Protein AF-X1AFX1-F1 (afdb_monomer)

InterPro domains:
  IPR011047 Quinoprotein alcohol dehydrogenase-like superfamily [SSF50998] (31-379)

Nearest PDB structures (foldseek):
  5ylz-assembly1_T  TM=7.826E-01  e=9.498E-02  Saccharomyces cerevisiae S288C
  8tid-assembly1_W  TM=7.635E-01  e=4.062E-01  Tetrahymena thermophila
  8uxw-assembly1_C  TM=5.682E-01  e=3.007E-01  Schizosaccharomyces pombe
  5oql-assembly1_A  TM=1.705E-01  e=4.685E-04  Thermochaetoides thermophila DSM 1495
  8wcb-assembly1_B  TM=2.669E-01  e=8.151E-03  Homo sapiens

Organism: NCBI:txid412755

Solvent-accessible surface area (backbone atoms only — not comparable to full-atom values): 20559 Å² total; per-residue (Å²): 94,77,45,81,42,76,80,49,68,37,30,49,36,47,40,75,49,94,74,98,81,88,91,78,92,77,85,80,96,73,88,78,90,84,86,73,73,78,45,47,56,52,71,55,92,34,31,64,56,28,70,30,59,13,75,76,58,52,31,37,39,39,18,13,32,56,63,52,25,40,42,32,37,26,68,57,75,78,33,101,70,67,71,63,66,37,63,36,42,91,19,48,103,74,25,25,44,74,54,71,55,74,51,75,42,51,66,68,35,65,50,72,56,71,49,69,33,45,53,70,30,44,38,39,37,30,38,37,38,42,87,36,42,31,26,39,37,34,32,77,56,63,78,89,70,47,58,62,39,72,54,71,53,72,51,73,56,76,50,77,45,46,46,75,40,68,54,71,52,76,50,59,38,31,50,76,10,39,44,33,43,37,38,43,39,80,42,63,26,34,37,37,31,27,40,70,66,37,48,50,41,37,77,73,73,48,88,63,80,59,86,39,78,41,75,75,28,47,60,50,76,52,77,44,73,36,83,53,71,48,53,38,37,44,36,45,33,21,90,35,99,53,66,28,46,42,36,42,39,40,41,35,40,37,36,79,38,73,38,55,90,75,36,86,38,61,50,74,74,40,42,67,44,71,81,44,76,48,64,36,87,56,64,45,48,40,30,41,40,44,32,36,52,54,87,76,28,94,59,70,52,30,38,37,38,40,43,38,36,36,38,45,60,49,26,28,40,21,36,24,39,6,29,82,37,54,29,37,38,37,24,19,59,85,12,36,39,39,32,30,62,61,75,79,49,86,79,49,70,63,80,46,73,48,82,54,98,52,32,33,61,41,48,47,47,33,60,84,52,86,46,74,52,70,33,33,79,86,81,88

Secondary structure (DSSP, 8-state):
-EEEEEEETTEEEEEE----------S------SS-----EEE-SSEEEEEEE-TTSSEEEEEEESSS--EEEEE----SS---SEEE-SSSTTSEEEEEEEEEEETT-EEEEEEEE-TT-EEEEEEEEESS-EEEEE-SS-GGGPPEEEEEEEEEEEEEEPTTEEEEEEEEE-TT-EEEEEEEEEEEEEEEEE-HHHHHHHHTT-----SEEEEEEEEEEEEEE--SSEEEEEEEEE-SSS-EEEEEEEEEEEEEEE-GGGSSEEEEEESEEEEEEEE-SSSEEEEEEEE--TTT--SSEEEEEEEEEEE----EEEEEE-TTSSEEEEEETTSEEEEEES---SS---SEEEE-SS-EEEEEE-TTSS-EEEEETT--

Structure (mmCIF, N/CA/C/O backbone):
data_AF-X1AFX1-F1
#
_entry.id   AF-X1AFX1-F1
#
loop_
_atom_site.group_PDB
_atom_site.id
_atom_site.type_symbol
_atom_site.label_atom_id
_atom_site.label_alt_id
_atom_site.label_comp_id
_atom_site.label_asym_id
_atom_site.label_entity_id
_atom_site.label_seq_id
_atom_site.pdbx_PDB_ins_code
_atom_site.Cartn_x
_atom_site.Cartn_y
_atom_site.Cartn_z
_atom_site.occupancy
_atom_site.B_iso_or_equiv
_atom_site.auth_seq_id
_atom_site.auth_comp_id
_atom_site.auth_asym_id
_atom_site.auth_atom_id
_atom_site.pdbx_PDB_model_num
ATOM 1 N N . MET A 1 1 ? 24.419 15.463 -51.635 1.00 44.03 1 MET A N 1
ATOM 2 C CA . MET A 1 1 ? 24.043 14.172 -50.996 1.00 44.03 1 MET A CA 1
ATOM 3 C C . MET A 1 1 ? 24.697 14.122 -49.629 1.00 44.03 1 MET A C 1
ATOM 5 O O . MET A 1 1 ? 25.847 14.541 -49.517 1.00 44.03 1 MET A O 1
ATOM 9 N N . PHE A 1 2 ? 23.975 13.669 -48.611 1.00 43.41 2 PHE A N 1
ATOM 10 C CA . PHE A 1 2 ? 24.449 13.625 -47.229 1.00 43.41 2 PHE A CA 1
ATOM 11 C C . PHE A 1 2 ? 24.881 12.214 -46.818 1.00 43.41 2 PHE A C 1
ATOM 13 O O . PHE A 1 2 ? 24.485 11.231 -47.443 1.00 43.41 2 PHE A O 1
ATOM 20 N N . SER A 1 3 ? 25.713 12.104 -45.783 1.00 42.25 3 SER A N 1
ATOM 21 C CA . SER A 1 3 ? 26.039 10.827 -45.142 1.00 42.25 3 SER A CA 1
ATOM 22 C C . SER A 1 3 ? 26.432 11.035 -43.682 1.00 42.25 3 SER A C 1
ATOM 24 O O . SER A 1 3 ? 27.263 11.895 -43.377 1.00 42.25 3 SER A O 1
ATOM 26 N N . VAL A 1 4 ? 25.887 10.195 -42.804 1.00 52.03 4 VAL A N 1
ATOM 27 C CA . VAL A 1 4 ? 26.386 9.997 -41.439 1.00 52.03 4 VAL A CA 1
ATOM 28 C C . VAL A 1 4 ? 27.606 9.074 -41.502 1.00 52.03 4 VAL A C 1
ATOM 30 O O . VAL A 1 4 ? 27.603 8.086 -42.236 1.00 52.03 4 VAL A O 1
ATOM 33 N N . ILE A 1 5 ? 28.661 9.391 -40.752 1.00 51.00 5 ILE A N 1
ATOM 34 C CA . ILE A 1 5 ? 29.835 8.528 -40.580 1.00 51.00 5 ILE A CA 1
ATOM 35 C C . ILE A 1 5 ? 30.134 8.392 -39.087 1.00 51.00 5 ILE A C 1
ATOM 37 O O . ILE A 1 5 ? 30.404 9.383 -38.409 1.00 51.00 5 ILE A O 1
ATOM 41 N N . PHE A 1 6 ? 30.137 7.159 -38.584 1.00 45.59 6 PHE A N 1
ATOM 42 C CA . PHE A 1 6 ? 30.627 6.840 -37.244 1.00 45.59 6 PHE A CA 1
ATOM 43 C C . PHE A 1 6 ? 32.147 7.064 -37.184 1.00 45.59 6 PHE A C 1
ATOM 45 O O . PHE A 1 6 ? 32.897 6.458 -37.952 1.00 45.59 6 PHE A O 1
ATOM 52 N N . LEU A 1 7 ? 32.607 7.941 -36.287 1.00 39.91 7 LEU A N 1
ATOM 53 C CA . LEU A 1 7 ? 34.036 8.138 -36.002 1.00 39.91 7 LEU A CA 1
ATOM 54 C C . LEU A 1 7 ? 34.522 7.243 -34.859 1.00 39.91 7 LEU A C 1
ATOM 56 O O . LEU A 1 7 ? 35.682 6.836 -34.836 1.00 39.91 7 LEU A O 1
ATOM 60 N N . SER A 1 8 ? 33.641 6.965 -33.900 1.00 37.94 8 SER A N 1
ATOM 61 C CA . SER A 1 8 ? 33.877 6.085 -32.758 1.00 37.94 8 SER A CA 1
ATOM 62 C C . SER A 1 8 ? 32.548 5.452 -32.326 1.00 37.94 8 SER A C 1
ATOM 64 O O . SER A 1 8 ? 31.493 5.825 -32.839 1.00 37.94 8 SER A O 1
ATOM 66 N N . GLY A 1 9 ? 32.574 4.533 -31.356 1.00 40.38 9 GLY A N 1
ATOM 67 C CA . GLY A 1 9 ? 31.344 3.967 -30.785 1.00 40.38 9 GLY A CA 1
ATOM 68 C C . GLY A 1 9 ? 30.428 4.991 -30.093 1.00 40.38 9 GLY A C 1
ATOM 69 O O . GLY A 1 9 ? 29.253 4.703 -29.919 1.00 40.38 9 GLY A O 1
ATOM 70 N N . VAL A 1 10 ? 30.943 6.174 -29.736 1.00 34.09 10 VAL A N 1
ATOM 71 C CA . VAL A 1 10 ? 30.226 7.260 -29.029 1.00 34.09 10 VAL A CA 1
ATOM 72 C C . VAL A 1 10 ? 30.234 8.580 -29.820 1.00 34.09 10 VAL A C 1
ATOM 74 O O . VAL A 1 10 ? 30.073 9.663 -29.262 1.00 34.09 10 VAL A O 1
ATOM 77 N N . SER A 1 11 ? 30.524 8.543 -31.128 1.00 41.16 11 SER A N 1
ATOM 78 C CA . SER A 1 11 ? 30.648 9.768 -31.935 1.00 41.16 11 SER A CA 1
ATOM 79 C C . SER A 1 11 ? 30.290 9.542 -33.400 1.00 41.16 11 SER A C 1
ATOM 81 O O . SER A 1 11 ? 30.957 8.773 -34.101 1.00 41.16 11 SER A O 1
ATOM 83 N N . PHE A 1 12 ? 29.307 10.293 -33.890 1.00 54.41 12 PHE A N 1
ATOM 84 C CA . PHE A 1 12 ? 28.948 10.367 -35.305 1.00 54.41 12 PHE A CA 1
ATOM 85 C C . PHE A 1 12 ? 29.252 11.759 -35.874 1.00 54.41 12 PHE A C 1
ATOM 87 O O . PHE A 1 12 ? 29.260 12.766 -35.163 1.00 54.41 12 PHE A O 1
ATOM 94 N N . VAL A 1 13 ? 29.541 11.808 -37.173 1.00 52.97 13 VAL A N 1
ATOM 95 C CA . VAL A 1 13 ? 29.820 13.038 -37.917 1.00 52.97 13 VAL A CA 1
ATOM 96 C C . VAL A 1 13 ? 28.977 13.097 -39.176 1.00 52.97 13 VAL A C 1
ATOM 98 O O . VAL A 1 13 ? 28.849 12.115 -39.908 1.00 52.97 13 VAL A O 1
ATOM 101 N N . PHE A 1 14 ? 28.449 14.287 -39.445 1.00 55.22 14 PHE A N 1
ATOM 102 C CA . PHE A 1 14 ? 27.655 14.568 -40.626 1.00 55.22 14 PHE A CA 1
ATOM 103 C C . PHE A 1 14 ? 28.510 15.175 -41.745 1.00 55.22 14 PHE A C 1
ATOM 105 O O . PHE A 1 14 ? 29.259 16.132 -41.521 1.00 55.22 14 PHE A O 1
ATOM 112 N N . ILE A 1 15 ? 28.419 14.621 -42.961 1.00 47.25 15 ILE A N 1
ATOM 113 C CA . ILE A 1 15 ? 29.179 15.094 -44.128 1.00 47.25 15 ILE A CA 1
ATOM 114 C C . ILE A 1 15 ? 28.263 15.298 -45.335 1.00 47.25 15 ILE A C 1
ATOM 116 O O . ILE A 1 15 ? 27.557 14.388 -45.769 1.00 47.25 15 ILE A O 1
ATOM 120 N N . HIS A 1 16 ? 28.358 16.480 -45.942 1.00 39.94 16 HIS A N 1
ATOM 121 C CA . HIS A 1 16 ? 27.744 16.796 -47.228 1.00 39.94 16 HIS A CA 1
ATOM 122 C C . HIS A 1 16 ? 28.746 16.644 -48.390 1.00 39.94 16 HIS A C 1
ATOM 124 O O . HIS A 1 16 ? 29.895 17.080 -48.295 1.00 39.94 16 HIS A O 1
ATOM 130 N N . TYR A 1 17 ? 28.300 16.059 -49.506 1.00 45.25 17 TYR A N 1
ATOM 131 C CA . TYR A 1 17 ? 29.053 15.933 -50.760 1.00 45.25 17 TYR A CA 1
ATOM 132 C C . TYR A 1 17 ? 28.418 16.760 -51.885 1.00 45.25 17 TYR A C 1
ATOM 134 O O . TYR A 1 17 ? 27.220 16.630 -52.158 1.00 45.25 17 TYR A O 1
ATOM 142 N N . THR A 1 18 ? 29.248 17.551 -52.575 1.00 35.72 18 THR A N 1
ATOM 143 C CA . THR A 1 18 ? 28.846 18.567 -53.568 1.00 35.72 18 THR A CA 1
ATOM 144 C C . THR A 1 18 ? 29.112 18.202 -55.038 1.00 35.72 18 THR A C 1
ATOM 146 O O . THR A 1 18 ? 28.821 19.016 -55.912 1.00 35.72 18 THR A O 1
ATOM 149 N N . THR A 1 19 ? 29.621 17.003 -55.356 1.00 36.09 19 THR A N 1
ATOM 150 C CA . THR A 1 19 ? 29.835 16.544 -56.748 1.00 36.09 19 THR A CA 1
ATOM 151 C C . THR A 1 19 ? 29.278 15.126 -56.999 1.00 36.09 19 THR A C 1
ATOM 153 O O . THR A 1 19 ? 29.486 14.239 -56.171 1.00 36.09 19 THR A O 1
ATOM 156 N N . PRO A 1 20 ? 28.572 14.870 -58.125 1.00 37.06 20 PRO A N 1
ATOM 157 C CA . PRO A 1 20 ? 27.813 13.630 -58.333 1.00 37.06 20 PRO A CA 1
ATOM 158 C C . PRO A 1 20 ? 28.517 12.622 -59.266 1.00 37.06 20 PRO A C 1
ATOM 160 O O . PRO A 1 20 ? 27.981 12.270 -60.313 1.00 37.06 20 PRO A O 1
ATOM 163 N N . ASN A 1 21 ? 29.732 12.167 -58.937 1.00 39.06 21 ASN A N 1
ATOM 164 C CA . ASN A 1 21 ? 30.418 11.120 -59.714 1.00 39.06 21 ASN A CA 1
ATOM 165 C C . ASN A 1 21 ? 31.504 10.399 -58.898 1.00 39.06 21 ASN A C 1
ATOM 167 O O . ASN A 1 21 ? 32.528 11.006 -58.605 1.00 39.06 21 ASN A O 1
ATOM 171 N N . MET A 1 22 ? 31.325 9.099 -58.621 1.00 37.25 22 MET A N 1
ATOM 172 C CA . MET A 1 22 ? 32.421 8.143 -58.370 1.00 37.25 22 MET A CA 1
ATOM 173 C C . MET A 1 22 ? 31.991 6.700 -58.693 1.00 37.25 22 MET A C 1
ATOM 175 O O . MET A 1 22 ? 31.552 5.954 -57.823 1.00 37.25 22 MET A O 1
ATOM 179 N N . TYR A 1 23 ? 32.198 6.294 -59.946 1.00 36.38 23 TYR A N 1
ATOM 180 C CA . TYR A 1 23 ? 32.393 4.890 -60.324 1.00 36.38 23 TYR A CA 1
ATOM 181 C C . TYR A 1 23 ? 33.749 4.747 -61.032 1.00 36.38 23 TYR A C 1
ATOM 183 O O . TYR A 1 23 ? 33.816 4.503 -62.234 1.00 36.38 23 TYR A O 1
ATOM 191 N N . GLU A 1 24 ? 34.844 4.875 -60.279 1.00 30.97 24 GLU A N 1
ATOM 192 C CA . GLU A 1 24 ? 36.135 4.304 -60.681 1.00 30.97 24 GLU A CA 1
ATOM 193 C C . GLU A 1 24 ? 36.526 3.171 -59.730 1.00 30.97 24 GLU A C 1
ATOM 195 O O . GLU A 1 24 ? 36.255 3.202 -58.531 1.00 30.97 24 GLU A O 1
ATOM 200 N N . LYS A 1 25 ? 37.095 2.107 -60.301 1.00 41.97 25 LYS A N 1
ATOM 201 C CA . LYS A 1 25 ? 37.134 0.771 -59.697 1.00 41.97 25 LYS A CA 1
ATOM 202 C C . LYS A 1 25 ? 38.573 0.319 -59.449 1.00 41.97 25 LYS A C 1
ATOM 204 O O . LYS A 1 25 ? 39.145 -0.315 -60.340 1.00 41.97 25 LYS A O 1
ATOM 209 N N . ARG A 1 26 ? 39.125 0.597 -58.255 1.00 34.38 26 ARG A N 1
ATOM 210 C CA . ARG A 1 26 ? 40.289 -0.097 -57.647 1.00 34.38 26 ARG A CA 1
ATOM 211 C C . ARG A 1 26 ? 40.584 0.356 -56.207 1.00 34.38 26 ARG A C 1
ATOM 213 O O . ARG A 1 26 ? 40.578 1.548 -55.935 1.00 34.38 26 ARG A O 1
ATOM 220 N N . GLU A 1 27 ? 40.974 -0.620 -55.383 1.00 31.23 27 GLU A N 1
ATOM 221 C CA . GLU A 1 27 ? 41.660 -0.510 -54.079 1.00 31.23 27 GLU A CA 1
ATOM 222 C C . GLU A 1 27 ? 40.923 0.155 -52.882 1.00 31.23 27 GLU A C 1
ATOM 224 O O . GLU A 1 27 ? 39.957 0.893 -53.066 1.00 31.23 27 GLU A O 1
ATOM 229 N N . PRO A 1 28 ? 41.285 -0.198 -51.621 1.00 33.81 28 PRO A N 1
ATOM 230 C CA . PRO A 1 28 ? 40.390 -0.024 -50.472 1.00 33.81 28 PRO A CA 1
ATOM 231 C C . PRO A 1 28 ? 40.413 1.373 -49.833 1.00 33.81 28 PRO A C 1
ATOM 233 O O . PRO A 1 28 ? 41.382 2.127 -49.933 1.00 33.81 28 PRO A O 1
ATOM 236 N N . PHE A 1 29 ? 39.335 1.675 -49.102 1.00 36.50 29 PHE A N 1
ATOM 237 C CA . PHE A 1 29 ? 39.060 2.954 -48.440 1.00 36.50 29 PHE A CA 1
ATOM 238 C C . PHE A 1 29 ? 40.213 3.470 -47.555 1.00 36.50 29 PHE A C 1
ATOM 240 O O . PHE A 1 29 ? 40.335 3.121 -46.381 1.00 36.50 29 PHE A O 1
ATOM 247 N N . LYS A 1 30 ? 40.993 4.418 -48.088 1.00 29.09 30 LYS A N 1
ATOM 248 C CA . LYS A 1 30 ? 41.754 5.402 -47.303 1.00 29.09 30 LYS A CA 1
ATOM 249 C C . LYS A 1 30 ? 41.149 6.785 -47.515 1.00 29.09 30 LYS A C 1
ATOM 251 O O . LYS A 1 30 ? 41.336 7.397 -48.564 1.00 29.09 30 LYS A O 1
ATOM 256 N N . LEU A 1 31 ? 40.423 7.279 -46.514 1.00 34.88 31 LEU A N 1
ATOM 257 C CA . LEU A 1 31 ? 39.793 8.595 -46.570 1.00 34.88 31 LEU A CA 1
ATOM 258 C C . LEU A 1 31 ? 40.853 9.701 -46.412 1.00 34.88 31 LEU A C 1
ATOM 260 O O . LEU A 1 31 ? 41.439 9.858 -45.344 1.00 34.88 31 LEU A O 1
ATOM 264 N N . ASN A 1 32 ? 41.101 10.470 -47.473 1.00 32.53 32 ASN A N 1
ATOM 265 C CA . ASN A 1 32 ? 41.996 11.630 -47.445 1.00 32.53 32 ASN A CA 1
ATOM 266 C C . ASN A 1 32 ? 41.203 12.882 -47.025 1.00 32.53 32 ASN A C 1
ATOM 268 O O . ASN A 1 32 ? 40.247 13.267 -47.697 1.00 32.53 32 ASN A O 1
ATOM 272 N N . ILE A 1 33 ? 41.576 13.502 -45.903 1.00 42.75 33 ILE A N 1
ATOM 273 C CA . ILE A 1 33 ? 40.785 14.544 -45.224 1.00 42.75 33 ILE A CA 1
ATOM 274 C C . ILE A 1 33 ? 41.337 15.943 -45.553 1.00 42.75 33 ILE A C 1
ATOM 276 O O . ILE A 1 33 ? 41.723 16.701 -44.671 1.00 42.75 33 ILE A O 1
ATOM 280 N N . SER A 1 34 ? 41.425 16.270 -46.845 1.00 35.72 34 SER A N 1
ATOM 281 C CA . SER A 1 34 ? 42.016 17.531 -47.337 1.00 35.72 34 SER A CA 1
ATOM 282 C C . SER A 1 34 ? 41.040 18.455 -48.086 1.00 35.72 34 SER A C 1
ATOM 284 O O . SER A 1 34 ? 41.438 19.532 -48.521 1.00 35.72 34 SER A O 1
ATOM 286 N N . SER A 1 35 ? 39.763 18.074 -48.223 1.00 39.03 35 SER A N 1
ATOM 287 C CA . SER A 1 35 ? 38.764 18.821 -49.015 1.00 39.03 35 SER A CA 1
ATOM 288 C C . SER A 1 35 ? 37.312 18.704 -48.511 1.00 39.03 35 SER A C 1
ATOM 290 O O . SER A 1 35 ? 36.370 18.781 -49.300 1.00 39.03 35 SER A O 1
ATOM 292 N N . LYS A 1 36 ? 37.103 18.503 -47.202 1.00 45.94 36 LYS A N 1
ATOM 293 C CA . LYS A 1 36 ? 35.764 18.370 -46.598 1.00 45.94 36 LYS A CA 1
ATOM 294 C C . LYS A 1 36 ? 35.524 19.418 -45.513 1.00 45.94 36 LYS A C 1
ATOM 296 O O . LYS A 1 36 ? 36.279 19.478 -44.548 1.00 45.94 36 LYS A O 1
ATOM 301 N N . ASN A 1 37 ? 34.427 20.164 -45.637 1.00 49.66 37 ASN A N 1
ATOM 302 C CA . ASN A 1 37 ? 33.886 20.956 -44.536 1.00 49.66 37 ASN A CA 1
ATOM 303 C C . ASN A 1 37 ? 33.171 20.009 -43.561 1.00 49.66 37 ASN A C 1
ATOM 305 O O . ASN A 1 37 ? 32.246 19.299 -43.958 1.00 49.66 37 ASN A O 1
ATOM 309 N N . LEU A 1 38 ? 33.600 20.000 -42.299 1.00 46.84 38 LEU A N 1
ATOM 310 C CA . LEU A 1 38 ? 32.840 19.407 -41.199 1.00 46.84 38 LEU A CA 1
ATOM 311 C C . LEU A 1 38 ? 31.622 20.302 -40.928 1.00 46.84 38 LEU A C 1
ATOM 313 O O . LEU A 1 38 ? 31.799 21.506 -40.764 1.00 46.84 38 LEU A O 1
ATOM 317 N N . TYR A 1 39 ? 30.412 19.736 -40.910 1.00 54.66 39 TYR A N 1
ATOM 318 C CA . TYR A 1 39 ? 29.189 20.511 -40.655 1.00 54.66 39 TYR A CA 1
ATOM 319 C C . TYR A 1 39 ? 28.957 20.707 -39.156 1.00 54.66 39 TYR A C 1
ATOM 321 O O . TYR A 1 39 ? 28.803 21.838 -38.705 1.00 54.66 39 TYR A O 1
ATOM 329 N N . TRP A 1 40 ? 28.971 19.605 -38.405 1.00 60.78 40 TRP A N 1
ATOM 330 C CA . TRP A 1 40 ? 28.965 19.555 -36.944 1.00 60.78 40 TRP A CA 1
ATOM 331 C C . TRP A 1 40 ? 29.315 18.131 -36.473 1.00 60.78 40 TRP A C 1
ATOM 333 O O . TRP A 1 40 ? 29.414 17.197 -37.278 1.00 60.78 40 TRP A O 1
ATOM 343 N N . CYS A 1 41 ? 29.518 17.965 -35.168 1.00 61.22 41 CYS A N 1
ATOM 344 C CA . CYS A 1 41 ? 29.603 16.672 -34.494 1.00 61.22 41 CYS A CA 1
ATOM 345 C C . CYS A 1 41 ? 28.821 16.716 -33.174 1.00 61.22 41 CYS A C 1
ATOM 347 O O . CYS A 1 41 ? 28.587 17.792 -32.621 1.00 61.22 41 CYS A O 1
ATOM 349 N N . TYR A 1 42 ? 28.430 15.543 -32.681 1.00 62.38 42 TYR A N 1
ATOM 350 C CA . TYR A 1 42 ? 27.862 15.364 -31.349 1.00 62.38 42 TYR A CA 1
ATOM 351 C C . TYR A 1 42 ? 28.491 14.124 -30.701 1.00 62.38 42 TYR A C 1
ATOM 353 O O . TYR A 1 42 ? 28.837 13.160 -31.393 1.00 62.38 42 TYR A O 1
ATOM 361 N N . THR A 1 43 ? 28.654 14.173 -29.382 1.00 64.19 43 THR A N 1
ATOM 362 C CA . THR A 1 43 ? 29.196 13.081 -28.568 1.00 64.19 43 THR A CA 1
ATOM 363 C C . THR A 1 43 ? 28.176 12.784 -27.485 1.00 64.19 43 THR A C 1
ATOM 365 O O . THR A 1 43 ? 27.905 13.638 -26.642 1.00 64.19 43 THR A O 1
ATOM 368 N N . THR A 1 44 ? 27.600 11.592 -27.541 1.00 62.03 44 THR A N 1
ATOM 369 C CA . THR A 1 44 ? 26.709 11.047 -26.517 1.00 62.03 44 THR A CA 1
ATOM 370 C C . THR A 1 44 ? 27.521 10.537 -25.324 1.00 62.03 44 THR A C 1
ATOM 372 O O . THR A 1 44 ? 28.729 10.320 -25.445 1.00 62.03 44 THR A O 1
ATOM 375 N N . SER A 1 45 ? 26.873 10.337 -24.174 1.00 61.66 45 SER A N 1
ATOM 376 C CA . SER A 1 45 ? 27.442 9.525 -23.088 1.00 61.66 45 SER A CA 1
ATOM 377 C C . SER A 1 45 ? 27.652 8.091 -23.580 1.00 61.66 45 SER A C 1
ATOM 379 O O . SER A 1 45 ? 28.782 7.604 -23.645 1.00 61.66 45 SER A O 1
ATOM 381 N N . GLU A 1 46 ? 26.564 7.478 -24.051 1.00 67.19 46 GLU A N 1
ATOM 382 C CA . GLU A 1 46 ? 26.526 6.069 -24.432 1.00 67.19 46 GLU A CA 1
ATOM 383 C C . GLU A 1 46 ? 26.652 5.823 -25.936 1.00 67.19 46 GLU A C 1
ATOM 385 O O . GLU A 1 46 ? 26.747 6.741 -26.758 1.00 67.19 46 GLU A O 1
ATOM 390 N N . LYS A 1 47 ? 26.728 4.545 -26.317 1.00 68.31 47 LYS A N 1
ATOM 391 C CA . LYS A 1 47 ? 27.046 4.139 -27.691 1.00 68.31 47 LYS A CA 1
ATOM 392 C C . LYS A 1 47 ? 25.887 4.434 -28.629 1.00 68.31 47 LYS A C 1
ATOM 394 O O . LYS A 1 47 ? 24.774 3.992 -28.369 1.00 68.31 47 LYS A O 1
ATOM 399 N N . VAL A 1 48 ? 26.148 5.093 -29.755 1.00 74.75 48 VAL A N 1
ATOM 400 C CA . VAL A 1 48 ? 25.111 5.345 -30.770 1.00 74.75 48 VAL A CA 1
ATOM 401 C C . VAL A 1 48 ? 24.813 4.050 -31.527 1.00 74.75 48 VAL A C 1
ATOM 403 O O . VAL A 1 48 ? 25.729 3.404 -32.042 1.00 74.75 48 VAL A O 1
ATOM 406 N N . ARG A 1 49 ? 23.536 3.657 -31.566 1.00 76.38 49 ARG A N 1
ATOM 407 C CA . ARG A 1 49 ? 23.075 2.322 -31.973 1.00 76.38 49 ARG A CA 1
ATOM 408 C C . ARG A 1 49 ? 22.341 2.302 -33.309 1.00 76.38 49 ARG A C 1
ATOM 410 O O . ARG A 1 49 ? 22.572 1.369 -34.081 1.00 76.38 49 ARG A O 1
ATOM 417 N N . SER A 1 50 ? 21.522 3.319 -33.574 1.00 82.25 50 SER A N 1
ATOM 418 C CA . SER A 1 50 ? 20.929 3.625 -34.880 1.00 82.25 50 SER A CA 1
ATOM 419 C C . SER A 1 50 ? 20.930 5.140 -35.126 1.00 82.25 50 SER A C 1
ATOM 421 O O . SER A 1 50 ? 20.968 5.930 -34.180 1.00 82.25 50 SER A O 1
ATOM 423 N N . VAL A 1 51 ? 20.927 5.543 -36.400 1.00 83.94 51 VAL A N 1
ATOM 424 C CA . VAL A 1 51 ? 20.802 6.938 -36.851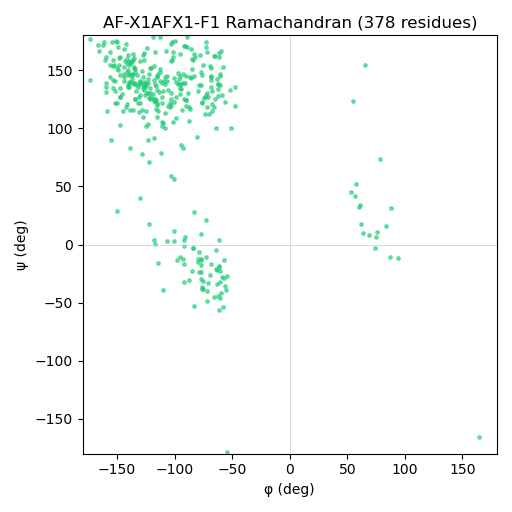 1.00 83.94 51 VAL A CA 1
ATOM 425 C C . VAL A 1 51 ? 20.017 6.962 -38.162 1.00 83.94 51 VAL A C 1
ATOM 427 O O . VAL A 1 51 ? 20.404 6.276 -39.108 1.00 83.94 51 VAL A O 1
ATOM 430 N N . ALA A 1 52 ? 18.987 7.802 -38.244 1.00 85.62 52 ALA A N 1
ATOM 431 C CA . ALA A 1 52 ? 18.196 8.033 -39.451 1.00 85.62 52 ALA A CA 1
ATOM 432 C C . ALA A 1 52 ? 18.127 9.533 -39.801 1.00 85.62 52 ALA A C 1
ATOM 434 O O . ALA A 1 52 ? 18.479 10.402 -38.999 1.00 85.62 52 ALA A O 1
ATOM 435 N N . ILE A 1 53 ? 17.717 9.845 -41.031 1.00 84.00 53 ILE A N 1
ATOM 436 C CA . ILE A 1 53 ? 17.614 11.211 -41.561 1.00 84.00 53 ILE A CA 1
ATOM 437 C C . ILE A 1 53 ? 16.352 11.334 -42.415 1.00 84.00 53 ILE A C 1
ATOM 439 O O . ILE A 1 53 ? 16.079 10.472 -43.244 1.00 84.00 53 ILE A O 1
ATOM 443 N N . SER A 1 54 ? 15.616 12.426 -42.227 1.00 85.00 54 SER A N 1
ATOM 444 C CA . SER A 1 54 ? 14.466 12.795 -43.065 1.00 85.00 54 SER A CA 1
ATOM 445 C C . SER A 1 54 ? 14.870 13.012 -44.534 1.00 85.00 54 SER A C 1
ATOM 447 O O . SER A 1 54 ? 15.955 13.528 -44.813 1.00 85.00 54 SER A O 1
ATOM 449 N N . ASP A 1 55 ? 13.993 12.690 -45.492 1.00 78.69 55 ASP A N 1
ATOM 450 C CA . ASP A 1 55 ? 14.249 12.897 -46.933 1.00 78.69 55 ASP A CA 1
ATOM 451 C C . ASP A 1 55 ? 14.482 14.376 -47.290 1.00 78.69 55 ASP A C 1
ATOM 453 O O . ASP A 1 55 ? 15.274 14.682 -48.187 1.00 78.69 55 ASP A O 1
ATOM 457 N N . VAL A 1 56 ? 13.831 15.307 -46.577 1.00 74.88 56 VAL A N 1
ATOM 458 C CA . VAL A 1 56 ? 14.100 16.754 -46.703 1.00 74.88 56 VAL A CA 1
ATOM 459 C C . VAL A 1 56 ? 15.525 17.128 -46.271 1.00 74.88 56 VAL A C 1
ATOM 461 O O . VAL A 1 56 ? 16.058 18.151 -46.698 1.00 74.88 56 VAL A O 1
ATOM 464 N N . GLY A 1 57 ? 16.174 16.288 -45.461 1.00 74.12 57 GLY A N 1
ATOM 465 C CA . GLY A 1 57 ? 17.525 16.495 -44.948 1.00 74.12 57 GLY A CA 1
ATOM 466 C C . GLY A 1 57 ? 17.624 17.546 -43.841 1.00 74.12 57 GLY A C 1
ATOM 467 O O . GLY A 1 57 ? 18.737 17.877 -43.442 1.00 74.12 57 GLY A O 1
ATOM 468 N N . GLU A 1 58 ? 16.499 18.067 -43.351 1.00 81.12 58 GLU A N 1
ATOM 469 C CA . GLU A 1 58 ? 16.424 19.102 -42.309 1.00 81.12 58 GLU A CA 1
ATOM 470 C C . GLU A 1 58 ? 16.493 18.519 -40.890 1.00 81.12 58 GLU A C 1
ATOM 472 O O . GLU A 1 58 ? 16.922 19.217 -39.976 1.00 81.12 58 GLU A O 1
ATOM 477 N N . TYR A 1 59 ? 16.155 17.236 -40.714 1.00 82.88 59 TYR A N 1
ATOM 478 C CA . TYR A 1 59 ? 16.142 16.546 -39.418 1.00 82.88 59 TYR A CA 1
ATOM 479 C C . TYR A 1 59 ? 16.891 15.212 -39.438 1.00 82.88 59 TYR A C 1
ATOM 481 O O . TYR A 1 59 ? 16.756 14.430 -40.385 1.00 82.88 59 TYR A O 1
ATOM 489 N N . ILE A 1 60 ? 17.636 14.948 -38.362 1.00 83.44 60 ILE A N 1
ATOM 490 C CA . ILE A 1 60 ? 18.403 13.726 -38.086 1.00 83.44 60 ILE A CA 1
ATOM 491 C C . ILE A 1 60 ? 17.994 13.207 -36.708 1.00 83.44 60 ILE A C 1
ATOM 493 O O . ILE A 1 60 ? 17.953 13.977 -35.749 1.00 83.44 60 ILE A O 1
ATOM 497 N N . VAL A 1 61 ? 17.749 11.905 -36.592 1.00 83.50 61 VAL A N 1
ATOM 498 C CA . VAL A 1 61 ? 17.453 11.238 -35.318 1.00 83.50 61 VAL A CA 1
ATOM 499 C C . VAL A 1 61 ? 18.523 10.192 -35.007 1.00 83.50 61 VAL A C 1
ATOM 501 O O . VAL A 1 61 ? 19.003 9.516 -35.914 1.00 83.50 61 VAL A O 1
ATOM 504 N N . ALA A 1 62 ? 18.922 10.058 -33.742 1.00 81.88 62 ALA A N 1
ATOM 505 C CA . ALA A 1 62 ? 19.917 9.078 -33.298 1.00 81.88 62 ALA A CA 1
ATOM 506 C C . ALA A 1 62 ? 19.518 8.442 -31.960 1.00 81.88 62 ALA A C 1
ATOM 508 O O . ALA A 1 62 ? 19.135 9.166 -31.043 1.00 81.88 62 ALA A O 1
ATOM 509 N N . SER A 1 63 ? 19.654 7.119 -31.828 1.00 81.31 63 SER A N 1
ATOM 510 C CA . SER A 1 63 ? 19.422 6.387 -30.573 1.00 81.31 63 SER A CA 1
ATOM 511 C C . SER A 1 63 ? 20.733 5.917 -29.934 1.00 81.31 63 SER A C 1
ATOM 513 O O . SER A 1 63 ? 21.672 5.536 -30.641 1.00 81.31 63 SER A O 1
ATOM 515 N N . THR A 1 64 ? 20.811 5.913 -28.600 1.00 74.50 64 THR A N 1
ATOM 516 C CA . THR A 1 64 ? 21.907 5.275 -27.844 1.00 74.50 64 THR A CA 1
ATOM 517 C C . THR A 1 64 ? 21.526 3.916 -27.257 1.00 74.50 64 THR A C 1
ATOM 519 O O . THR A 1 64 ? 20.353 3.583 -27.127 1.00 74.50 64 THR A O 1
ATOM 522 N N . TYR A 1 65 ? 22.536 3.123 -26.898 1.00 67.69 65 TYR A N 1
ATOM 523 C CA . TYR A 1 65 ? 22.415 1.790 -26.311 1.00 67.69 65 TYR A CA 1
ATOM 524 C C . TYR A 1 65 ? 23.355 1.630 -25.108 1.00 67.69 65 TYR A C 1
ATOM 526 O O . TYR A 1 65 ? 24.573 1.749 -25.276 1.00 67.69 65 TYR A O 1
ATOM 534 N N . SER A 1 66 ? 22.760 1.247 -23.971 1.00 57.44 66 SER A N 1
ATOM 535 C CA . SER A 1 66 ? 23.340 0.663 -22.750 1.00 57.44 66 SER A CA 1
ATOM 536 C C . SER A 1 66 ? 24.489 1.420 -22.038 1.00 57.44 66 SER A C 1
ATOM 538 O O . SER A 1 66 ? 25.564 1.567 -22.631 1.00 57.44 66 SER A O 1
ATOM 540 N N . PRO A 1 67 ? 24.345 1.761 -20.733 1.00 51.19 67 PRO A N 1
ATOM 541 C CA . PRO A 1 67 ? 23.165 1.539 -19.885 1.00 51.19 67 PRO A CA 1
ATOM 542 C C . PRO A 1 67 ? 21.999 2.460 -20.267 1.00 51.19 67 PRO A C 1
ATOM 544 O O . PRO A 1 67 ? 20.908 1.965 -20.528 1.00 51.19 67 PRO A O 1
ATOM 547 N N . ASP A 1 68 ? 22.260 3.758 -20.416 1.00 56.41 68 ASP A N 1
ATOM 548 C CA . ASP A 1 68 ? 21.236 4.765 -20.684 1.00 56.41 68 ASP A CA 1
ATOM 549 C C . ASP A 1 68 ? 20.961 4.899 -22.185 1.00 56.41 68 ASP A C 1
ATOM 551 O O . ASP A 1 68 ? 21.824 5.325 -22.967 1.00 56.41 68 ASP A O 1
ATOM 555 N N . SER A 1 69 ? 19.735 4.582 -22.608 1.00 68.19 69 SER A N 1
ATOM 556 C CA . SER A 1 69 ? 19.288 4.939 -23.953 1.00 68.19 69 SER A CA 1
ATOM 557 C C . SER A 1 69 ? 18.486 6.225 -24.019 1.00 68.19 69 SER A C 1
ATOM 559 O O . SER A 1 69 ? 17.677 6.567 -23.159 1.00 68.19 69 SER A O 1
ATOM 561 N N . THR A 1 70 ? 18.723 6.957 -25.096 1.00 69.81 70 THR A N 1
ATOM 562 C CA . THR A 1 70 ? 18.013 8.177 -25.439 1.00 69.81 70 THR A CA 1
ATOM 563 C C . THR A 1 70 ? 17.942 8.278 -26.956 1.00 69.81 70 THR A C 1
ATOM 565 O O . THR A 1 70 ? 18.931 8.058 -27.657 1.00 69.81 70 THR A O 1
ATOM 568 N N . THR A 1 71 ? 16.761 8.612 -27.461 1.00 79.25 71 THR A N 1
ATOM 569 C CA . THR A 1 71 ? 16.520 9.024 -28.840 1.00 79.25 71 THR A CA 1
ATOM 570 C C . THR A 1 71 ? 16.592 10.546 -28.913 1.00 79.25 71 THR A C 1
ATOM 572 O O . THR A 1 71 ? 15.784 11.250 -28.313 1.00 79.25 71 THR A O 1
ATOM 575 N N . TYR A 1 72 ? 17.570 11.067 -29.645 1.00 79.50 72 TYR A N 1
ATOM 576 C CA . TYR A 1 72 ? 17.791 12.497 -29.839 1.00 79.50 72 TYR A CA 1
ATOM 577 C C . TYR A 1 72 ? 17.311 12.921 -31.224 1.00 79.50 72 TYR A C 1
ATOM 579 O O . TYR A 1 72 ? 17.736 12.321 -32.214 1.00 79.50 72 TYR A O 1
ATOM 587 N N . LEU A 1 73 ? 16.516 13.990 -31.312 1.00 83.88 73 LEU A N 1
ATOM 588 C CA . LEU A 1 73 ? 16.285 14.698 -32.573 1.00 83.88 73 LEU A CA 1
ATOM 589 C C . LEU A 1 73 ? 17.249 15.881 -32.686 1.00 83.88 73 LEU A C 1
ATOM 591 O O . LEU A 1 73 ? 17.434 16.631 -31.729 1.00 83.88 73 LEU A O 1
ATOM 595 N N . PHE A 1 74 ? 17.807 16.085 -33.874 1.00 80.00 74 PHE A N 1
ATOM 596 C CA . PHE A 1 74 ? 18.569 17.269 -34.249 1.00 80.00 74 PHE A CA 1
ATOM 597 C C . PHE A 1 74 ? 17.986 17.857 -35.534 1.00 80.00 74 PHE A C 1
ATOM 599 O O . PHE A 1 74 ? 17.762 17.136 -36.506 1.00 80.00 74 PHE A O 1
ATOM 606 N N . ASP A 1 75 ? 17.831 19.176 -35.582 1.00 80.12 75 ASP A N 1
ATOM 607 C CA . ASP A 1 75 ? 17.852 19.911 -36.845 1.00 80.12 75 ASP A CA 1
ATOM 608 C C . ASP A 1 75 ? 19.219 19.728 -37.541 1.00 80.12 75 ASP A C 1
ATOM 610 O O . ASP A 1 75 ? 20.224 19.396 -36.907 1.00 80.12 75 ASP A O 1
ATOM 614 N N . ASN A 1 76 ? 19.311 19.988 -38.841 1.00 71.44 76 ASN A N 1
ATOM 615 C CA . ASN A 1 76 ? 20.556 19.852 -39.600 1.00 71.44 76 ASN A CA 1
ATOM 616 C C . ASN A 1 76 ? 21.289 21.186 -39.844 1.00 71.44 76 ASN A C 1
ATOM 618 O O . ASN A 1 76 ? 22.246 21.232 -40.620 1.00 71.44 76 ASN A O 1
ATOM 622 N N . GLU A 1 77 ? 20.892 22.275 -39.175 1.00 70.81 77 GLU A N 1
ATOM 623 C CA . GLU A 1 77 ? 21.526 23.577 -39.401 1.00 70.81 77 GLU A CA 1
ATOM 624 C C . GLU A 1 77 ? 23.025 23.554 -39.025 1.00 70.81 77 GLU A C 1
ATOM 626 O O . GLU A 1 77 ? 23.403 22.951 -38.005 1.00 70.81 77 GLU A O 1
ATOM 631 N N . PRO A 1 78 ? 23.915 24.180 -39.826 1.00 63.06 78 PRO A N 1
ATOM 632 C CA . PRO A 1 78 ? 25.349 24.191 -39.552 1.00 63.06 78 PRO A CA 1
ATOM 633 C C . PRO A 1 78 ? 25.676 24.949 -38.260 1.00 63.06 78 PRO A C 1
ATOM 635 O O . PRO A 1 78 ? 25.356 26.128 -38.122 1.00 63.06 78 PRO A O 1
ATOM 638 N N . SER A 1 79 ? 26.385 24.303 -37.331 1.00 57.66 79 SER A N 1
ATOM 639 C CA . SER A 1 79 ? 26.798 24.926 -36.070 1.00 57.66 79 SER A CA 1
ATOM 640 C C . SER A 1 79 ? 28.145 24.399 -35.583 1.00 57.66 79 SER A C 1
ATOM 642 O O . SER A 1 79 ? 28.458 23.219 -35.709 1.00 57.66 79 SER A O 1
ATOM 644 N N . ILE A 1 80 ? 28.930 25.269 -34.944 1.00 54.81 80 ILE A N 1
ATOM 645 C CA . ILE A 1 80 ? 30.188 24.894 -34.277 1.00 54.81 80 ILE A CA 1
ATOM 646 C C . ILE A 1 80 ? 29.976 24.114 -32.966 1.00 54.81 80 ILE A C 1
ATOM 648 O O . ILE A 1 80 ? 30.935 23.587 -32.410 1.00 54.81 80 ILE A O 1
ATOM 652 N N . SER A 1 81 ? 28.739 24.055 -32.467 1.00 57.00 81 SER A N 1
ATOM 653 C CA . SER A 1 81 ? 28.321 23.247 -31.319 1.00 57.00 81 SER A CA 1
ATOM 654 C C . SER A 1 81 ? 26.877 22.804 -31.530 1.00 57.00 81 SER A C 1
ATOM 656 O O . SER A 1 81 ? 26.018 23.647 -31.807 1.00 57.00 81 SER A O 1
ATOM 658 N N . LYS A 1 82 ? 26.599 21.501 -31.436 1.00 66.19 82 LYS A N 1
ATOM 659 C CA . LYS A 1 82 ? 25.261 20.955 -31.671 1.00 66.19 82 LYS A CA 1
ATOM 660 C C . LYS A 1 82 ? 24.599 20.552 -30.357 1.00 66.19 82 LYS A C 1
ATOM 662 O O . LYS A 1 82 ? 25.199 19.863 -29.538 1.00 66.19 82 LYS A O 1
ATOM 667 N N . THR A 1 83 ? 23.351 20.964 -30.189 1.00 70.69 83 THR A N 1
ATOM 668 C CA . THR A 1 83 ? 22.444 20.509 -29.131 1.00 70.69 83 THR A CA 1
ATOM 669 C C . THR A 1 83 ? 21.275 19.771 -29.779 1.00 70.69 83 THR A C 1
ATOM 671 O O . THR A 1 83 ? 20.864 20.179 -30.867 1.00 70.69 83 THR A O 1
ATOM 674 N N . PRO A 1 84 ? 20.724 18.720 -29.151 1.00 75.94 84 PRO A N 1
ATOM 675 C CA . PRO A 1 84 ? 19.482 18.122 -29.619 1.00 75.94 84 PRO A CA 1
ATOM 676 C C . PRO A 1 84 ? 18.332 19.132 -29.523 1.00 75.94 84 PRO A C 1
ATOM 678 O O . PRO A 1 84 ? 18.262 19.919 -28.577 1.00 75.94 84 PRO A O 1
ATOM 681 N N . SER A 1 85 ? 17.432 19.103 -30.502 1.00 79.44 85 SER A N 1
ATOM 682 C CA . SER A 1 85 ? 16.195 19.888 -30.529 1.00 79.44 85 SER A CA 1
ATOM 683 C C . SER A 1 85 ? 15.194 19.365 -29.488 1.00 79.44 85 SER A C 1
ATOM 685 O O . SER A 1 85 ? 14.470 20.149 -28.881 1.00 79.44 85 SER A O 1
ATOM 687 N N . TRP A 1 86 ? 15.205 18.049 -29.240 1.00 78.31 86 TRP A N 1
ATOM 688 C CA . TRP A 1 86 ? 14.688 17.396 -28.032 1.00 78.31 86 TRP A CA 1
ATOM 689 C C . TRP A 1 86 ? 15.363 16.032 -27.828 1.00 78.31 86 TRP A C 1
ATOM 691 O O . TRP A 1 86 ? 15.996 15.489 -28.737 1.00 78.31 86 TRP A O 1
ATOM 701 N N . ALA A 1 87 ? 15.212 15.479 -26.627 1.00 75.69 87 ALA A N 1
ATOM 702 C CA . ALA A 1 87 ? 15.628 14.131 -26.261 1.00 75.69 87 ALA A CA 1
ATOM 703 C C . ALA A 1 87 ? 14.415 13.345 -25.738 1.00 75.69 87 ALA A C 1
ATOM 705 O O . ALA A 1 87 ? 13.560 13.918 -25.065 1.00 75.69 87 ALA A O 1
ATOM 706 N N . PHE A 1 88 ? 14.346 12.058 -26.066 1.00 69.44 88 PHE A N 1
ATOM 707 C CA . PHE A 1 88 ? 13.328 11.117 -25.613 1.00 69.44 88 PHE A CA 1
ATOM 708 C C . PHE A 1 88 ? 13.988 9.899 -24.975 1.00 69.44 88 PHE A C 1
ATOM 710 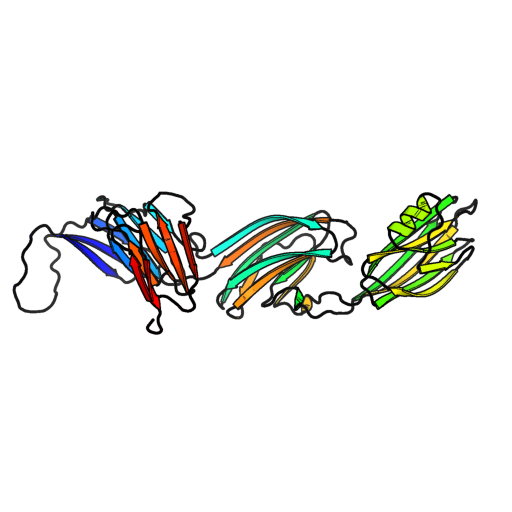O O . PHE A 1 88 ? 14.847 9.256 -25.576 1.00 69.44 88 PHE A O 1
ATOM 717 N N . SER A 1 89 ? 13.545 9.567 -23.778 1.00 66.69 89 SER A N 1
ATOM 718 C CA . SER A 1 89 ? 13.882 8.367 -23.024 1.00 66.69 89 SER A CA 1
ATOM 719 C C . SER A 1 89 ? 12.610 7.965 -22.271 1.00 66.69 89 SER A C 1
ATOM 721 O O . SER A 1 89 ? 11.772 8.826 -22.006 1.00 66.69 89 SER A O 1
ATOM 723 N N . ASN A 1 90 ? 12.437 6.676 -21.961 1.00 54.12 90 ASN A N 1
ATOM 724 C CA . ASN A 1 90 ? 11.231 6.195 -21.261 1.00 54.12 90 ASN A CA 1
ATOM 725 C C . ASN A 1 90 ? 11.378 6.137 -19.739 1.00 54.12 90 ASN A C 1
ATOM 727 O O . ASN A 1 90 ? 10.388 6.069 -19.022 1.00 54.12 90 ASN A O 1
ATOM 731 N N . GLY A 1 91 ? 12.606 6.266 -19.245 1.00 52.12 91 GLY A N 1
ATOM 732 C CA . GLY A 1 91 ? 12.818 7.021 -18.022 1.00 52.12 91 GLY A CA 1
ATOM 733 C C . GLY A 1 91 ? 13.065 8.497 -18.343 1.00 52.12 91 GLY A C 1
ATOM 734 O O . GLY A 1 91 ? 13.187 8.894 -19.501 1.00 52.12 91 GLY A O 1
ATOM 735 N N . ASN A 1 92 ? 13.247 9.317 -17.315 1.00 40.91 92 ASN A N 1
ATOM 736 C CA . ASN A 1 92 ? 13.861 10.638 -17.428 1.00 40.91 92 ASN A CA 1
ATOM 737 C C . ASN A 1 92 ? 15.255 10.564 -18.111 1.00 40.91 92 ASN A C 1
ATOM 739 O O . ASN A 1 92 ? 15.742 9.490 -18.466 1.00 40.91 92 ASN A O 1
ATOM 743 N N . THR A 1 93 ? 15.948 11.698 -18.262 1.00 39.69 93 THR A N 1
ATOM 744 C CA . THR A 1 93 ? 17.269 11.781 -18.932 1.00 39.69 93 THR A CA 1
ATOM 745 C C . THR A 1 93 ? 18.408 10.974 -18.274 1.00 39.69 93 THR A C 1
ATOM 747 O O . THR A 1 93 ? 19.547 11.071 -18.724 1.00 39.69 93 THR A O 1
ATOM 750 N N . SER A 1 94 ? 18.108 10.214 -17.219 1.00 40.41 94 SER A N 1
ATOM 751 C CA . SER A 1 94 ? 18.972 9.288 -16.484 1.00 40.41 94 SER A CA 1
ATOM 752 C C . SER A 1 94 ? 18.287 7.916 -16.312 1.00 40.41 94 SER A C 1
ATOM 754 O O . SER A 1 94 ? 18.286 7.349 -15.219 1.00 40.41 94 SER A O 1
ATOM 756 N N . GLY A 1 95 ? 17.591 7.435 -17.349 1.00 51.97 95 GLY A N 1
ATOM 757 C CA . GLY A 1 95 ? 17.103 6.053 -17.447 1.00 51.97 95 GLY A CA 1
ATOM 758 C C . GLY A 1 95 ? 15.987 5.640 -16.478 1.00 51.97 95 GLY A C 1
ATOM 759 O O . GLY A 1 95 ? 15.656 4.457 -16.431 1.00 51.97 95 GLY A O 1
ATOM 760 N N . SER A 1 96 ? 15.393 6.575 -15.719 1.00 55.75 96 SER A N 1
ATOM 761 C CA . SER A 1 96 ? 14.510 6.233 -14.591 1.00 55.75 96 SER A CA 1
ATOM 762 C C . SER A 1 96 ? 13.080 6.798 -14.613 1.00 55.75 96 SER A C 1
ATOM 764 O O . SER A 1 96 ? 12.856 7.962 -14.940 1.00 55.75 96 SER A O 1
ATOM 766 N N . VAL A 1 97 ? 12.095 5.982 -14.229 1.00 63.38 97 VAL A N 1
ATOM 767 C CA . VAL A 1 97 ? 10.685 6.382 -14.024 1.00 63.38 97 VAL A CA 1
ATOM 768 C C . VAL A 1 97 ? 10.524 6.926 -12.607 1.00 63.38 97 VAL A C 1
ATOM 770 O O . VAL A 1 97 ? 11.148 6.398 -11.692 1.00 63.38 97 VAL A O 1
ATOM 773 N N . THR A 1 98 ? 9.693 7.954 -12.394 1.00 66.69 98 THR A N 1
ATOM 774 C CA . THR A 1 98 ? 9.482 8.538 -11.058 1.00 66.69 98 THR A CA 1
ATOM 775 C C . THR A 1 98 ? 8.010 8.775 -10.733 1.00 66.69 98 THR A C 1
ATOM 777 O O . THR A 1 98 ? 7.331 9.537 -11.418 1.00 66.69 98 THR A O 1
ATOM 780 N N . TYR A 1 99 ? 7.570 8.218 -9.607 1.00 68.12 99 TYR A N 1
ATOM 781 C CA . TYR A 1 99 ? 6.258 8.419 -9.004 1.00 68.12 99 TYR A CA 1
ATOM 782 C C . TYR A 1 99 ? 6.389 9.362 -7.801 1.00 68.12 99 TYR A C 1
ATOM 784 O O . TYR A 1 99 ? 7.124 9.085 -6.852 1.00 68.12 99 TYR A O 1
ATOM 792 N N . ARG A 1 100 ? 5.671 10.489 -7.837 1.00 76.56 100 ARG A N 1
ATOM 793 C CA . ARG A 1 100 ? 5.601 11.482 -6.753 1.00 76.56 100 ARG A CA 1
ATOM 794 C C . ARG A 1 100 ? 4.157 11.909 -6.554 1.00 76.56 100 ARG A C 1
ATOM 796 O O . ARG A 1 100 ? 3.603 12.550 -7.444 1.00 76.56 100 ARG A O 1
ATOM 803 N N . SER A 1 101 ? 3.575 11.614 -5.396 1.00 73.00 101 SER A N 1
ATOM 804 C CA . SER A 1 101 ? 2.239 12.109 -5.051 1.00 73.00 101 SER A CA 1
ATOM 805 C C . SER A 1 101 ? 2.054 12.313 -3.548 1.00 73.00 101 SER A C 1
ATOM 807 O O . SER A 1 101 ? 2.930 12.013 -2.732 1.00 73.00 101 SER A O 1
ATOM 809 N N . THR A 1 102 ? 0.904 12.875 -3.188 1.00 83.50 102 THR A N 1
ATOM 810 C CA . THR A 1 102 ? 0.360 12.849 -1.831 1.00 83.50 102 THR A CA 1
ATOM 811 C C . THR A 1 102 ? -1.062 12.324 -1.904 1.00 83.50 102 THR A C 1
ATOM 813 O O . THR A 1 102 ? -1.940 13.015 -2.412 1.00 83.50 102 THR A O 1
ATOM 816 N N . GLU A 1 103 ? -1.259 11.114 -1.398 1.00 82.81 103 GLU A N 1
ATOM 817 C CA . GLU A 1 103 ? -2.545 10.419 -1.376 1.00 82.81 103 GLU A CA 1
ATOM 818 C C . GLU A 1 103 ? -3.098 10.381 0.053 1.00 82.81 103 GLU A C 1
ATOM 820 O O . GLU A 1 103 ? -2.377 10.636 1.023 1.00 82.81 103 GLU A O 1
ATOM 825 N N . THR A 1 104 ? -4.370 10.026 0.198 1.00 92.19 104 THR A N 1
ATOM 826 C CA . THR A 1 104 ? -4.954 9.644 1.490 1.00 92.19 104 THR A CA 1
ATOM 827 C C . THR A 1 104 ? -5.247 8.153 1.455 1.00 92.19 104 THR A C 1
ATOM 829 O O . THR A 1 104 ? -5.835 7.684 0.487 1.00 92.19 104 THR A O 1
ATOM 832 N N . LEU A 1 105 ? -4.834 7.440 2.501 1.00 92.19 105 LEU A N 1
ATOM 833 C CA . LEU A 1 105 ? -5.263 6.074 2.779 1.00 92.19 105 LEU A CA 1
ATOM 834 C C . LEU A 1 105 ? -6.369 6.094 3.825 1.00 92.19 105 LEU A C 1
ATOM 836 O O . LEU A 1 105 ? -6.169 6.650 4.909 1.00 92.19 105 LEU A O 1
ATOM 840 N N . ASP A 1 106 ? -7.494 5.460 3.512 1.00 90.56 106 ASP A N 1
ATOM 841 C CA . ASP A 1 106 ? -8.558 5.183 4.477 1.00 90.56 106 ASP A CA 1
ATOM 842 C C . ASP A 1 106 ? -8.244 3.906 5.287 1.00 90.56 106 ASP A C 1
ATOM 844 O O . ASP A 1 106 ? -7.358 3.113 4.955 1.00 90.56 106 ASP A O 1
ATOM 848 N N . TYR A 1 107 ? -8.943 3.704 6.405 1.00 84.00 107 TYR A N 1
ATOM 849 C CA . TYR A 1 107 ? -8.668 2.624 7.357 1.00 84.00 107 TYR A CA 1
ATOM 850 C C . TYR A 1 107 ? -8.584 1.227 6.712 1.00 84.00 107 TYR A C 1
ATOM 852 O O . TYR A 1 107 ? -9.462 0.818 5.949 1.00 84.00 107 TYR A O 1
ATOM 860 N N . ASN A 1 108 ? -7.544 0.457 7.064 1.00 86.38 108 ASN A N 1
ATOM 861 C CA . ASN A 1 108 ? -7.248 -0.879 6.518 1.00 86.38 108 ASN A CA 1
ATOM 862 C C . ASN A 1 108 ? -6.919 -0.918 4.999 1.00 86.38 108 ASN A C 1
ATOM 864 O O . ASN A 1 108 ? -6.813 -2.010 4.433 1.00 86.38 108 ASN A O 1
ATOM 868 N N . GLU A 1 109 ? -6.722 0.226 4.338 1.00 90.12 109 GLU A N 1
ATOM 869 C CA . GLU A 1 109 ? -6.314 0.318 2.930 1.00 90.12 109 GLU A CA 1
ATOM 870 C C . GLU A 1 109 ? -4.792 0.152 2.733 1.00 90.12 109 GLU A C 1
ATOM 872 O O . GLU A 1 109 ? -3.985 0.305 3.657 1.00 90.12 109 GLU A O 1
ATOM 877 N N . TYR A 1 110 ? -4.383 -0.165 1.504 1.00 92.56 110 TYR A N 1
ATOM 878 C CA . TYR A 1 110 ? -2.998 -0.075 1.053 1.00 92.56 110 TYR A CA 1
ATOM 879 C C . TYR A 1 110 ? -2.928 0.595 -0.323 1.00 92.56 110 TYR A C 1
ATOM 881 O O . TYR A 1 110 ? -3.726 0.302 -1.211 1.00 92.56 110 TYR A O 1
ATOM 889 N N . TRP A 1 111 ? -1.937 1.465 -0.506 1.00 90.69 111 TRP A N 1
ATOM 890 C CA . TRP A 1 111 ? -1.565 2.028 -1.801 1.00 90.69 111 TRP A CA 1
ATOM 891 C C . TRP A 1 111 ? -0.431 1.196 -2.390 1.00 90.69 111 TRP A C 1
ATOM 893 O O . TRP A 1 111 ? 0.438 0.708 -1.657 1.00 90.69 111 TRP A O 1
ATOM 903 N N . TYR A 1 112 ? -0.426 1.039 -3.710 1.00 88.81 112 TYR A N 1
ATOM 904 C CA . TYR A 1 112 ? 0.656 0.382 -4.426 1.00 88.81 112 TYR A CA 1
ATOM 905 C C . TYR A 1 112 ? 0.765 0.883 -5.860 1.00 88.81 112 TYR A C 1
ATOM 907 O O . TYR A 1 112 ? -0.213 1.342 -6.444 1.00 88.81 112 TYR A O 1
ATOM 915 N N . GLU A 1 113 ? 1.947 0.687 -6.427 1.00 82.81 113 GLU A N 1
ATOM 916 C CA . GLU A 1 113 ? 2.238 0.793 -7.855 1.00 82.81 113 GLU A CA 1
ATOM 917 C C . GLU A 1 113 ? 3.257 -0.313 -8.222 1.00 82.81 113 GLU A C 1
ATOM 919 O O . GLU A 1 113 ? 3.753 -1.040 -7.343 1.00 82.81 113 GLU A O 1
ATOM 924 N N . TYR A 1 114 ? 3.554 -0.504 -9.512 1.00 82.62 114 TYR A N 1
ATOM 925 C CA . TYR A 1 114 ? 4.571 -1.470 -9.953 1.00 82.62 114 TYR A CA 1
ATOM 926 C C . TYR A 1 114 ? 5.232 -1.118 -11.291 1.00 82.62 114 TYR A C 1
ATOM 928 O O . TYR A 1 114 ? 4.612 -0.522 -12.163 1.00 82.62 114 TYR A O 1
ATOM 936 N N . GLU A 1 115 ? 6.455 -1.612 -11.486 1.00 77.94 115 GLU A N 1
ATOM 937 C CA . GLU A 1 115 ? 7.200 -1.602 -12.748 1.00 77.94 115 GLU A CA 1
ATOM 938 C C . GLU A 1 115 ? 7.888 -2.951 -13.014 1.00 77.94 115 GLU A C 1
ATOM 940 O O . GLU A 1 115 ? 8.029 -3.779 -12.110 1.00 77.94 115 GLU A O 1
ATOM 945 N N . HIS A 1 116 ? 8.323 -3.190 -14.259 1.00 74.88 116 HIS A N 1
ATOM 946 C CA . HIS A 1 116 ? 9.259 -4.281 -14.587 1.00 74.88 116 HIS A CA 1
ATOM 947 C C . HIS A 1 116 ? 10.694 -3.754 -14.529 1.00 74.88 116 HIS A C 1
ATOM 949 O O . HIS A 1 116 ? 11.015 -2.768 -15.187 1.00 74.88 116 HIS A O 1
ATOM 955 N N . ILE A 1 117 ? 11.556 -4.393 -13.736 1.00 76.38 117 ILE A N 1
ATOM 956 C CA . ILE A 1 117 ? 12.885 -3.870 -13.396 1.00 76.38 117 ILE A CA 1
ATOM 957 C C . ILE A 1 117 ? 13.946 -4.963 -13.567 1.00 76.38 117 ILE A C 1
ATOM 959 O O . ILE A 1 117 ? 13.743 -6.113 -13.169 1.00 76.38 117 ILE A O 1
ATOM 963 N N . LYS A 1 118 ? 15.095 -4.602 -14.153 1.00 76.44 118 LYS A N 1
ATOM 964 C CA . LYS A 1 118 ? 16.231 -5.502 -14.420 1.00 76.44 118 LYS A CA 1
ATOM 965 C C . LYS A 1 118 ? 17.044 -5.794 -13.150 1.00 76.44 118 LYS A C 1
ATOM 967 O O . LYS A 1 118 ? 17.177 -4.954 -12.261 1.00 76.44 118 LYS A O 1
ATOM 972 N N . ALA A 1 119 ? 17.624 -6.993 -13.070 1.00 82.81 119 ALA A N 1
ATOM 973 C CA . ALA A 1 119 ? 18.458 -7.396 -11.934 1.00 82.81 119 ALA A CA 1
ATOM 974 C C . ALA A 1 119 ? 19.707 -6.503 -11.798 1.00 82.81 119 ALA A C 1
ATOM 976 O O . ALA A 1 119 ? 20.484 -6.362 -12.741 1.00 82.81 119 ALA A O 1
ATOM 977 N N . GLY A 1 120 ? 19.929 -5.955 -10.602 1.00 83.38 120 GLY A N 1
ATOM 978 C CA . GLY A 1 120 ? 21.024 -5.033 -10.288 1.00 83.38 120 GLY A CA 1
ATOM 979 C C . GLY A 1 120 ? 20.674 -3.546 -10.408 1.00 83.38 120 GLY A C 1
ATOM 980 O O . GLY A 1 120 ? 21.447 -2.723 -9.913 1.00 83.38 120 GLY A O 1
ATOM 981 N N . ASN A 1 121 ? 19.524 -3.198 -10.994 1.00 82.69 121 ASN A N 1
ATOM 982 C CA . ASN A 1 121 ? 19.035 -1.821 -11.045 1.00 82.69 121 ASN A CA 1
ATOM 983 C C . ASN A 1 121 ? 18.546 -1.338 -9.666 1.00 82.69 121 ASN A C 1
ATOM 985 O O . ASN A 1 121 ? 18.345 -2.125 -8.734 1.00 82.69 121 ASN A O 1
ATOM 989 N N . GLN A 1 122 ? 18.360 -0.023 -9.535 1.00 87.44 122 GLN A N 1
ATOM 990 C CA . GLN A 1 122 ? 18.027 0.633 -8.271 1.00 87.44 122 GLN A CA 1
ATOM 991 C C . GLN A 1 122 ? 16.572 1.103 -8.187 1.00 87.44 122 GLN A C 1
ATOM 993 O O . GLN A 1 122 ? 16.031 1.696 -9.120 1.00 87.44 122 GLN A O 1
ATOM 998 N N . ILE A 1 123 ? 15.996 0.923 -7.000 1.00 90.75 123 ILE A N 1
ATOM 999 C CA . ILE A 1 123 ? 14.780 1.587 -6.536 1.00 90.75 123 ILE A CA 1
ATOM 1000 C C . ILE A 1 123 ? 15.197 2.602 -5.475 1.00 90.75 123 ILE A C 1
ATOM 1002 O O . ILE A 1 123 ? 15.654 2.212 -4.401 1.00 90.75 123 ILE A O 1
ATOM 1006 N N . ASN A 1 124 ? 15.047 3.893 -5.756 1.00 89.00 124 ASN A N 1
ATOM 1007 C CA . ASN A 1 124 ? 15.317 4.967 -4.800 1.00 89.00 124 ASN A CA 1
ATOM 1008 C C . ASN A 1 124 ? 13.987 5.498 -4.261 1.00 89.00 124 ASN A C 1
ATOM 1010 O O . ASN A 1 124 ? 13.160 5.941 -5.052 1.00 89.00 124 ASN A O 1
ATOM 1014 N N . PHE A 1 125 ? 13.760 5.425 -2.947 1.00 93.81 125 PHE A N 1
ATOM 1015 C CA . PHE A 1 125 ? 12.458 5.682 -2.322 1.00 93.81 125 PHE A CA 1
ATOM 1016 C C . PHE A 1 125 ? 12.556 6.530 -1.049 1.00 93.81 125 PHE A C 1
ATOM 1018 O O . PHE A 1 125 ? 13.487 6.392 -0.255 1.00 93.81 125 PHE A O 1
ATOM 1025 N N . SER A 1 126 ? 11.542 7.362 -0.818 1.00 94.12 126 SER A N 1
ATOM 1026 C CA . SER A 1 126 ? 11.232 7.970 0.480 1.00 94.12 126 SER A CA 1
ATOM 1027 C C . SER A 1 126 ? 9.716 8.070 0.663 1.00 94.12 126 SER A C 1
ATOM 1029 O O . SER A 1 126 ? 8.981 8.247 -0.311 1.00 94.12 126 SER A O 1
ATOM 1031 N N . VAL A 1 127 ? 9.242 7.933 1.904 1.00 95.62 127 VAL A N 1
ATOM 1032 C CA . VAL A 1 127 ? 7.809 7.961 2.252 1.00 95.62 127 VAL A CA 1
ATOM 1033 C C . VAL A 1 127 ? 7.630 8.650 3.602 1.00 95.62 127 VAL A C 1
ATOM 1035 O O . VAL A 1 127 ? 8.407 8.420 4.524 1.00 95.62 127 VAL A O 1
ATOM 1038 N N . GLN A 1 128 ? 6.591 9.461 3.757 1.00 95.62 128 GLN A N 1
ATOM 1039 C CA . GLN A 1 128 ? 6.161 10.019 5.042 1.00 95.62 128 GLN A CA 1
ATOM 1040 C C . GLN A 1 128 ? 4.639 9.908 5.183 1.00 95.62 128 GLN A C 1
ATOM 1042 O O . GLN A 1 128 ? 3.931 9.923 4.175 1.00 95.62 128 GLN A O 1
ATOM 1047 N N . SER A 1 129 ? 4.135 9.833 6.414 1.00 97.06 129 SER A N 1
ATOM 1048 C CA . SER A 1 129 ? 2.698 9.784 6.706 1.00 97.06 129 SER A CA 1
ATOM 1049 C C . SER A 1 129 ? 2.296 10.701 7.861 1.00 97.06 129 SER A C 1
ATOM 1051 O O . SER A 1 129 ? 3.103 11.007 8.742 1.00 97.06 129 SER A O 1
ATOM 1053 N N . SER A 1 130 ? 1.049 11.178 7.848 1.00 95.38 130 SER A N 1
ATOM 1054 C CA . SER A 1 130 ? 0.486 12.020 8.909 1.00 95.38 130 SER A CA 1
ATOM 1055 C C . SER A 1 130 ? -1.054 11.993 8.888 1.00 95.38 130 SER A C 1
ATOM 1057 O O . SER A 1 130 ? -1.631 12.137 7.808 1.00 95.38 130 SER A O 1
ATOM 1059 N N . PRO A 1 131 ? -1.742 11.864 10.042 1.00 95.50 131 PRO A N 1
ATOM 1060 C CA . PRO A 1 131 ? -1.191 11.862 11.404 1.00 95.50 131 PRO A CA 1
ATOM 1061 C C . PRO A 1 131 ? -0.516 10.543 11.810 1.00 95.50 131 PRO A C 1
ATOM 1063 O O . PRO A 1 131 ? 0.340 10.541 12.692 1.00 95.50 131 PRO A O 1
ATOM 1066 N N . SER A 1 132 ? -0.875 9.436 11.171 1.00 95.69 132 SER A N 1
ATOM 1067 C CA . SER A 1 132 ? -0.607 8.084 11.667 1.00 95.69 132 SER A CA 1
ATOM 1068 C C . SER A 1 132 ? 0.705 7.474 11.179 1.00 95.69 132 SER A C 1
ATOM 1070 O O . SER A 1 132 ? 1.326 7.970 10.236 1.00 95.69 132 SER A O 1
ATOM 1072 N N . VAL A 1 133 ? 1.081 6.330 11.758 1.00 96.88 133 VAL A N 1
ATOM 1073 C CA . VAL A 1 133 ? 2.101 5.442 11.180 1.00 96.88 133 VAL A CA 1
ATOM 1074 C C . VAL A 1 133 ? 1.555 4.649 9.985 1.00 96.88 133 VAL A C 1
ATOM 1076 O O . VAL A 1 133 ? 0.356 4.379 9.889 1.00 96.88 133 VAL A O 1
ATOM 1079 N N . ILE A 1 134 ? 2.455 4.241 9.094 1.00 96.56 134 ILE A N 1
ATOM 1080 C CA . ILE A 1 134 ? 2.218 3.252 8.036 1.00 96.56 134 ILE A CA 1
ATOM 1081 C C . ILE A 1 134 ? 3.235 2.111 8.137 1.00 96.56 134 ILE A C 1
ATOM 1083 O O . ILE A 1 134 ? 4.234 2.197 8.857 1.00 96.56 134 ILE A O 1
ATOM 1087 N N . SER A 1 135 ? 2.990 1.045 7.385 1.00 96.50 135 SER A N 1
ATOM 1088 C CA . SER A 1 135 ? 3.985 0.024 7.063 1.00 96.50 135 SER A CA 1
ATOM 1089 C C . SER A 1 135 ? 4.299 0.082 5.567 1.00 96.50 135 SER A C 1
ATOM 1091 O O . SER A 1 135 ? 3.432 0.422 4.764 1.00 96.50 135 SER A O 1
ATOM 1093 N N . PHE A 1 136 ? 5.527 -0.245 5.174 1.00 96.50 136 PHE A N 1
ATOM 1094 C CA . PHE A 1 136 ? 5.980 -0.209 3.781 1.00 96.50 136 PHE A CA 1
ATOM 1095 C C . PHE A 1 136 ? 6.722 -1.490 3.415 1.00 96.50 136 PHE A C 1
ATOM 1097 O O . PHE A 1 136 ? 7.438 -2.040 4.254 1.00 96.50 136 PHE A O 1
ATOM 1104 N N . ALA A 1 137 ? 6.590 -1.942 2.168 1.00 97.75 137 ALA A N 1
ATOM 1105 C CA . ALA A 1 137 ? 7.333 -3.089 1.652 1.00 97.75 137 ALA A CA 1
ATOM 1106 C C . ALA A 1 137 ? 7.647 -2.980 0.151 1.00 97.75 137 ALA A C 1
ATOM 1108 O O . ALA A 1 137 ? 6.913 -2.338 -0.597 1.00 97.75 137 ALA A O 1
ATOM 1109 N N . ILE A 1 138 ? 8.715 -3.656 -0.279 1.00 97.44 138 ILE A N 1
ATOM 1110 C CA . ILE A 1 138 ? 9.077 -3.897 -1.684 1.00 97.44 138 ILE A CA 1
ATOM 1111 C C . ILE A 1 138 ? 9.175 -5.413 -1.869 1.00 97.44 138 ILE A C 1
ATOM 1113 O O . ILE A 1 138 ? 9.833 -6.081 -1.067 1.00 97.44 138 ILE A O 1
ATOM 1117 N N . TRP A 1 139 ? 8.518 -5.955 -2.895 1.00 97.12 139 TRP A N 1
ATOM 1118 C CA . TRP A 1 139 ? 8.403 -7.400 -3.124 1.00 97.12 139 TRP A CA 1
ATOM 1119 C C . TRP A 1 139 ? 8.305 -7.743 -4.621 1.00 97.12 139 TRP A C 1
ATOM 1121 O O . TRP A 1 139 ? 8.119 -6.847 -5.435 1.00 97.12 139 TRP A O 1
ATOM 1131 N N . ASP A 1 140 ? 8.401 -9.024 -4.990 1.00 95.19 140 ASP A N 1
ATOM 1132 C CA . ASP A 1 140 ? 8.307 -9.509 -6.379 1.00 95.19 140 ASP A CA 1
ATOM 1133 C C . ASP A 1 140 ? 6.876 -9.908 -6.809 1.00 95.19 140 ASP A C 1
ATOM 1135 O O . ASP A 1 140 ? 6.654 -10.412 -7.914 1.00 95.19 140 ASP A O 1
ATOM 1139 N N . GLN A 1 141 ? 5.886 -9.700 -5.930 1.00 94.31 141 GLN A N 1
ATOM 1140 C CA . GLN A 1 141 ? 4.512 -10.193 -6.078 1.00 94.31 141 GLN A CA 1
ATOM 1141 C C . GLN A 1 141 ? 3.442 -9.202 -5.572 1.00 94.31 141 GLN A C 1
ATOM 1143 O O . GLN A 1 141 ? 3.736 -8.367 -4.716 1.00 94.31 141 GLN A O 1
ATOM 1148 N N . PRO A 1 142 ? 2.181 -9.316 -6.054 1.00 93.69 142 PRO A N 1
ATOM 1149 C CA . PRO A 1 142 ? 1.043 -8.527 -5.569 1.00 93.69 142 PRO A CA 1
ATOM 1150 C C . PRO A 1 142 ? 0.773 -8.687 -4.065 1.00 93.69 142 PRO A C 1
ATOM 1152 O O . PRO A 1 142 ? 1.021 -9.748 -3.490 1.00 93.69 142 PRO A O 1
ATOM 1155 N N . PHE A 1 143 ? 0.187 -7.659 -3.441 1.00 93.12 143 PHE A N 1
ATOM 1156 C CA . PHE A 1 143 ? -0.091 -7.615 -1.997 1.00 93.12 143 PHE A CA 1
ATOM 1157 C C . PHE A 1 143 ? -0.946 -8.797 -1.521 1.00 93.12 143 PHE A C 1
ATOM 1159 O O . PHE A 1 143 ? -0.749 -9.329 -0.432 1.00 93.12 143 PHE A O 1
ATOM 1166 N N . GLU A 1 144 ? -1.882 -9.248 -2.354 1.00 91.88 144 GLU A N 1
ATOM 1167 C CA . GLU A 1 144 ? -2.818 -10.332 -2.061 1.00 91.88 144 GLU A CA 1
ATOM 1168 C C . GLU A 1 144 ? -2.144 -11.709 -1.966 1.00 91.88 144 GLU A C 1
ATOM 1170 O O . GLU A 1 144 ? -2.728 -12.635 -1.397 1.00 91.88 144 GLU A O 1
ATOM 1175 N N . ASN A 1 145 ? -0.911 -11.848 -2.470 1.00 95.38 145 ASN A N 1
ATOM 1176 C CA . ASN A 1 145 ? -0.103 -13.051 -2.282 1.00 95.38 145 ASN A CA 1
ATOM 1177 C C . ASN A 1 145 ? 0.572 -13.102 -0.900 1.00 95.38 145 ASN A C 1
ATOM 1179 O O . ASN A 1 145 ? 1.108 -14.159 -0.551 1.00 95.38 145 ASN A O 1
ATOM 1183 N N . LEU A 1 146 ? 0.590 -12.004 -0.122 1.00 95.50 146 LEU A N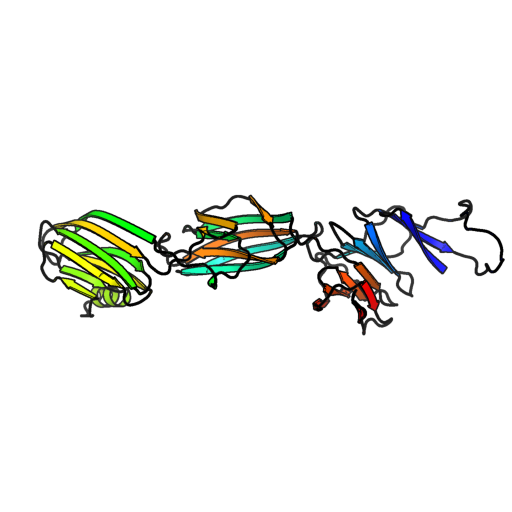 1
ATOM 1184 C CA . LEU A 1 146 ? 1.296 -11.956 1.163 1.00 95.50 146 LEU A CA 1
ATOM 1185 C C . LEU A 1 146 ? 0.796 -13.086 2.076 1.00 95.50 146 LEU A C 1
ATOM 1187 O O . LEU A 1 146 ? -0.400 -13.149 2.384 1.00 95.50 146 LEU A O 1
ATOM 1191 N N . PRO A 1 147 ? 1.684 -13.973 2.564 1.00 96.06 147 PRO A N 1
ATOM 1192 C CA . PRO A 1 147 ? 1.279 -14.999 3.507 1.00 96.06 147 PRO A CA 1
ATOM 1193 C C . PRO A 1 147 ? 0.764 -14.317 4.772 1.00 96.06 147 PRO A C 1
ATOM 1195 O O . PRO A 1 147 ? 1.394 -13.403 5.300 1.00 96.06 147 PRO A O 1
ATOM 1198 N N . VAL A 1 148 ? -0.382 -14.760 5.280 1.00 95.06 148 VAL A N 1
ATOM 1199 C CA . VAL A 1 148 ? -0.921 -14.202 6.521 1.00 95.06 148 VAL A CA 1
ATOM 1200 C C . VAL A 1 148 ? -0.289 -14.845 7.752 1.00 95.06 148 VAL A C 1
ATOM 1202 O O . VAL A 1 148 ? 0.006 -16.041 7.779 1.00 95.06 148 VAL A O 1
ATOM 1205 N N . THR A 1 149 ? -0.115 -14.043 8.796 1.00 95.00 149 THR A N 1
ATOM 1206 C CA . THR A 1 149 ? 0.393 -14.451 10.106 1.00 95.00 149 THR A CA 1
ATOM 1207 C C . THR A 1 149 ? -0.641 -14.199 11.209 1.00 95.00 149 THR A C 1
ATOM 1209 O O . THR A 1 149 ? -1.752 -13.716 10.973 1.00 95.00 149 THR A O 1
ATOM 1212 N N . THR A 1 150 ? -0.275 -14.576 12.431 1.00 95.69 150 THR A N 1
ATOM 1213 C CA . THR A 1 150 ? -1.019 -14.307 13.662 1.00 95.69 150 THR A CA 1
ATOM 1214 C C . THR A 1 150 ? -0.198 -13.373 14.542 1.00 95.69 150 THR A C 1
ATOM 1216 O O . THR A 1 150 ? 0.867 -13.767 15.021 1.00 95.69 150 THR A O 1
ATOM 1219 N N . LYS A 1 151 ? -0.690 -12.154 14.786 1.00 93.31 151 LYS A N 1
ATOM 1220 C CA . LYS A 1 151 ? -0.093 -11.227 15.760 1.00 93.31 151 LYS A CA 1
ATOM 1221 C C . LYS A 1 151 ? -0.816 -11.391 17.103 1.00 93.31 151 LYS A C 1
ATOM 1223 O O . LYS A 1 151 ? -2.041 -11.461 17.148 1.00 93.31 151 LYS A O 1
ATOM 1228 N N . ASN A 1 152 ? -0.069 -11.477 18.201 1.00 95.19 152 ASN A N 1
ATOM 1229 C CA . ASN A 1 152 ? -0.627 -11.446 19.558 1.00 95.19 152 ASN A CA 1
ATOM 1230 C C . ASN A 1 152 ? -0.261 -10.116 20.210 1.00 95.19 152 ASN A C 1
ATOM 1232 O O . ASN A 1 152 ? 0.853 -9.633 20.011 1.00 95.19 152 ASN A O 1
ATOM 1236 N N . GLY A 1 153 ? -1.159 -9.571 21.022 1.00 93.38 153 GLY A N 1
ATOM 1237 C CA . GLY A 1 153 ? -0.909 -8.350 21.776 1.00 93.38 153 GLY A CA 1
ATOM 1238 C C . GLY A 1 153 ? -1.756 -8.274 23.039 1.00 93.38 153 GLY A C 1
ATOM 1239 O O . GLY A 1 153 ? -2.594 -9.139 23.309 1.00 93.38 153 GLY A O 1
ATOM 1240 N N . SER A 1 154 ? -1.494 -7.251 23.842 1.00 95.62 154 SER A N 1
ATOM 1241 C CA . SER A 1 154 ? -2.149 -7.055 25.129 1.00 95.62 154 SER A CA 1
ATOM 1242 C C . SER A 1 154 ? -2.204 -5.583 25.496 1.00 95.62 154 SER A C 1
ATOM 1244 O O . SER A 1 154 ? -1.200 -4.891 25.332 1.00 95.62 154 SER A O 1
ATOM 1246 N N . ASP A 1 155 ? -3.318 -5.161 26.077 1.00 95.50 155 ASP A N 1
ATOM 1247 C CA . ASP A 1 155 ? -3.487 -3.851 26.696 1.00 95.50 155 ASP A CA 1
ATOM 1248 C C . ASP A 1 155 ? -3.876 -4.006 28.179 1.00 95.50 155 ASP A C 1
ATOM 1250 O O . ASP A 1 155 ? -4.441 -5.032 28.578 1.00 95.50 155 ASP A O 1
ATOM 1254 N N . THR A 1 156 ? -3.522 -3.036 29.022 1.00 97.56 156 THR A N 1
ATOM 1255 C CA . THR A 1 156 ? -3.829 -3.055 30.456 1.00 97.56 156 THR A CA 1
ATOM 1256 C C . THR A 1 156 ? -3.777 -1.660 31.067 1.00 97.56 156 THR A C 1
ATOM 1258 O O . THR A 1 156 ? -2.781 -0.949 30.929 1.00 97.56 156 THR A O 1
ATOM 1261 N N . ASP A 1 157 ? -4.822 -1.308 31.817 1.00 97.56 157 ASP A N 1
ATOM 1262 C CA . ASP A 1 157 ? -4.906 -0.041 32.541 1.00 97.56 157 ASP A CA 1
ATOM 1263 C C . ASP A 1 157 ? -5.621 -0.180 33.905 1.00 97.56 157 ASP A C 1
ATOM 1265 O O . ASP A 1 157 ? -6.222 -1.210 34.242 1.00 97.56 157 ASP A O 1
ATOM 1269 N N . ASN A 1 158 ? -5.515 0.868 34.725 1.00 97.75 158 ASN A N 1
ATOM 1270 C CA . ASN A 1 158 ? -6.181 1.037 36.010 1.00 97.75 158 ASN A CA 1
ATOM 1271 C C . ASN A 1 158 ? -6.690 2.481 36.183 1.00 97.75 158 ASN A C 1
ATOM 1273 O O . ASN A 1 158 ? -6.044 3.302 36.845 1.00 97.75 158 ASN A O 1
ATOM 1277 N N . PHE A 1 159 ? -7.862 2.778 35.625 1.00 97.62 159 PHE A N 1
ATOM 1278 C CA . PHE A 1 159 ? -8.448 4.120 35.591 1.00 97.62 159 PHE A CA 1
ATOM 1279 C C . PHE A 1 159 ? -9.560 4.324 36.638 1.00 97.62 159 PHE A C 1
ATOM 1281 O O . PHE A 1 159 ? -9.933 3.414 37.385 1.00 97.62 159 PHE A O 1
ATOM 1288 N N . GLN A 1 160 ? -10.061 5.560 36.746 1.00 97.94 160 GLN A N 1
ATOM 1289 C CA . GLN A 1 160 ? -11.228 5.914 37.565 1.00 97.94 160 GLN A CA 1
ATOM 1290 C C . GLN A 1 160 ? -12.401 6.269 36.652 1.00 97.94 160 GLN A C 1
ATOM 1292 O O . GLN A 1 160 ? -12.445 7.371 36.109 1.00 97.94 160 GLN A O 1
ATOM 1297 N N . LEU A 1 161 ? -13.366 5.363 36.531 1.00 97.75 161 LEU A N 1
ATOM 1298 C CA . LEU A 1 161 ? -14.619 5.622 35.837 1.00 97.75 161 LEU A CA 1
ATOM 1299 C C . LEU A 1 161 ? -15.514 6.487 36.735 1.00 97.75 161 LEU A C 1
ATOM 1301 O O . LEU A 1 161 ? -15.771 6.131 37.887 1.00 97.75 161 LEU A O 1
ATOM 1305 N N . THR A 1 162 ? -15.948 7.654 36.262 1.00 97.75 162 THR A N 1
ATOM 1306 C CA . THR A 1 162 ? -16.828 8.556 37.027 1.00 97.75 162 THR A CA 1
ATOM 1307 C C . THR A 1 162 ? -18.259 8.021 37.125 1.00 97.75 162 THR A C 1
ATOM 1309 O O . THR A 1 162 ? -18.600 7.017 36.513 1.00 97.75 162 THR A O 1
ATOM 1312 N N . SER A 1 163 ? -19.095 8.642 37.959 1.00 96.69 163 SER A N 1
ATOM 1313 C CA . SER A 1 163 ? -20.542 8.393 37.963 1.00 96.69 163 SER A CA 1
ATOM 1314 C C . SER A 1 163 ? -21.198 8.910 36.683 1.00 96.69 163 SER A C 1
ATOM 1316 O O . SER A 1 163 ? -20.820 9.989 36.220 1.00 96.69 163 SER A O 1
ATOM 1318 N N . ASP A 1 164 ? -22.215 8.201 36.196 1.00 95.31 164 ASP A N 1
ATOM 1319 C CA . ASP A 1 164 ? -22.985 8.523 34.986 1.00 95.31 164 ASP A CA 1
ATOM 1320 C C . ASP A 1 164 ? -22.095 8.646 33.729 1.00 95.31 164 ASP A C 1
ATOM 1322 O O . ASP A 1 164 ? -22.247 9.563 32.916 1.00 95.31 164 ASP A O 1
ATOM 1326 N N . SER A 1 165 ? -21.121 7.739 33.582 1.00 97.12 165 SER A N 1
ATOM 1327 C CA . SER A 1 165 ? -20.192 7.708 32.446 1.00 97.12 165 SER A CA 1
ATOM 1328 C C . SER A 1 165 ? -19.756 6.290 32.061 1.00 97.12 165 SER A C 1
ATOM 1330 O O . SER A 1 165 ? -19.861 5.346 32.847 1.00 97.12 165 SER A O 1
ATOM 1332 N N . TYR A 1 166 ? -19.245 6.158 30.835 1.00 97.94 166 TYR A N 1
ATOM 1333 C CA . TYR A 1 166 ? -18.593 4.953 30.329 1.00 97.94 166 TYR A CA 1
ATOM 1334 C C . TYR A 1 166 ? -17.204 5.284 29.776 1.00 97.94 166 TYR A C 1
ATOM 1336 O O . TYR A 1 166 ? -16.936 6.430 29.410 1.00 97.94 166 TYR A O 1
ATOM 1344 N N . ASP A 1 167 ? -16.349 4.270 29.698 1.00 97.81 167 ASP A N 1
ATOM 1345 C CA . ASP A 1 167 ? -15.046 4.324 29.030 1.00 97.81 167 ASP A CA 1
ATOM 1346 C C . ASP A 1 167 ? -14.796 2.996 28.292 1.00 97.81 167 ASP A C 1
ATOM 1348 O O . ASP A 1 167 ? -15.450 1.986 28.591 1.00 97.81 167 ASP A O 1
ATOM 1352 N N . TYR A 1 168 ? -13.900 2.985 27.305 1.00 97.12 168 TYR A N 1
ATOM 1353 C CA . TYR A 1 168 ? -13.702 1.824 26.437 1.00 97.12 168 TYR A CA 1
ATOM 1354 C C . TYR A 1 168 ? -12.277 1.652 25.904 1.00 97.12 168 TYR A C 1
ATOM 1356 O O . TYR A 1 168 ? -11.560 2.605 25.620 1.00 97.12 168 TYR A O 1
ATOM 1364 N N . TYR A 1 169 ? -11.916 0.391 25.670 1.00 95.06 169 TYR A N 1
ATOM 1365 C CA . TYR A 1 169 ? -10.812 0.005 24.791 1.00 95.06 169 TYR A CA 1
ATOM 1366 C C . TYR A 1 169 ? -11.384 -0.391 23.421 1.00 95.06 169 TYR A C 1
ATOM 1368 O O . TYR A 1 169 ? -12.424 -1.049 23.365 1.00 95.06 169 TYR A O 1
ATOM 1376 N N . SER A 1 170 ? -10.737 -0.013 22.317 1.00 93.56 170 SER A N 1
ATOM 1377 C CA . SER A 1 170 ? -11.178 -0.347 20.953 1.00 93.56 170 SER A CA 1
ATOM 1378 C C . SER A 1 170 ? -10.070 -1.010 20.142 1.00 93.56 170 SER A C 1
ATOM 1380 O O . SER A 1 170 ? -8.915 -0.596 20.220 1.00 93.56 170 SER A O 1
ATOM 1382 N N . ILE A 1 171 ? -10.423 -2.024 19.347 1.00 93.00 171 ILE A N 1
ATOM 1383 C CA . ILE A 1 171 ? -9.486 -2.719 18.456 1.00 93.00 171 ILE A CA 1
ATOM 1384 C C . ILE A 1 171 ? -10.188 -3.300 17.218 1.00 93.00 171 ILE A C 1
ATOM 1386 O O . ILE A 1 171 ? -11.189 -4.012 17.338 1.00 93.00 171 ILE A O 1
ATOM 1390 N N . PHE A 1 172 ? -9.619 -3.066 16.034 1.00 92.94 172 PHE A N 1
ATOM 1391 C CA . PHE A 1 172 ? -9.986 -3.781 14.812 1.00 92.94 172 PHE A CA 1
ATOM 1392 C C . PHE A 1 172 ? -9.442 -5.209 14.831 1.00 92.94 172 PHE A C 1
ATOM 1394 O O . PHE A 1 172 ? -8.236 -5.430 14.976 1.00 92.94 172 PHE A O 1
ATOM 1401 N N . LEU A 1 173 ? -10.309 -6.199 14.619 1.00 94.19 173 LEU A N 1
ATOM 1402 C CA . LEU A 1 173 ? -9.903 -7.598 14.507 1.00 94.19 173 LEU A CA 1
ATOM 1403 C C . LEU A 1 173 ? -10.627 -8.300 13.359 1.00 94.19 173 LEU A C 1
ATOM 1405 O O . LEU A 1 173 ? -11.809 -8.084 13.108 1.00 94.19 173 LEU A O 1
ATOM 1409 N N . ARG A 1 174 ? -9.906 -9.189 12.669 1.00 94.25 174 ARG A N 1
ATOM 1410 C CA . ARG A 1 174 ? -10.428 -9.988 11.548 1.00 94.25 174 ARG A CA 1
ATOM 1411 C C . ARG A 1 174 ? -11.134 -11.250 12.061 1.00 94.25 174 ARG A C 1
ATOM 1413 O O . ARG A 1 174 ? -10.759 -11.785 13.105 1.00 94.25 174 ARG A O 1
ATOM 1420 N N . SER A 1 175 ? -12.123 -11.752 11.317 1.00 96.25 175 SER A N 1
ATOM 1421 C CA . SER A 1 175 ? -12.910 -12.948 11.683 1.00 96.25 175 SER A CA 1
ATOM 1422 C C . SER A 1 175 ? -12.031 -14.132 12.127 1.00 96.25 175 SER A C 1
ATOM 1424 O O . SER A 1 175 ? -11.005 -14.426 11.508 1.00 96.25 175 SER A O 1
ATOM 1426 N N . GLY A 1 176 ? -12.428 -14.791 13.219 1.00 97.19 176 GLY A N 1
ATOM 1427 C CA . GLY A 1 176 ? -11.697 -15.886 13.868 1.00 97.19 176 GLY A CA 1
ATOM 1428 C C . GLY A 1 176 ? -10.657 -15.453 14.912 1.00 97.19 176 GLY A C 1
ATOM 1429 O O . GLY A 1 176 ? -10.179 -16.303 15.662 1.00 97.19 176 GLY A O 1
ATOM 1430 N N . SER A 1 177 ? -10.327 -14.159 14.998 1.00 97.94 177 SER A N 1
ATOM 1431 C CA . SER A 1 177 ? -9.493 -13.598 16.076 1.00 97.94 177 SER A CA 1
ATOM 1432 C C . SER A 1 177 ? -10.140 -13.778 17.456 1.00 97.94 177 SER A C 1
ATOM 1434 O O . SER A 1 177 ? -11.336 -14.052 17.560 1.00 97.94 177 SER A O 1
ATOM 1436 N N . THR A 1 178 ? -9.374 -13.601 18.536 1.00 98.31 178 THR A N 1
ATOM 1437 C CA . THR A 1 178 ? -9.916 -13.682 19.909 1.00 98.31 178 THR A CA 1
ATOM 1438 C C . THR A 1 178 ? -9.579 -12.460 20.751 1.00 98.31 178 THR A C 1
ATOM 1440 O O . THR A 1 178 ? -8.481 -11.917 20.638 1.00 98.31 178 THR A O 1
ATOM 1443 N N . ILE A 1 179 ? -10.517 -12.072 21.619 1.00 98.44 179 ILE A N 1
ATOM 1444 C CA . ILE A 1 179 ? -10.356 -11.069 22.676 1.00 98.44 179 ILE A CA 1
ATOM 1445 C C . ILE A 1 179 ? -10.542 -11.783 24.015 1.00 98.44 179 ILE A C 1
ATOM 1447 O O . ILE A 1 179 ? -11.619 -12.298 24.307 1.00 98.44 179 ILE A O 1
ATOM 1451 N N . ASN A 1 180 ? -9.503 -11.820 24.841 1.00 98.50 180 ASN A N 1
ATOM 1452 C CA . ASN A 1 180 ? -9.520 -12.448 26.158 1.00 98.50 180 ASN A CA 1
ATOM 1453 C C . ASN A 1 180 ? -9.502 -11.332 27.203 1.00 98.50 180 ASN A C 1
ATOM 1455 O O . ASN A 1 180 ? -8.455 -10.730 27.454 1.00 98.50 180 ASN A O 1
ATOM 1459 N N . TYR A 1 181 ? -10.670 -11.023 27.761 1.00 98.44 181 TYR A N 1
ATOM 1460 C CA . TYR A 1 181 ? -10.844 -9.933 28.714 1.00 98.44 181 TYR A CA 1
ATOM 1461 C C . TYR A 1 181 ? -10.755 -10.459 30.146 1.00 98.44 181 TYR A C 1
ATOM 1463 O O . TYR A 1 181 ? -11.370 -11.471 30.477 1.00 98.44 181 TYR A O 1
ATOM 1471 N N . ASN A 1 182 ? -10.010 -9.761 31.002 1.00 98.62 182 ASN A N 1
ATOM 1472 C CA . ASN A 1 182 ? -9.965 -10.005 32.439 1.00 98.62 182 ASN A CA 1
ATOM 1473 C C . ASN A 1 182 ? -9.955 -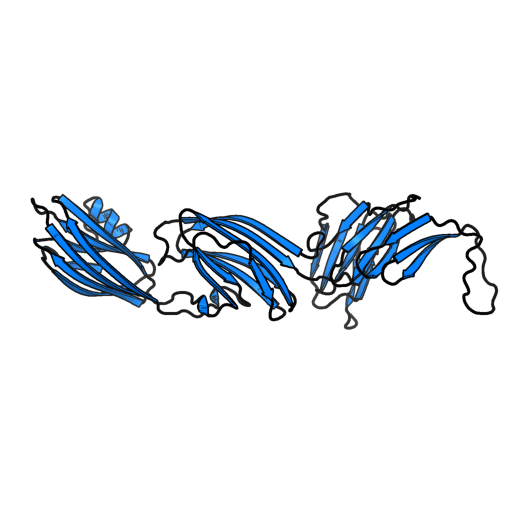8.659 33.174 1.00 98.62 182 ASN A C 1
ATOM 1475 O O . ASN A 1 182 ? -9.003 -7.895 33.031 1.00 98.62 182 ASN A O 1
ATOM 1479 N N . PHE A 1 183 ? -10.996 -8.358 33.948 1.00 98.69 183 PHE A N 1
ATOM 1480 C CA . PHE A 1 183 ? -11.111 -7.104 34.691 1.00 98.69 183 PHE A CA 1
ATOM 1481 C C . PHE A 1 183 ? -11.734 -7.295 36.075 1.00 98.69 183 PHE A C 1
ATOM 1483 O O . PHE A 1 183 ? -12.492 -8.238 36.315 1.00 98.69 183 PHE A O 1
ATOM 1490 N N . ASN A 1 184 ? -11.436 -6.361 36.977 1.00 98.56 184 ASN A N 1
ATOM 1491 C CA . ASN A 1 184 ? -12.035 -6.248 38.304 1.00 98.56 184 ASN A CA 1
ATOM 1492 C C . ASN A 1 184 ? -12.304 -4.772 38.618 1.00 98.56 184 ASN A C 1
ATOM 1494 O O . ASN A 1 184 ? -11.533 -3.899 38.215 1.00 98.56 184 ASN A O 1
ATOM 1498 N N . THR A 1 185 ? -13.370 -4.493 39.365 1.00 98.31 185 THR A N 1
ATOM 1499 C CA . THR A 1 185 ? -13.772 -3.131 39.728 1.00 98.31 185 THR A CA 1
ATOM 1500 C C . THR A 1 185 ? -14.029 -2.978 41.229 1.00 98.31 185 THR A C 1
ATOM 1502 O O . THR A 1 185 ? -14.305 -3.946 41.938 1.00 98.31 185 THR A O 1
ATOM 1505 N N . THR A 1 186 ? -13.947 -1.748 41.750 1.00 98.06 186 THR A N 1
ATOM 1506 C CA . THR A 1 186 ? -14.238 -1.456 43.176 1.00 98.06 186 THR A CA 1
ATOM 1507 C C . THR A 1 186 ? -15.724 -1.240 43.482 1.00 98.06 186 THR A C 1
ATOM 1509 O O . THR A 1 186 ? -16.085 -1.007 44.634 1.00 98.06 186 THR A O 1
ATOM 1512 N N . GLY A 1 187 ? -16.578 -1.279 42.463 1.00 97.06 187 GLY A N 1
ATOM 1513 C CA . GLY A 1 187 ? -18.014 -1.030 42.528 1.00 97.06 187 GLY A CA 1
ATOM 1514 C C . GLY A 1 187 ? -18.707 -1.593 41.289 1.00 97.06 187 GLY A C 1
ATOM 1515 O O . GLY A 1 187 ? -18.040 -2.074 40.374 1.00 97.06 187 GLY A O 1
ATOM 1516 N N . ILE A 1 188 ? -20.037 -1.582 41.290 1.00 97.81 188 ILE A N 1
ATOM 1517 C CA . ILE A 1 188 ? -20.839 -2.187 40.221 1.00 97.81 188 ILE A CA 1
ATOM 1518 C C . ILE A 1 188 ? -20.683 -1.387 38.922 1.00 97.81 188 ILE A C 1
ATOM 1520 O O . ILE A 1 188 ? -20.749 -0.162 38.946 1.00 97.81 188 ILE A O 1
ATOM 1524 N N . VAL A 1 189 ? -20.500 -2.102 37.813 1.00 98.31 189 VAL A N 1
ATOM 1525 C CA . VAL A 1 189 ? -20.524 -1.592 36.435 1.00 98.31 189 VAL A CA 1
ATOM 1526 C C . VAL A 1 189 ? -21.330 -2.543 35.555 1.00 98.31 189 VAL A C 1
ATOM 1528 O O . VAL A 1 189 ? -21.451 -3.731 35.868 1.00 98.31 189 VAL A O 1
ATOM 1531 N N . ASP A 1 190 ? -21.818 -2.054 34.423 1.00 98.19 190 ASP A N 1
ATOM 1532 C CA . ASP A 1 190 ? -22.187 -2.917 33.302 1.00 98.19 190 ASP A CA 1
ATOM 1533 C C . ASP A 1 190 ? -20.984 -3.034 32.361 1.00 98.19 190 ASP A C 1
ATOM 1535 O O . ASP A 1 190 ? -20.270 -2.058 32.120 1.00 98.19 190 ASP A O 1
ATOM 1539 N N . PHE A 1 191 ? -20.735 -4.235 31.844 1.00 98.69 191 PHE A N 1
ATOM 1540 C CA . PHE A 1 191 ? -19.645 -4.495 30.904 1.00 98.69 191 PHE A CA 1
ATOM 1541 C C . PHE A 1 191 ? -20.175 -5.169 29.648 1.00 98.69 191 PHE A C 1
ATOM 1543 O O . PHE A 1 191 ? -20.900 -6.160 29.741 1.00 98.69 191 PHE A O 1
ATOM 1550 N N . PHE A 1 192 ? -19.767 -4.688 28.476 1.00 98.69 192 PHE A N 1
ATOM 1551 C CA . PHE A 1 192 ? -20.180 -5.285 27.211 1.00 98.69 192 PHE A CA 1
ATOM 1552 C C . PHE A 1 192 ? -19.119 -5.169 26.113 1.00 98.69 192 PHE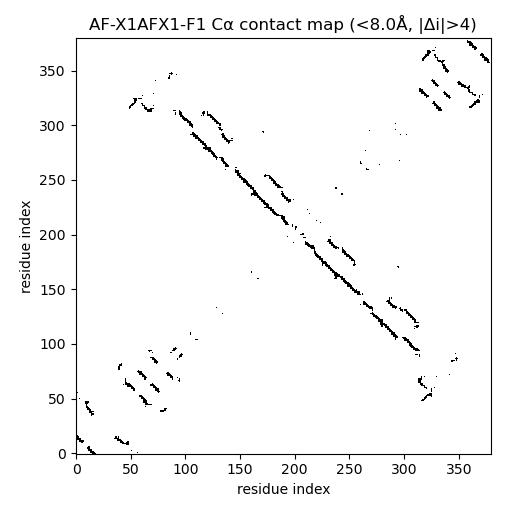 A C 1
ATOM 1554 O O . PHE A 1 192 ? -18.205 -4.349 26.182 1.00 98.69 192 PHE A O 1
ATOM 1561 N N . ILE A 1 193 ? -19.251 -6.018 25.089 1.00 98.69 193 ILE A N 1
ATOM 1562 C CA . ILE A 1 193 ? -18.470 -5.929 23.847 1.00 98.69 193 ILE A CA 1
ATOM 1563 C C . ILE A 1 193 ? -19.423 -5.623 22.691 1.00 98.69 193 ILE A C 1
ATOM 1565 O O . ILE A 1 193 ? -20.358 -6.387 22.435 1.00 98.69 193 ILE A O 1
ATOM 1569 N N . ALA A 1 194 ? -19.174 -4.517 21.993 1.00 98.31 194 ALA A N 1
ATOM 1570 C CA . ALA A 1 194 ? -20.019 -3.965 20.935 1.00 98.31 194 ALA A CA 1
ATOM 1571 C C . ALA A 1 194 ? -19.229 -3.701 19.641 1.00 98.31 194 ALA A C 1
ATOM 1573 O O . ALA A 1 194 ? -18.003 -3.616 19.660 1.00 98.31 194 ALA A O 1
ATOM 1574 N N . ASP A 1 195 ? -19.941 -3.538 18.526 1.00 97.50 195 ASP A N 1
ATOM 1575 C CA . ASP A 1 195 ? -19.434 -2.864 17.324 1.00 97.50 195 ASP A CA 1
ATOM 1576 C C . ASP A 1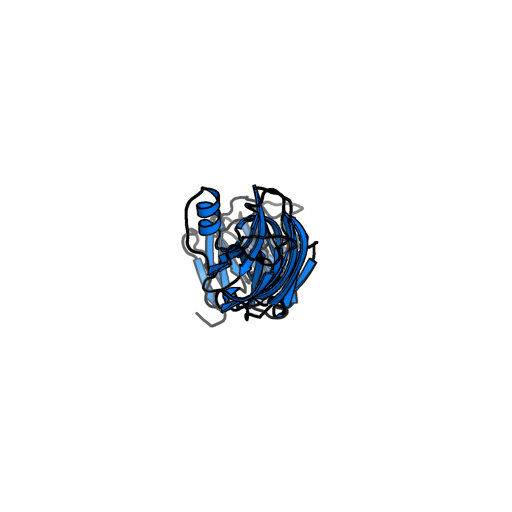 195 ? -19.753 -1.359 17.360 1.00 97.50 195 ASP A C 1
ATOM 1578 O O . ASP A 1 195 ? -20.522 -0.904 18.211 1.00 97.50 195 ASP A O 1
ATOM 1582 N N . ALA A 1 196 ? -19.189 -0.583 16.429 1.00 95.12 196 ALA A N 1
ATOM 1583 C CA . ALA A 1 196 ? -19.371 0.871 16.366 1.00 95.12 196 ALA A CA 1
ATOM 1584 C C . ALA A 1 196 ? -20.851 1.301 16.305 1.00 95.12 196 ALA A C 1
ATOM 1586 O O . ALA A 1 196 ? -21.251 2.271 16.950 1.00 95.12 196 ALA A O 1
ATOM 1587 N N . ASN A 1 197 ? -21.690 0.567 15.567 1.00 97.19 197 ASN A N 1
ATOM 1588 C CA . ASN A 1 197 ? -23.112 0.873 15.422 1.00 97.19 197 ASN A CA 1
ATOM 1589 C C . ASN A 1 197 ? -23.906 0.480 16.681 1.00 97.19 197 ASN A C 1
ATOM 1591 O O . ASN A 1 197 ? -24.795 1.222 17.097 1.00 97.19 197 ASN A O 1
ATOM 1595 N N . ALA A 1 198 ? -23.579 -0.644 17.322 1.00 98.19 198 ALA A N 1
ATOM 1596 C CA . ALA A 1 198 ? -24.167 -1.035 18.600 1.00 98.19 198 ALA A CA 1
ATOM 1597 C C . ALA A 1 198 ? -23.777 -0.060 19.729 1.00 98.19 198 ALA A C 1
ATOM 1599 O O . ALA A 1 198 ? -24.656 0.396 20.460 1.00 98.19 198 ALA A O 1
ATOM 1600 N N . LEU A 1 199 ? -22.503 0.337 19.833 1.00 98.12 199 LEU A N 1
ATOM 1601 C CA . LEU A 1 199 ? -22.056 1.357 20.790 1.00 98.12 199 LEU A CA 1
ATOM 1602 C C . LEU A 1 199 ? -22.757 2.701 20.536 1.00 98.12 199 LEU A C 1
ATOM 1604 O O . LEU A 1 199 ? -23.294 3.303 21.467 1.00 98.12 199 LEU A O 1
ATOM 1608 N N . TYR A 1 200 ? -22.828 3.137 19.273 1.00 97.69 200 TYR A N 1
ATOM 1609 C CA . TYR A 1 200 ? -23.546 4.353 18.897 1.00 97.69 200 TYR A CA 1
ATOM 1610 C C . TYR A 1 200 ? -25.023 4.293 19.308 1.00 97.69 200 TYR A C 1
ATOM 1612 O O . TYR A 1 200 ? -25.481 5.171 20.037 1.00 97.69 200 TYR A O 1
ATOM 1620 N N . LEU A 1 201 ? -25.768 3.255 18.913 1.00 98.38 201 LEU A N 1
ATOM 1621 C CA . LEU A 1 201 ? -27.192 3.126 19.239 1.00 98.38 201 LEU A CA 1
ATOM 1622 C C . LEU A 1 201 ? -27.445 3.106 20.753 1.00 98.38 201 LEU A C 1
ATOM 1624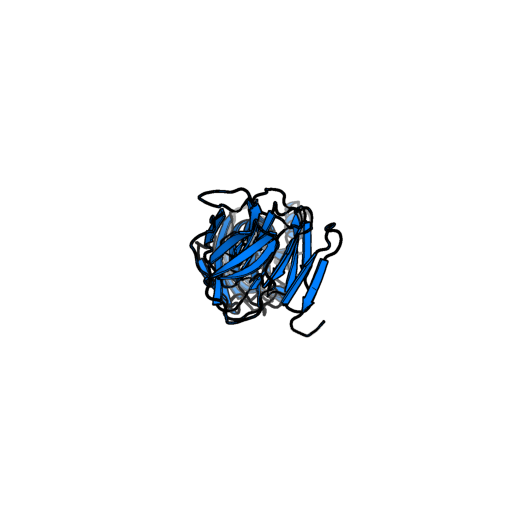 O O . LEU A 1 201 ? -28.360 3.784 21.223 1.00 98.38 201 LEU A O 1
ATOM 1628 N N . TRP A 1 202 ? -26.620 2.391 21.519 1.00 98.25 202 TRP A N 1
ATOM 1629 C CA . TRP A 1 202 ? -26.703 2.394 22.980 1.00 98.25 202 TRP A CA 1
ATOM 1630 C C . TRP A 1 202 ? -26.446 3.790 23.570 1.00 98.25 202 TRP A C 1
ATOM 1632 O O . TRP A 1 202 ? -27.243 4.262 24.379 1.00 98.25 202 TRP A O 1
ATOM 1642 N N . SER A 1 203 ? -25.430 4.517 23.083 1.00 96.19 203 SER A N 1
ATOM 1643 C CA . SER A 1 203 ? -25.132 5.892 23.528 1.00 96.19 203 SER A CA 1
ATOM 1644 C C . SER A 1 203 ? -26.277 6.890 23.284 1.00 96.19 203 SER A C 1
ATOM 1646 O O . SER A 1 203 ? -26.359 7.918 23.954 1.00 96.19 203 SER A O 1
ATOM 1648 N N . GLN A 1 204 ? -27.170 6.598 22.328 1.00 97.56 204 GLN A N 1
ATOM 1649 C CA . GLN A 1 204 ? -28.364 7.400 22.036 1.00 97.56 204 GLN A CA 1
ATOM 1650 C C . GLN A 1 204 ? -29.607 6.943 22.830 1.00 97.56 204 GLN A C 1
ATOM 1652 O O . GLN A 1 204 ? -30.704 7.452 22.599 1.00 97.56 204 GLN A O 1
ATOM 1657 N N . GLY A 1 205 ? -29.463 5.991 23.760 1.00 95.81 205 GLY A N 1
ATOM 1658 C CA . GLY A 1 205 ? -30.548 5.481 24.603 1.00 95.81 205 GLY A CA 1
ATOM 1659 C C . GLY A 1 205 ? -31.408 4.382 23.966 1.00 95.81 205 GLY A C 1
ATOM 1660 O O . GLY A 1 205 ? -32.507 4.115 24.455 1.00 95.81 205 GLY A O 1
ATOM 1661 N N . PHE A 1 206 ? -30.949 3.744 22.882 1.00 97.88 206 PHE A N 1
ATOM 1662 C CA . PHE A 1 206 ? -31.584 2.531 22.353 1.00 97.88 206 PHE A CA 1
ATOM 1663 C C . PHE A 1 206 ? -31.050 1.268 23.052 1.00 97.88 206 PHE A C 1
ATOM 1665 O O . PHE A 1 206 ? -30.041 1.297 23.750 1.00 97.88 206 PHE A O 1
ATOM 1672 N N . SER A 1 207 ? -31.716 0.132 22.830 1.00 96.19 207 SER A N 1
ATOM 1673 C CA . SER A 1 207 ? -31.314 -1.181 23.358 1.00 96.19 207 SER A CA 1
ATOM 1674 C C . SER A 1 207 ? -30.863 -2.112 22.218 1.00 96.19 207 SER A C 1
ATOM 1676 O O . SER A 1 207 ? -31.663 -2.926 21.749 1.00 96.19 207 SER A O 1
ATOM 1678 N N . PRO A 1 208 ? -29.628 -1.961 21.701 1.00 97.50 208 PRO A N 1
ATOM 1679 C CA . PRO A 1 208 ? -29.042 -2.895 20.742 1.00 97.50 208 PRO A CA 1
ATOM 1680 C C . PRO A 1 208 ? -28.660 -4.223 21.421 1.00 97.50 208 PRO A C 1
ATOM 1682 O O . PRO A 1 208 ? -28.743 -4.365 22.639 1.00 97.50 208 PRO A O 1
ATOM 1685 N N . SER A 1 209 ? -28.220 -5.196 20.623 1.00 97.00 209 SER A N 1
ATOM 1686 C CA . SER A 1 209 ? -27.629 -6.441 21.127 1.00 97.00 209 SER A CA 1
ATOM 1687 C C . SER A 1 209 ? -26.106 -6.329 21.166 1.00 97.00 209 SER A C 1
ATOM 1689 O O . SER A 1 209 ? -25.506 -5.865 20.198 1.00 97.00 209 SER A O 1
ATOM 1691 N N . PHE A 1 210 ? -25.486 -6.821 22.236 1.00 98.31 210 PHE A N 1
ATOM 1692 C CA . PHE A 1 210 ? -24.030 -6.901 22.380 1.00 98.31 210 PHE A CA 1
ATOM 1693 C C . PHE A 1 210 ? -23.512 -8.329 22.154 1.00 98.31 210 PHE A C 1
ATOM 1695 O O . PHE A 1 210 ? -24.253 -9.304 22.295 1.00 98.31 210 PHE A O 1
ATOM 1702 N N . TYR A 1 211 ? -22.227 -8.465 21.816 1.00 98.12 211 TYR A N 1
ATOM 1703 C CA . TYR A 1 211 ? -21.564 -9.765 21.641 1.00 98.12 211 TYR A CA 1
ATOM 1704 C C . TYR A 1 211 ? -21.250 -10.450 22.977 1.00 98.12 211 TYR A C 1
ATOM 1706 O O . TYR A 1 211 ? -21.257 -11.677 23.081 1.00 98.12 211 TYR A O 1
ATOM 1714 N N . VAL A 1 212 ? -20.985 -9.636 23.997 1.00 98.38 212 VAL A N 1
ATOM 1715 C CA . VAL A 1 212 ? -20.853 -10.008 25.406 1.00 98.38 212 VAL A CA 1
ATOM 1716 C C . VAL A 1 212 ? -21.629 -8.965 26.197 1.00 98.38 212 VAL A C 1
ATOM 1718 O O . VAL A 1 212 ? -21.521 -7.784 25.883 1.00 98.38 212 VAL A O 1
ATOM 1721 N N . ASP A 1 213 ? -22.383 -9.394 27.205 1.00 98.06 213 ASP A N 1
ATOM 1722 C CA . ASP A 1 213 ? -23.159 -8.526 28.091 1.00 98.06 213 ASP A CA 1
ATOM 1723 C C . ASP A 1 213 ? -23.097 -9.083 29.523 1.00 98.06 213 ASP A C 1
ATOM 1725 O O . ASP A 1 213 ? -23.481 -10.229 29.774 1.00 98.06 213 ASP A O 1
ATOM 1729 N N . LEU A 1 214 ? -22.543 -8.295 30.444 1.00 98.25 214 LEU A N 1
ATOM 1730 C CA . LEU A 1 214 ? -22.374 -8.590 31.866 1.00 98.25 214 LEU A CA 1
ATOM 1731 C C . LEU A 1 214 ? -22.940 -7.424 32.686 1.00 98.25 214 LEU A C 1
ATOM 1733 O O . LEU A 1 214 ? -22.202 -6.587 33.210 1.00 98.25 214 LEU A O 1
ATOM 1737 N N . GLN A 1 215 ? -24.266 -7.393 32.788 1.00 97.25 215 GLN A N 1
ATOM 1738 C CA . GLN A 1 215 ? -25.004 -6.431 33.602 1.00 97.25 215 GLN A CA 1
ATOM 1739 C C . GLN A 1 215 ? -24.640 -6.538 35.094 1.00 97.25 215 GLN A C 1
ATOM 1741 O O . GLN A 1 215 ? -24.598 -7.634 35.660 1.00 97.25 215 GLN A O 1
ATOM 1746 N N . ASN A 1 216 ? -24.467 -5.386 35.742 1.00 96.88 216 ASN A N 1
ATOM 1747 C CA . ASN A 1 216 ? -24.363 -5.193 37.188 1.00 96.88 216 ASN A CA 1
ATOM 1748 C C . ASN A 1 216 ? -23.284 -6.073 37.860 1.00 96.88 216 ASN A C 1
ATOM 1750 O O . ASN A 1 216 ? -23.501 -6.677 38.917 1.00 96.88 216 ASN A O 1
ATOM 1754 N N . THR A 1 217 ? -22.098 -6.137 37.253 1.00 97.94 217 THR A N 1
ATOM 1755 C CA . THR A 1 217 ? -20.963 -6.945 37.719 1.00 97.94 217 THR A CA 1
ATOM 1756 C C . THR A 1 217 ? -19.898 -6.120 38.451 1.00 97.94 217 THR A C 1
ATOM 1758 O O . THR A 1 217 ? -19.864 -4.894 38.371 1.00 97.94 217 THR A O 1
ATOM 1761 N N . THR A 1 218 ? -18.987 -6.799 39.157 1.00 98.19 218 THR A N 1
ATOM 1762 C CA . THR A 1 218 ? -17.736 -6.209 39.673 1.00 98.19 218 THR A CA 1
ATOM 1763 C C . THR A 1 218 ? -16.469 -6.859 39.099 1.00 98.19 218 THR A C 1
ATOM 1765 O O . THR A 1 218 ? -15.357 -6.574 39.546 1.00 98.19 218 THR A O 1
ATOM 1768 N N . SER A 1 219 ? -16.613 -7.796 38.159 1.00 98.38 219 SER A N 1
ATOM 1769 C CA . SER A 1 219 ? -15.501 -8.429 37.441 1.00 98.38 219 SER A CA 1
ATOM 1770 C C . SER A 1 219 ? -15.978 -9.197 36.206 1.00 98.38 219 SER A C 1
ATOM 1772 O O . SER A 1 219 ? -17.165 -9.482 36.032 1.00 98.38 219 SER A O 1
ATOM 1774 N N . GLY A 1 220 ? -15.039 -9.571 35.343 1.00 98.25 220 GLY A N 1
ATOM 1775 C CA . GLY A 1 220 ? -15.292 -10.457 34.212 1.00 98.25 220 GLY A CA 1
ATOM 1776 C C . GLY A 1 220 ? -13.993 -11.082 33.727 1.00 98.25 220 GLY A C 1
ATOM 1777 O O . GLY A 1 220 ? -12.971 -10.408 33.682 1.00 98.25 220 GLY A O 1
ATOM 1778 N N . ASN A 1 221 ? -14.021 -12.373 33.396 1.00 98.25 221 ASN A N 1
ATOM 1779 C CA . ASN A 1 221 ? -12.867 -13.111 32.885 1.00 98.25 221 ASN A CA 1
ATOM 1780 C C . ASN A 1 221 ? -13.346 -14.182 31.896 1.00 98.25 221 ASN A C 1
ATOM 1782 O O . ASN A 1 221 ? -13.914 -15.189 32.325 1.00 98.25 221 ASN A O 1
ATOM 1786 N N . ASN A 1 222 ? -13.192 -13.942 30.591 1.00 98.25 222 ASN A N 1
ATOM 1787 C CA . ASN A 1 222 ? -13.601 -14.884 29.544 1.00 98.25 222 ASN A CA 1
ATOM 1788 C C . ASN A 1 222 ? -12.911 -14.593 28.195 1.00 98.25 222 ASN A C 1
ATOM 1790 O O . ASN A 1 222 ? -12.224 -13.585 28.028 1.00 98.25 222 ASN A O 1
ATOM 1794 N N . SER A 1 223 ? -13.136 -15.470 27.215 1.00 97.81 223 SER A N 1
ATOM 1795 C CA . SER A 1 223 ? -12.729 -15.288 25.820 1.00 97.81 223 SER A CA 1
ATOM 1796 C C . SER A 1 223 ? -13.938 -15.008 24.922 1.00 97.81 223 SER A C 1
ATOM 1798 O O . SER A 1 223 ? -14.980 -15.655 25.048 1.00 97.81 223 SER A O 1
ATOM 1800 N N . PHE A 1 224 ? -13.785 -14.063 23.999 1.00 98.12 224 PHE A N 1
ATOM 1801 C CA . PHE A 1 224 ? -14.711 -13.757 22.913 1.00 98.12 224 PHE A CA 1
ATOM 1802 C C . PHE A 1 224 ? -14.033 -14.063 21.570 1.00 98.12 224 PHE A C 1
ATOM 1804 O O . PHE A 1 224 ? -12.889 -13.668 21.344 1.00 98.12 224 PHE A O 1
ATOM 1811 N N . ILE A 1 225 ? -14.739 -14.765 20.677 1.00 98.31 225 ILE A N 1
ATOM 1812 C CA . ILE A 1 225 ? -14.267 -15.080 19.322 1.00 98.31 225 ILE A CA 1
ATOM 1813 C C . ILE A 1 225 ? -14.923 -14.106 18.346 1.00 98.31 225 ILE A C 1
ATOM 1815 O O . ILE A 1 225 ? -16.148 -14.043 18.255 1.00 98.31 225 ILE A O 1
ATOM 1819 N N . VAL A 1 226 ? -14.091 -13.383 17.604 1.00 97.62 226 VAL A N 1
ATOM 1820 C CA . VAL A 1 226 ? -14.465 -12.327 16.661 1.00 97.62 226 VAL A CA 1
ATOM 1821 C C . VAL A 1 226 ? -15.216 -12.917 15.455 1.00 97.62 226 VAL A C 1
ATOM 1823 O O . VAL A 1 226 ? -14.619 -13.682 14.690 1.00 97.62 226 VAL A O 1
ATOM 1826 N N . PRO A 1 227 ? -16.511 -12.599 15.246 1.00 96.88 227 PRO A N 1
ATOM 1827 C CA . PRO A 1 227 ? -17.296 -13.169 14.150 1.00 96.88 227 PRO A CA 1
ATOM 1828 C C . PRO A 1 227 ? -16.969 -12.552 12.783 1.00 96.88 227 PRO A C 1
ATOM 1830 O O . PRO A 1 227 ? -16.959 -13.263 11.778 1.00 96.88 227 PRO A O 1
ATOM 1833 N N . THR A 1 228 ? -16.686 -11.252 12.725 1.00 95.56 228 THR A N 1
ATOM 1834 C CA . THR A 1 228 ? -16.584 -10.447 11.495 1.00 95.56 228 THR A CA 1
ATOM 1835 C C . THR A 1 228 ? -15.354 -9.540 11.542 1.00 95.56 228 THR A C 1
ATOM 1837 O O . THR A 1 228 ? -14.777 -9.340 12.601 1.00 95.56 228 THR A O 1
ATOM 1840 N N . ALA A 1 229 ? -14.886 -9.051 10.389 1.00 93.44 229 ALA A N 1
ATOM 1841 C CA . ALA A 1 229 ? -13.744 -8.136 10.332 1.00 93.44 229 ALA A CA 1
ATOM 1842 C C . ALA A 1 229 ? -14.224 -6.688 10.496 1.00 93.44 229 ALA A C 1
ATOM 1844 O O . ALA A 1 229 ? -14.869 -6.167 9.589 1.00 93.44 229 ALA A O 1
ATOM 1845 N N . GLN A 1 230 ? -13.973 -6.102 11.667 1.00 92.94 230 GLN A N 1
ATOM 1846 C CA . GLN A 1 230 ? -14.487 -4.797 12.102 1.00 92.94 230 GLN A CA 1
ATOM 1847 C C . GLN A 1 230 ? -13.845 -4.394 13.442 1.00 92.94 230 GLN A C 1
ATOM 1849 O O . GLN A 1 230 ? -13.138 -5.187 14.071 1.00 92.94 230 GLN A O 1
ATOM 1854 N N . ASP A 1 231 ? -14.179 -3.197 13.908 1.00 92.94 231 ASP A N 1
ATOM 1855 C CA . ASP A 1 231 ? -13.850 -2.683 15.234 1.00 92.94 231 ASP A CA 1
ATOM 1856 C C . ASP A 1 231 ? -14.733 -3.263 16.338 1.00 92.94 231 ASP A C 1
ATOM 1858 O O . ASP A 1 231 ? -15.958 -3.378 16.209 1.00 92.94 231 ASP A O 1
ATOM 1862 N N . TYR A 1 232 ? -14.084 -3.602 17.451 1.00 96.44 232 TYR A N 1
ATOM 1863 C CA . TYR A 1 232 ? -14.718 -4.072 18.674 1.00 96.44 232 TYR A CA 1
ATOM 1864 C C . TYR A 1 232 ? -14.384 -3.142 19.830 1.00 96.44 232 TYR A C 1
ATOM 1866 O O . TYR A 1 232 ? -13.216 -2.890 20.126 1.00 96.44 232 TYR A O 1
ATOM 1874 N N . TYR A 1 233 ? -15.431 -2.680 20.504 1.00 97.69 233 TYR A N 1
ATOM 1875 C CA . TYR A 1 233 ? -15.375 -1.791 21.653 1.00 97.69 233 TYR A CA 1
ATOM 1876 C C . TYR A 1 233 ? -15.652 -2.616 22.905 1.00 97.69 233 TYR A C 1
ATOM 1878 O O . TYR A 1 233 ? -16.716 -3.225 23.029 1.00 97.69 233 TYR A O 1
ATOM 1886 N N . ILE A 1 234 ? -14.680 -2.660 23.811 1.00 98.38 234 ILE A N 1
ATOM 1887 C CA . ILE A 1 234 ? -14.749 -3.317 25.112 1.00 98.38 234 ILE A CA 1
ATOM 1888 C C . ILE A 1 234 ? -15.066 -2.215 26.123 1.00 98.38 234 ILE A C 1
ATOM 1890 O O . ILE A 1 234 ? -14.220 -1.357 26.370 1.00 98.38 234 ILE A O 1
ATOM 1894 N N . VAL A 1 235 ? -16.287 -2.208 26.657 1.00 98.69 235 VAL A N 1
ATOM 1895 C CA . VAL A 1 235 ? -16.866 -1.048 27.351 1.00 98.69 235 VAL A CA 1
ATOM 1896 C C . VAL A 1 235 ? -17.146 -1.358 28.817 1.00 98.69 235 VAL A C 1
ATOM 1898 O O . VAL A 1 235 ? -17.692 -2.416 29.139 1.00 98.69 235 VAL A O 1
ATOM 1901 N N . TRP A 1 236 ? -16.840 -0.399 29.693 1.00 98.62 236 TRP A N 1
ATOM 1902 C CA . TRP A 1 236 ? -17.281 -0.369 31.089 1.00 98.62 236 TRP A CA 1
ATOM 1903 C C . TRP A 1 236 ? -18.171 0.857 31.311 1.00 98.62 236 TRP A C 1
ATOM 1905 O O . TRP A 1 236 ? -17.740 1.980 31.061 1.00 98.62 236 TRP A O 1
ATOM 1915 N N . ASN A 1 237 ? -19.396 0.649 31.795 1.00 98.31 237 ASN A N 1
ATOM 1916 C CA . ASN A 1 237 ? -20.395 1.687 32.062 1.00 98.31 237 ASN A CA 1
ATOM 1917 C C . ASN A 1 237 ? -20.727 1.763 33.560 1.00 98.31 237 ASN A C 1
ATOM 1919 O O . ASN A 1 237 ? -20.930 0.732 34.203 1.00 98.31 237 ASN A O 1
ATOM 1923 N N . ASN A 1 238 ? -20.813 2.972 34.115 1.00 97.88 238 ASN A N 1
ATOM 1924 C CA . ASN A 1 238 ? -21.118 3.216 35.523 1.00 97.88 238 ASN A CA 1
ATOM 1925 C C . ASN A 1 238 ? -22.359 4.108 35.682 1.00 97.88 238 ASN A C 1
ATOM 1927 O O . ASN A 1 238 ? -22.252 5.325 35.827 1.00 97.88 238 ASN A O 1
ATOM 1931 N N . GLU A 1 239 ? -23.535 3.482 35.761 1.00 95.44 239 GLU A N 1
ATOM 1932 C CA . GLU A 1 239 ? -24.801 4.133 36.158 1.00 95.44 239 GLU A CA 1
ATOM 1933 C C . GLU A 1 239 ? -24.897 4.365 37.686 1.00 95.44 239 GLU A C 1
ATOM 1935 O O . GLU A 1 239 ? -25.955 4.683 38.235 1.00 95.44 239 GLU A O 1
ATOM 1940 N N . GLY A 1 240 ? -23.798 4.146 38.416 1.00 92.44 240 GLY A N 1
ATOM 1941 C CA . GLY A 1 240 ? -23.704 4.329 39.856 1.00 92.44 240 GLY A CA 1
ATOM 1942 C C . GLY A 1 240 ? -23.350 5.761 40.257 1.00 92.44 240 GLY A C 1
ATOM 1943 O O . GLY A 1 240 ? -22.498 6.418 39.666 1.00 92.44 240 GLY A O 1
ATOM 1944 N N . THR A 1 241 ? -23.924 6.224 41.370 1.00 91.31 241 THR A N 1
ATOM 1945 C CA . THR A 1 241 ? -23.751 7.590 41.909 1.00 91.31 241 THR A CA 1
ATOM 1946 C C . THR A 1 241 ? -22.370 7.871 42.536 1.00 91.31 241 THR A C 1
ATOM 1948 O O . THR A 1 241 ? -22.243 8.732 43.409 1.00 91.31 241 THR A O 1
ATOM 1951 N N . SER A 1 242 ? -21.339 7.101 42.186 1.00 94.81 242 SER A N 1
ATOM 1952 C CA . SER A 1 242 ? -19.982 7.199 42.733 1.00 94.81 242 SER A CA 1
ATOM 1953 C C . SER A 1 242 ? -18.959 6.635 41.755 1.00 94.81 242 SER A C 1
ATOM 1955 O O . SER A 1 242 ? -19.230 5.618 41.120 1.00 94.81 242 SER A O 1
ATOM 1957 N N . SER A 1 243 ? -17.771 7.238 41.685 1.00 96.69 243 SER A N 1
ATOM 1958 C CA . SER A 1 243 ? -16.686 6.736 40.838 1.00 96.69 243 SER A CA 1
ATOM 1959 C C . SER A 1 243 ? -16.245 5.320 41.220 1.00 96.69 243 SER A C 1
ATOM 1961 O O . SER A 1 243 ? -16.194 4.964 42.401 1.00 96.69 243 SER A O 1
ATOM 1963 N N . VAL A 1 244 ? -15.869 4.541 40.211 1.00 97.75 244 VAL A N 1
ATOM 1964 C CA . VAL A 1 244 ? -15.421 3.154 40.319 1.00 97.75 244 VAL A CA 1
ATOM 1965 C C . VAL A 1 244 ? -14.012 3.036 39.738 1.00 97.75 244 VAL A C 1
ATOM 1967 O O . VAL A 1 244 ? -13.749 3.478 38.624 1.00 97.75 244 VAL A O 1
ATOM 1970 N N . SER A 1 245 ? -13.090 2.414 40.475 1.00 98.12 245 SER A N 1
ATOM 1971 C CA . SER A 1 245 ? -11.802 2.005 39.911 1.00 98.12 245 SER A CA 1
ATOM 1972 C C . SER A 1 245 ? -12.036 0.812 38.995 1.00 98.12 245 SER A C 1
ATOM 1974 O O . SER A 1 245 ? -12.630 -0.173 39.443 1.00 98.12 245 SER A O 1
ATOM 1976 N N . VAL A 1 246 ? -11.547 0.880 37.760 1.00 98.50 246 VAL A N 1
ATOM 1977 C CA . VAL A 1 246 ? -11.586 -0.224 36.793 1.00 98.50 246 VAL A CA 1
ATOM 1978 C C . VAL A 1 246 ? -10.153 -0.649 36.505 1.00 98.50 246 VAL A C 1
ATOM 1980 O O . VAL A 1 246 ? -9.352 0.162 36.055 1.00 98.50 246 VAL A O 1
ATOM 1983 N N . ASN A 1 247 ? -9.828 -1.911 36.781 1.00 98.56 247 ASN A N 1
ATOM 1984 C CA . ASN A 1 247 ? -8.533 -2.513 36.475 1.00 98.56 247 ASN A CA 1
ATOM 1985 C C . ASN A 1 247 ? -8.736 -3.647 35.468 1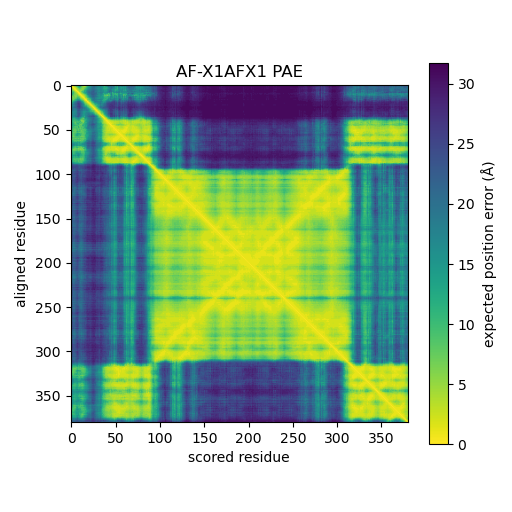.00 98.56 247 ASN A C 1
ATOM 1987 O O . ASN A 1 247 ? -9.515 -4.562 35.749 1.00 98.56 247 ASN A O 1
ATOM 1991 N N . TYR A 1 248 ? -8.044 -3.607 34.328 1.00 98.38 248 TYR A N 1
ATOM 1992 C CA . TYR A 1 248 ? -8.196 -4.619 33.282 1.00 98.38 248 TYR A CA 1
ATOM 1993 C C . TYR A 1 248 ? -6.878 -5.065 32.648 1.00 98.38 248 TYR A C 1
ATOM 1995 O O . TYR A 1 248 ? -5.877 -4.351 32.649 1.00 98.38 248 TYR A O 1
ATOM 2003 N N . ILE A 1 249 ? -6.916 -6.260 32.059 1.00 98.31 249 ILE A N 1
ATOM 2004 C CA . ILE A 1 249 ? -5.979 -6.741 31.046 1.00 98.31 249 ILE A CA 1
ATOM 2005 C C . ILE A 1 249 ? -6.819 -7.333 29.904 1.00 98.31 249 ILE A C 1
ATOM 2007 O O . ILE A 1 249 ? -7.589 -8.275 30.121 1.00 98.31 249 ILE A O 1
ATOM 2011 N N . ILE A 1 250 ? -6.654 -6.814 28.688 1.00 98.12 250 ILE A N 1
ATOM 2012 C CA . ILE A 1 250 ? -7.175 -7.409 27.453 1.00 98.12 250 ILE A CA 1
ATOM 2013 C C . ILE A 1 250 ? -6.006 -8.090 26.741 1.00 98.12 250 ILE A C 1
ATOM 2015 O O . ILE A 1 250 ? -4.998 -7.449 26.477 1.00 98.12 250 ILE A O 1
ATOM 2019 N N . ASN A 1 251 ? -6.117 -9.378 26.412 1.00 98.06 251 ASN A N 1
ATOM 2020 C CA . ASN A 1 251 ? -5.129 -10.086 25.585 1.00 98.06 251 ASN A CA 1
ATOM 2021 C C . ASN A 1 251 ? -5.803 -10.552 24.297 1.00 98.06 251 ASN A C 1
ATOM 2023 O O . ASN A 1 251 ? -6.805 -11.269 24.362 1.00 98.06 251 ASN A O 1
ATOM 2027 N N . TYR A 1 252 ? -5.260 -10.199 23.139 1.00 96.50 252 TYR A N 1
ATOM 2028 C CA . TYR A 1 252 ? -5.849 -10.544 21.849 1.00 96.50 252 TYR A CA 1
ATOM 2029 C C . TYR A 1 252 ? -4.915 -11.380 20.971 1.00 96.50 252 TYR A C 1
ATOM 2031 O O . TYR A 1 252 ? -3.687 -11.278 21.023 1.00 96.50 252 TYR A O 1
ATOM 2039 N N . THR A 1 253 ? -5.538 -12.186 20.116 1.00 97.69 253 THR A N 1
ATOM 2040 C CA . THR A 1 253 ? -4.883 -12.956 19.055 1.00 97.69 253 THR A CA 1
ATOM 2041 C C . THR A 1 253 ? -5.532 -12.556 17.740 1.00 97.69 253 THR A C 1
ATOM 2043 O O . THR A 1 253 ? -6.661 -12.964 17.468 1.00 97.69 253 THR A O 1
ATOM 2046 N N . ALA A 1 254 ? -4.833 -11.741 16.955 1.00 95.56 254 ALA A N 1
ATOM 2047 C CA . ALA A 1 254 ? -5.279 -11.234 15.666 1.00 95.56 254 ALA A CA 1
ATOM 2048 C C . ALA A 1 254 ? -4.851 -12.190 14.545 1.00 95.56 254 ALA A C 1
ATOM 2050 O O . ALA A 1 254 ? -3.659 -12.438 14.346 1.00 95.56 254 ALA A O 1
ATOM 2051 N N . LEU A 1 255 ? -5.828 -12.743 13.824 1.00 95.88 255 LEU A N 1
ATOM 2052 C CA . LEU A 1 255 ? -5.610 -13.645 12.691 1.00 95.88 255 LEU A CA 1
ATOM 2053 C C . LEU A 1 255 ? -5.636 -12.898 11.353 1.00 95.88 255 LEU A C 1
ATOM 2055 O O . LEU A 1 255 ? -6.185 -11.804 11.238 1.00 95.88 255 LEU A O 1
ATOM 2059 N N . ASN A 1 256 ? -5.132 -13.560 10.308 1.00 93.62 256 ASN A N 1
ATOM 2060 C CA . ASN A 1 256 ? -5.236 -13.114 8.915 1.00 93.62 256 ASN A CA 1
ATOM 2061 C C . ASN A 1 256 ? -4.572 -11.747 8.653 1.00 93.62 256 ASN A C 1
ATOM 2063 O O . ASN A 1 256 ? -5.062 -10.959 7.840 1.00 93.62 256 ASN A O 1
ATOM 2067 N N . ILE A 1 257 ? -3.471 -11.472 9.358 1.00 92.62 257 ILE A N 1
ATOM 2068 C CA . ILE A 1 257 ? -2.679 -10.241 9.250 1.00 92.62 257 ILE A CA 1
ATOM 2069 C C . ILE A 1 257 ? -1.611 -10.412 8.155 1.00 92.62 257 ILE A C 1
ATOM 2071 O O . ILE A 1 257 ? -0.918 -11.430 8.196 1.00 92.62 257 ILE A O 1
ATOM 2075 N N . PRO A 1 258 ? -1.445 -9.487 7.187 1.00 93.69 258 PRO A N 1
ATOM 2076 C CA . PRO A 1 258 ? -0.405 -9.598 6.158 1.00 93.69 258 PRO A CA 1
ATOM 2077 C C . PRO A 1 258 ? 1.002 -9.664 6.775 1.00 93.69 258 PRO A C 1
ATOM 2079 O O . PRO A 1 258 ? 1.359 -8.831 7.605 1.00 93.69 258 PRO A O 1
ATOM 2082 N N . ASN A 1 259 ? 1.815 -10.656 6.397 1.00 95.00 259 ASN A N 1
ATOM 2083 C CA . ASN A 1 259 ? 3.163 -10.810 6.947 1.00 95.00 259 ASN A CA 1
ATOM 2084 C C . ASN A 1 259 ? 4.221 -10.136 6.062 1.00 95.00 259 ASN A C 1
ATOM 2086 O O . ASN A 1 259 ? 4.861 -10.801 5.245 1.00 95.00 259 ASN A O 1
ATOM 2090 N N . LEU A 1 260 ? 4.451 -8.837 6.261 1.00 95.25 260 LEU A N 1
ATOM 2091 C CA . LEU A 1 260 ? 5.463 -8.085 5.505 1.00 95.25 260 LEU A CA 1
ATOM 2092 C C . LEU A 1 260 ? 6.895 -8.616 5.705 1.00 95.25 260 LEU A C 1
ATOM 2094 O O . LEU A 1 260 ? 7.740 -8.407 4.841 1.00 95.25 260 LEU A O 1
ATOM 2098 N N . SER A 1 261 ? 7.160 -9.387 6.769 1.00 95.06 261 SER A N 1
ATOM 2099 C CA . SER A 1 261 ? 8.490 -9.959 7.039 1.00 95.06 261 SER A CA 1
ATOM 2100 C C . SER A 1 261 ? 9.017 -10.976 6.010 1.00 95.06 261 SER A C 1
ATOM 2102 O O . SER A 1 261 ? 10.161 -11.415 6.138 1.00 95.06 261 SER A O 1
ATOM 2104 N N . VAL A 1 262 ? 8.224 -11.356 4.994 1.00 95.94 262 VAL A N 1
ATOM 2105 C CA . VAL A 1 262 ? 8.695 -12.171 3.853 1.00 95.94 262 VAL A CA 1
ATOM 2106 C C . VAL A 1 262 ? 9.103 -11.356 2.622 1.00 95.94 262 VAL A C 1
ATOM 2108 O O . VAL A 1 262 ? 9.673 -11.936 1.703 1.00 95.94 262 VAL A O 1
ATOM 2111 N N . ALA A 1 263 ? 8.798 -10.057 2.586 1.00 97.12 263 ALA A N 1
ATOM 2112 C CA . ALA A 1 263 ? 9.145 -9.178 1.474 1.00 97.12 263 ALA A CA 1
ATOM 2113 C C . ALA A 1 263 ? 10.636 -8.796 1.513 1.00 97.12 263 ALA A C 1
ATOM 2115 O O . ALA A 1 263 ? 11.209 -8.616 2.595 1.00 97.12 263 ALA A O 1
ATOM 2116 N N . ASP A 1 264 ? 11.253 -8.643 0.337 1.00 97.38 264 ASP A N 1
ATOM 2117 C CA . ASP A 1 264 ? 12.684 -8.357 0.156 1.00 97.38 264 ASP A CA 1
ATOM 2118 C C . ASP A 1 264 ? 13.145 -7.075 0.869 1.00 97.38 264 ASP A C 1
ATOM 2120 O O . ASP A 1 264 ? 14.288 -6.985 1.325 1.00 97.38 264 ASP A O 1
ATOM 2124 N N . PHE A 1 265 ? 12.242 -6.104 1.023 1.00 97.62 265 PHE A N 1
ATOM 2125 C CA . PHE A 1 265 ? 12.375 -5.002 1.971 1.00 97.62 265 PHE A CA 1
ATOM 2126 C C . PHE A 1 265 ? 11.048 -4.775 2.697 1.00 97.62 265 PHE A C 1
ATOM 2128 O O . PHE A 1 265 ? 9.993 -4.784 2.066 1.00 97.62 265 PHE A O 1
ATOM 2135 N N . HIS A 1 266 ? 11.092 -4.507 4.004 1.00 97.62 266 HIS A N 1
ATOM 2136 C CA . HIS A 1 266 ? 9.931 -4.053 4.771 1.00 97.62 266 HIS A CA 1
ATOM 2137 C C . HIS A 1 266 ? 10.334 -3.162 5.953 1.00 97.62 266 HIS A C 1
ATOM 2139 O O . HIS A 1 266 ? 11.407 -3.324 6.537 1.00 97.62 266 HIS A O 1
ATOM 2145 N N . VAL A 1 267 ? 9.431 -2.261 6.341 1.00 97.12 267 VAL A N 1
ATOM 2146 C CA . VAL A 1 267 ? 9.418 -1.568 7.638 1.00 97.12 267 VAL A CA 1
ATOM 2147 C C . VAL A 1 267 ? 7.976 -1.476 8.139 1.00 97.12 267 VAL A C 1
ATOM 2149 O O . VAL A 1 267 ? 7.060 -1.235 7.356 1.00 97.12 267 VAL A O 1
ATOM 2152 N N . GLU A 1 268 ? 7.760 -1.667 9.439 1.00 95.81 268 GLU A N 1
ATOM 2153 C CA . GLU A 1 268 ? 6.430 -1.612 10.063 1.00 95.81 268 GLU A CA 1
ATOM 2154 C C . GLU A 1 268 ? 6.339 -0.447 11.059 1.00 95.81 268 GLU A C 1
ATOM 2156 O O . GLU A 1 268 ? 7.311 -0.144 11.755 1.00 95.81 268 GLU A O 1
ATOM 2161 N N . SER A 1 269 ? 5.162 0.179 11.140 1.00 94.88 269 SER A N 1
ATOM 2162 C CA . SER A 1 269 ? 4.800 1.191 12.148 1.00 94.88 269 SER A CA 1
ATOM 2163 C C . SER A 1 269 ? 5.711 2.432 12.196 1.00 94.88 269 SER A C 1
ATOM 2165 O O . SER A 1 269 ? 6.190 2.829 13.261 1.00 94.88 269 SER A O 1
ATOM 2167 N N . VAL A 1 270 ? 5.925 3.086 11.048 1.00 97.06 270 VAL A N 1
ATOM 2168 C CA . VAL A 1 270 ? 6.735 4.314 10.915 1.00 97.06 270 VAL A CA 1
ATOM 2169 C C . VAL A 1 270 ? 5.948 5.491 10.321 1.00 97.06 270 VAL A C 1
ATOM 2171 O O . VAL A 1 270 ? 5.094 5.304 9.465 1.00 97.06 270 VAL A O 1
ATOM 2174 N N . GLN A 1 271 ? 6.264 6.719 10.750 1.00 96.75 271 GLN A N 1
ATOM 2175 C CA . GLN A 1 271 ? 5.772 7.975 10.141 1.00 96.75 271 GLN A CA 1
ATOM 2176 C C . GLN A 1 271 ? 6.710 8.537 9.056 1.00 96.75 271 GLN A C 1
ATOM 2178 O O . GLN A 1 271 ? 6.321 9.421 8.295 1.00 96.75 271 GLN A O 1
ATOM 2183 N N . LEU A 1 272 ? 7.967 8.080 9.007 1.00 96.50 272 LEU A N 1
ATOM 2184 C CA . LEU A 1 272 ? 8.978 8.567 8.070 1.00 96.50 272 LEU A CA 1
ATOM 2185 C C . LEU A 1 272 ? 9.950 7.452 7.682 1.00 96.50 272 LEU A C 1
ATOM 2187 O O . LEU A 1 272 ? 10.607 6.848 8.530 1.00 96.50 272 LEU A O 1
ATOM 2191 N N . ILE A 1 273 ? 10.082 7.269 6.377 1.00 97.06 273 ILE A N 1
ATOM 2192 C CA . ILE A 1 273 ? 11.076 6.466 5.682 1.00 97.06 273 ILE A CA 1
ATOM 2193 C C . ILE A 1 273 ? 11.975 7.468 4.943 1.00 97.06 273 ILE A C 1
ATOM 2195 O O . ILE A 1 273 ? 11.553 8.017 3.920 1.00 97.06 273 ILE A O 1
ATOM 2199 N N . PRO A 1 274 ? 13.181 7.773 5.460 1.00 94.81 274 PRO A N 1
ATOM 2200 C CA . PRO A 1 274 ? 14.112 8.656 4.767 1.00 94.81 274 PRO A CA 1
ATOM 2201 C C . PRO A 1 274 ? 14.590 8.013 3.459 1.00 94.81 274 PRO A C 1
ATOM 2203 O O . PRO A 1 274 ? 14.492 6.794 3.296 1.00 94.81 274 PRO A O 1
ATOM 2206 N N . GLU A 1 275 ? 15.136 8.846 2.569 1.00 94.06 275 GLU A N 1
ATOM 2207 C CA . GLU A 1 275 ? 15.686 8.446 1.268 1.00 94.06 275 GLU A CA 1
ATOM 2208 C C . GLU A 1 275 ? 16.612 7.225 1.389 1.00 94.06 275 GLU A C 1
ATOM 2210 O O . GLU A 1 275 ? 17.616 7.243 2.109 1.00 94.06 275 GLU A O 1
ATOM 2215 N N . GLN A 1 276 ? 16.233 6.149 0.701 1.00 95.56 276 GLN A N 1
ATOM 2216 C CA . GLN A 1 276 ? 16.897 4.850 0.712 1.00 95.56 276 GLN A CA 1
ATOM 2217 C C . GLN A 1 276 ? 16.944 4.251 -0.692 1.00 95.56 276 GLN A C 1
ATOM 2219 O O . GLN A 1 276 ? 16.114 4.555 -1.547 1.00 95.56 276 GLN A O 1
ATOM 2224 N N . THR A 1 277 ? 17.906 3.352 -0.901 1.00 95.00 277 THR A N 1
ATOM 2225 C CA . THR A 1 277 ? 18.091 2.613 -2.152 1.00 95.00 277 THR A CA 1
ATOM 2226 C C . THR A 1 277 ? 17.928 1.119 -1.896 1.00 95.00 277 THR A C 1
ATOM 2228 O O . THR A 1 277 ? 18.665 0.540 -1.096 1.00 95.00 277 THR A O 1
ATOM 2231 N N . PHE A 1 278 ? 17.008 0.480 -2.613 1.00 95.62 278 PHE A N 1
ATOM 2232 C CA . PHE A 1 278 ? 16.927 -0.972 -2.756 1.00 95.62 278 PHE A CA 1
ATOM 2233 C C . PHE A 1 278 ? 17.542 -1.374 -4.105 1.00 95.62 278 PHE A C 1
ATOM 2235 O O . PHE A 1 278 ? 17.413 -0.649 -5.090 1.00 95.62 278 PHE A O 1
ATOM 2242 N N . ILE A 1 279 ? 18.241 -2.510 -4.152 1.00 94.12 279 ILE A N 1
ATOM 2243 C CA . ILE A 1 279 ? 18.850 -3.043 -5.380 1.00 94.12 279 ILE A CA 1
ATOM 2244 C C . ILE A 1 279 ? 18.083 -4.301 -5.762 1.00 94.12 279 ILE A C 1
ATOM 2246 O O . ILE A 1 279 ? 18.030 -5.247 -4.978 1.00 94.12 279 ILE A O 1
ATOM 2250 N N . VAL A 1 280 ? 17.513 -4.311 -6.965 1.00 93.38 280 VAL A N 1
ATOM 2251 C CA . VAL A 1 280 ? 16.641 -5.389 -7.440 1.00 93.38 280 VAL A CA 1
ATOM 2252 C C . VAL A 1 280 ? 17.434 -6.697 -7.590 1.00 93.38 280 VAL A C 1
ATOM 2254 O O . VAL A 1 280 ? 18.380 -6.742 -8.382 1.00 93.38 280 VAL A O 1
ATOM 2257 N N . PRO A 1 281 ? 17.092 -7.777 -6.857 1.00 93.88 281 PRO A N 1
ATOM 2258 C CA . PRO A 1 281 ? 17.890 -9.004 -6.848 1.00 93.88 281 PRO A CA 1
ATOM 2259 C C . PRO A 1 281 ? 17.697 -9.869 -8.102 1.00 93.88 281 PRO A C 1
ATOM 2261 O O . PRO A 1 281 ? 18.623 -10.574 -8.499 1.00 93.88 281 PRO A O 1
ATOM 2264 N N . ASN A 1 282 ? 16.515 -9.820 -8.726 1.00 87.38 282 ASN A N 1
ATOM 2265 C CA . ASN A 1 282 ? 16.141 -10.615 -9.898 1.00 87.38 282 ASN A CA 1
ATOM 2266 C C . ASN A 1 282 ? 15.302 -9.765 -10.861 1.00 87.38 282 ASN A C 1
ATOM 2268 O O . ASN A 1 282 ? 14.542 -8.910 -10.416 1.00 87.38 282 ASN A O 1
ATOM 2272 N N . GLU A 1 283 ? 15.403 -10.025 -12.165 1.00 81.44 283 GLU A N 1
ATOM 2273 C CA . GLU A 1 283 ? 14.545 -9.363 -13.149 1.00 81.44 283 GLU A CA 1
ATOM 2274 C C . GLU A 1 283 ? 13.088 -9.815 -12.981 1.00 81.44 283 GLU A C 1
ATOM 2276 O O . GLU A 1 283 ? 12.813 -11.014 -12.891 1.00 81.44 283 GLU A O 1
ATOM 2281 N N . GLY A 1 284 ? 12.160 -8.860 -12.957 1.00 79.12 284 GLY A N 1
ATOM 2282 C CA . GLY A 1 284 ? 10.735 -9.132 -12.792 1.00 79.12 284 GLY A CA 1
ATOM 2283 C C . GLY A 1 284 ? 9.937 -7.884 -12.430 1.00 79.12 284 GLY A C 1
ATOM 2284 O O . GLY A 1 284 ? 10.434 -6.762 -12.541 1.00 79.12 284 GLY A O 1
ATOM 2285 N N . LYS A 1 285 ? 8.697 -8.090 -11.976 1.00 82.62 285 LYS A N 1
ATOM 2286 C CA . LYS A 1 285 ? 7.826 -7.012 -11.499 1.00 82.62 285 LYS A CA 1
ATOM 2287 C C . LYS A 1 285 ? 7.974 -6.771 -9.999 1.00 82.62 285 LYS A C 1
ATOM 2289 O O . LYS A 1 285 ? 7.991 -7.722 -9.230 1.00 82.62 285 LYS A O 1
ATOM 2294 N N . TRP A 1 286 ? 7.983 -5.498 -9.623 1.00 92.00 286 TRP A N 1
ATOM 2295 C CA . TRP A 1 286 ? 7.995 -4.974 -8.252 1.00 92.00 286 TRP A CA 1
ATOM 2296 C C . TRP A 1 286 ? 7.067 -3.748 -8.298 1.00 92.00 286 TRP A C 1
ATOM 2298 O O . TRP A 1 286 ? 7.305 -2.923 -9.168 1.00 92.00 286 TRP A O 1
ATOM 2308 N N . TYR A 1 287 ? 5.955 -3.541 -7.582 1.00 91.81 287 TYR A N 1
ATOM 2309 C CA . TYR A 1 287 ? 5.393 -4.058 -6.329 1.00 91.81 287 TYR A CA 1
ATOM 2310 C C . TYR A 1 287 ? 6.022 -3.426 -5.078 1.00 91.81 287 TYR A C 1
ATOM 2312 O O . TYR A 1 287 ? 6.819 -4.023 -4.354 1.00 91.81 287 TYR A O 1
ATOM 2320 N N . PHE A 1 288 ? 5.629 -2.167 -4.855 1.00 91.69 288 PHE A N 1
ATOM 2321 C CA . PHE A 1 288 ? 5.968 -1.311 -3.715 1.00 91.69 288 PHE A CA 1
ATOM 2322 C C . PHE A 1 288 ? 4.673 -0.882 -3.017 1.00 91.69 288 PHE A C 1
ATOM 2324 O O . PHE A 1 288 ? 3.771 -0.345 -3.656 1.00 91.69 288 PHE A O 1
ATOM 2331 N N . PHE A 1 289 ? 4.584 -1.131 -1.712 1.00 94.88 289 PHE A N 1
ATOM 2332 C CA . PHE A 1 289 ? 3.346 -1.059 -0.935 1.00 94.88 289 PHE A CA 1
ATOM 2333 C C . PHE A 1 289 ? 3.462 -0.060 0.211 1.00 94.88 289 PHE A C 1
ATOM 2335 O O . PHE A 1 289 ? 4.427 -0.121 0.968 1.00 94.88 289 PHE A O 1
ATOM 2342 N N . VAL A 1 290 ? 2.444 0.781 0.404 1.00 95.19 290 VAL A N 1
ATOM 2343 C CA . VAL A 1 290 ? 2.220 1.551 1.637 1.00 95.19 290 VAL A CA 1
ATOM 2344 C C . VAL A 1 290 ? 0.914 1.052 2.251 1.00 95.19 290 VAL A C 1
ATOM 2346 O O . VAL A 1 290 ? -0.152 1.281 1.692 1.00 95.19 290 VAL A O 1
ATOM 2349 N N . TYR A 1 291 ? 0.985 0.338 3.374 1.00 95.38 291 TYR A N 1
ATOM 2350 C CA . TYR A 1 291 ? -0.157 -0.303 4.032 1.00 95.38 291 TYR A CA 1
ATOM 2351 C C . TYR A 1 291 ? -0.491 0.389 5.355 1.00 95.38 291 TYR A C 1
ATOM 2353 O O . TYR A 1 291 ? 0.369 0.545 6.229 1.00 95.38 291 TYR A O 1
ATOM 2361 N N . PHE A 1 292 ? -1.756 0.775 5.515 1.00 94.38 292 PHE A N 1
ATOM 2362 C CA . PHE A 1 292 ? -2.269 1.414 6.717 1.00 94.38 292 PHE A CA 1
ATOM 2363 C C . PHE A 1 292 ? -2.843 0.361 7.680 1.00 94.38 292 PHE A C 1
ATOM 2365 O O . PHE A 1 292 ? -4.035 0.055 7.667 1.00 94.38 292 PHE A O 1
ATOM 2372 N N . GLU A 1 293 ? -1.968 -0.267 8.479 1.00 89.56 293 GLU A N 1
ATOM 2373 C CA . GLU A 1 293 ? -2.357 -1.396 9.335 1.00 89.56 293 GLU A CA 1
ATOM 2374 C C . GLU A 1 293 ? -3.227 -0.976 10.545 1.00 89.56 293 GLU A C 1
ATOM 2376 O O . GLU A 1 293 ? -2.715 -0.320 11.460 1.00 89.56 293 GLU A O 1
ATOM 2381 N N . PRO A 1 294 ? -4.479 -1.479 10.651 1.00 85.56 294 PRO A N 1
ATOM 2382 C CA . PRO A 1 294 ? -5.418 -1.173 11.742 1.00 85.56 294 PRO A CA 1
ATOM 2383 C C . PRO A 1 294 ? -4.906 -1.417 13.164 1.00 85.56 294 PRO A C 1
ATOM 2385 O O . PRO A 1 294 ? -5.374 -0.800 14.114 1.00 85.56 294 PRO A O 1
ATOM 2388 N N . MET A 1 295 ? -3.957 -2.343 13.334 1.00 85.06 295 MET A N 1
ATOM 2389 C CA . MET A 1 295 ? -3.426 -2.711 14.650 1.00 85.06 295 MET A CA 1
ATOM 2390 C C . MET A 1 295 ? -2.429 -1.695 15.225 1.00 85.06 295 MET A C 1
ATOM 2392 O O . MET A 1 295 ? -2.138 -1.757 16.417 1.00 85.06 295 MET A O 1
ATOM 2396 N N . ASN A 1 296 ? -1.872 -0.810 14.391 1.00 86.19 296 ASN A N 1
ATOM 2397 C CA . ASN A 1 296 ? -0.813 0.128 14.784 1.00 86.19 296 ASN A CA 1
ATOM 2398 C C . ASN A 1 296 ? -1.256 1.598 14.734 1.00 86.19 296 ASN A C 1
ATOM 2400 O O . ASN A 1 296 ? -0.579 2.449 15.310 1.00 86.19 296 ASN A O 1
ATOM 2404 N N . SER A 1 297 ? -2.373 1.883 14.061 1.00 87.44 297 SER A N 1
ATOM 2405 C CA . SER A 1 297 ? -2.854 3.234 13.776 1.00 87.44 297 SER A CA 1
ATOM 2406 C C . SER A 1 297 ? -4.313 3.383 14.216 1.00 87.44 297 SER A C 1
ATOM 2408 O O . SER A 1 297 ? -5.166 2.684 13.672 1.00 87.44 297 SER A O 1
ATOM 2410 N N . PRO A 1 298 ? -4.620 4.244 15.205 1.00 81.12 298 PRO A N 1
ATOM 2411 C CA . PRO A 1 298 ? -5.976 4.421 15.727 1.00 81.12 298 PRO A CA 1
ATOM 2412 C C . PRO A 1 298 ? -6.847 5.406 14.925 1.00 81.12 298 PRO A C 1
ATOM 2414 O O . PRO A 1 298 ? -7.999 5.618 15.296 1.00 81.12 298 PRO A O 1
ATOM 2417 N N . GLU A 1 299 ? -6.321 6.061 13.886 1.00 88.38 299 GLU A N 1
ATOM 2418 C CA . GLU A 1 299 ? -7.066 7.036 13.083 1.00 88.38 299 GLU A CA 1
ATOM 2419 C C . GLU A 1 299 ? -7.744 6.415 11.847 1.00 88.38 299 GLU A C 1
ATOM 2421 O O . GLU A 1 299 ? -7.200 5.527 11.200 1.00 88.38 299 GLU A O 1
ATOM 2426 N N . GLU A 1 300 ? -8.913 6.950 11.477 1.00 88.31 300 GLU A N 1
ATOM 2427 C CA . GLU A 1 300 ? -9.738 6.511 10.333 1.00 88.31 300 GLU A CA 1
ATOM 2428 C C . GLU A 1 300 ? -9.055 6.680 8.959 1.00 88.31 300 GLU A C 1
ATOM 2430 O O . GLU A 1 300 ? -9.446 6.038 7.987 1.00 88.31 300 GLU A O 1
ATOM 2435 N N . SER A 1 301 ? -8.064 7.569 8.851 1.00 93.81 301 SER A N 1
ATOM 2436 C CA . SER A 1 301 ? -7.295 7.801 7.625 1.00 93.81 301 SER A CA 1
ATOM 2437 C C . SER A 1 301 ? -5.959 8.489 7.904 1.00 93.81 301 SER A C 1
ATOM 2439 O O . SER A 1 301 ? -5.777 9.156 8.928 1.00 93.81 301 SER A O 1
ATOM 2441 N N . THR A 1 302 ? -5.014 8.356 6.971 1.00 96.25 302 THR A N 1
ATOM 2442 C CA . THR A 1 302 ? -3.719 9.047 7.009 1.00 96.25 302 THR A CA 1
ATOM 2443 C C . THR A 1 302 ? -3.322 9.541 5.621 1.00 96.25 302 THR A C 1
ATOM 2445 O O . THR A 1 302 ? -3.491 8.838 4.624 1.00 96.25 302 THR A O 1
ATOM 2448 N N . SER A 1 303 ? -2.782 10.757 5.530 1.00 95.94 303 SER A N 1
ATOM 2449 C CA . SER A 1 303 ? -2.162 11.225 4.290 1.00 95.94 303 SER A CA 1
ATOM 2450 C C . SER A 1 303 ? -0.759 10.645 4.176 1.00 95.94 303 SER A C 1
ATOM 2452 O O . SER A 1 303 ? 0.029 10.736 5.119 1.00 95.94 303 SER A O 1
ATOM 2454 N N . ILE A 1 304 ? -0.432 10.095 3.010 1.00 93.75 304 ILE A N 1
ATOM 2455 C CA . ILE A 1 304 ? 0.898 9.597 2.661 1.00 93.75 304 ILE A CA 1
ATOM 2456 C C . ILE A 1 304 ? 1.510 10.498 1.588 1.00 93.75 304 ILE A C 1
ATOM 2458 O O . ILE A 1 304 ? 0.832 10.896 0.648 1.00 93.75 304 ILE A O 1
ATOM 2462 N N . THR A 1 305 ? 2.798 10.808 1.693 1.00 85.25 305 THR A N 1
ATOM 2463 C CA . THR A 1 305 ? 3.569 11.462 0.624 1.00 85.25 305 THR A CA 1
ATOM 2464 C C . THR A 1 305 ? 4.762 10.587 0.299 1.00 85.25 305 THR A C 1
ATOM 2466 O O . THR A 1 305 ? 5.497 10.196 1.207 1.00 85.25 305 THR A O 1
ATOM 2469 N N . PHE A 1 306 ? 4.981 10.311 -0.982 1.00 85.12 306 PHE A N 1
ATOM 2470 C CA . PHE A 1 306 ? 6.084 9.477 -1.448 1.00 85.12 306 PHE A CA 1
ATOM 2471 C C . PHE A 1 306 ? 6.809 10.107 -2.638 1.00 85.12 306 PHE A C 1
ATOM 2473 O O . PHE A 1 306 ? 6.223 10.829 -3.447 1.00 85.12 306 PHE A O 1
ATOM 2480 N N . ASP A 1 307 ? 8.094 9.792 -2.737 1.00 81.88 307 ASP A N 1
ATOM 2481 C CA . ASP A 1 307 ? 8.930 9.994 -3.916 1.00 81.88 307 ASP A CA 1
ATOM 2482 C C . ASP A 1 307 ? 9.650 8.673 -4.168 1.00 81.88 307 ASP A C 1
ATOM 2484 O O . ASP A 1 307 ? 10.432 8.234 -3.318 1.00 81.88 307 ASP A O 1
ATOM 2488 N N . ILE A 1 308 ? 9.337 8.011 -5.284 1.00 83.75 308 ILE A N 1
ATOM 2489 C CA . ILE A 1 308 ? 9.963 6.744 -5.655 1.00 83.75 308 ILE A CA 1
ATOM 2490 C C . ILE A 1 308 ? 10.394 6.760 -7.117 1.00 83.75 308 ILE A C 1
ATOM 2492 O O . ILE A 1 308 ? 9.629 7.145 -8.000 1.00 83.75 308 ILE A O 1
ATOM 2496 N N . THR A 1 309 ? 11.631 6.342 -7.372 1.00 79.12 309 THR A N 1
ATOM 2497 C CA . THR A 1 309 ? 12.274 6.366 -8.686 1.00 79.12 309 THR A CA 1
ATOM 2498 C C . THR A 1 309 ? 12.915 5.016 -9.020 1.00 79.12 309 THR A C 1
ATOM 2500 O O . THR A 1 309 ? 13.744 4.519 -8.255 1.00 79.12 309 THR A O 1
ATOM 2503 N N . TYR A 1 310 ? 12.564 4.458 -10.182 1.00 75.19 310 TYR A N 1
ATOM 2504 C CA . TYR A 1 310 ? 13.044 3.176 -10.713 1.00 75.19 310 TYR A CA 1
ATOM 2505 C C . TYR A 1 310 ? 14.035 3.406 -11.836 1.00 75.19 310 TYR A C 1
ATOM 2507 O O . TYR A 1 310 ? 13.657 3.967 -12.858 1.00 75.19 310 TYR A O 1
ATOM 2515 N N . ASP A 1 311 ? 15.270 2.938 -11.696 1.00 69.56 311 ASP A N 1
ATOM 2516 C CA . ASP A 1 311 ? 16.139 2.716 -12.852 1.00 69.56 311 ASP A CA 1
ATOM 2517 C C . ASP A 1 311 ? 15.601 1.514 -13.645 1.00 69.56 311 ASP A C 1
ATOM 2519 O O . ASP A 1 311 ? 15.623 0.386 -13.151 1.00 69.56 311 ASP A O 1
ATOM 2523 N N . ILE A 1 312 ? 15.102 1.742 -14.862 1.00 60.09 312 ILE A N 1
ATOM 2524 C CA . ILE A 1 312 ? 14.554 0.676 -15.721 1.00 60.09 312 ILE A CA 1
ATOM 2525 C C . ILE A 1 312 ? 15.567 0.170 -16.767 1.00 60.09 312 ILE A C 1
ATOM 2527 O O . ILE A 1 312 ? 15.418 -0.932 -17.294 1.00 60.09 312 ILE A O 1
ATOM 2531 N N . GLY A 1 313 ? 16.679 0.887 -16.986 1.00 54.78 313 GLY A N 1
ATOM 2532 C CA . GLY A 1 313 ? 17.808 0.408 -17.795 1.00 54.78 313 GLY A CA 1
ATOM 2533 C C . GLY A 1 313 ? 17.476 0.073 -19.258 1.00 54.78 313 GLY A C 1
ATOM 2534 O O . GLY A 1 313 ? 18.038 -0.874 -19.818 1.00 54.78 313 GLY A O 1
ATOM 2535 N N . ASN A 1 314 ? 16.527 0.784 -19.872 1.00 58.34 314 ASN A N 1
ATOM 2536 C CA . ASN A 1 314 ? 16.067 0.527 -21.242 1.00 58.34 314 ASN A CA 1
ATOM 2537 C C . ASN A 1 314 ? 17.160 0.854 -22.272 1.00 58.34 314 ASN A C 1
ATOM 2539 O O . ASN A 1 314 ? 17.861 1.862 -22.159 1.00 58.34 314 ASN A O 1
ATOM 2543 N N . SER A 1 315 ? 17.242 0.067 -23.344 1.00 61.94 315 SER A N 1
ATOM 2544 C CA . SER A 1 315 ? 18.187 0.205 -24.458 1.00 61.94 315 SER A CA 1
ATOM 2545 C C . SER A 1 315 ? 17.496 0.283 -25.830 1.00 61.94 315 SER A C 1
ATOM 2547 O O . SER A 1 315 ? 17.121 -0.724 -26.422 1.00 61.94 315 SER A O 1
ATOM 2549 N N . MET A 1 316 ? 17.381 1.495 -26.384 1.00 70.56 316 MET A N 1
ATOM 2550 C CA . MET A 1 316 ? 16.819 1.789 -27.712 1.00 70.56 316 MET A CA 1
ATOM 2551 C C . MET A 1 316 ? 17.657 1.177 -28.857 1.00 70.56 316 MET A C 1
ATOM 2553 O O . MET A 1 316 ? 18.677 1.729 -29.283 1.00 70.56 316 MET A O 1
ATOM 2557 N N . TYR A 1 317 ? 17.211 0.041 -29.397 1.00 73.88 317 TYR A N 1
ATOM 2558 C CA . TYR A 1 317 ? 17.894 -0.671 -30.479 1.00 73.88 317 TYR A CA 1
ATOM 2559 C C . TYR A 1 317 ? 17.796 0.022 -31.836 1.00 73.88 317 TYR A C 1
ATOM 2561 O O . TYR A 1 317 ? 18.783 0.036 -32.577 1.00 73.88 317 TYR A O 1
ATOM 2569 N N . ALA A 1 318 ? 16.632 0.578 -32.162 1.00 84.00 318 ALA A N 1
ATOM 2570 C CA . ALA A 1 318 ? 16.336 1.083 -33.496 1.00 84.00 318 ALA A CA 1
ATOM 2571 C C . ALA A 1 318 ? 15.542 2.393 -33.440 1.00 84.00 318 ALA A C 1
ATOM 2573 O O . ALA A 1 318 ? 14.787 2.639 -32.497 1.00 84.00 318 ALA A O 1
ATOM 2574 N N . VAL A 1 319 ? 15.733 3.233 -34.457 1.00 90.00 319 VAL A N 1
ATOM 2575 C CA . VAL A 1 319 ? 14.989 4.479 -34.658 1.00 90.00 319 VAL A CA 1
ATOM 2576 C C . VAL A 1 319 ? 14.961 4.841 -36.142 1.00 90.00 319 VAL A C 1
ATOM 2578 O O . VAL A 1 319 ? 15.972 4.662 -36.825 1.00 90.00 319 VAL A O 1
ATOM 2581 N N . ASP A 1 320 ? 13.826 5.364 -36.606 1.00 93.56 320 ASP A N 1
ATOM 2582 C CA . ASP A 1 320 ? 13.604 5.873 -37.963 1.00 93.56 320 ASP A CA 1
ATOM 2583 C C . ASP A 1 320 ? 12.743 7.158 -37.950 1.00 93.56 320 ASP A C 1
ATOM 2585 O O . ASP A 1 320 ? 12.115 7.488 -36.938 1.00 93.56 320 ASP A O 1
ATOM 2589 N N . ILE A 1 321 ? 12.739 7.918 -39.049 1.00 92.88 321 ILE A N 1
ATOM 2590 C CA . ILE A 1 321 ? 12.114 9.249 -39.157 1.00 92.88 321 ILE A CA 1
ATOM 2591 C C . ILE A 1 321 ? 11.418 9.457 -40.512 1.00 92.88 321 ILE A C 1
ATOM 2593 O O . ILE A 1 321 ? 11.954 9.117 -41.563 1.00 92.88 321 ILE A O 1
ATOM 2597 N N . SER A 1 322 ? 10.221 10.050 -40.495 1.00 93.50 322 SER A N 1
ATOM 2598 C CA . SER A 1 322 ? 9.412 10.287 -41.697 1.00 93.50 322 SER A CA 1
ATOM 2599 C C . SER A 1 322 ? 10.074 11.271 -42.675 1.00 93.50 322 SER A C 1
ATOM 2601 O O . SER A 1 322 ? 10.964 12.048 -42.320 1.00 93.50 322 SER A O 1
ATOM 2603 N N . ALA A 1 323 ? 9.622 11.286 -43.934 1.00 88.06 323 ALA A N 1
ATOM 2604 C CA . ALA A 1 323 ? 10.287 12.019 -45.018 1.00 88.06 323 ALA A CA 1
ATOM 2605 C C . ALA A 1 323 ? 10.327 13.545 -44.804 1.00 88.06 323 ALA A C 1
ATOM 2607 O O . ALA A 1 323 ? 11.299 14.202 -45.173 1.00 88.06 323 ALA A O 1
ATOM 2608 N N . ASN A 1 324 ? 9.284 14.095 -44.180 1.00 87.19 324 ASN A N 1
ATOM 2609 C CA . ASN A 1 324 ? 9.178 15.484 -43.716 1.00 87.19 324 ASN A CA 1
ATOM 2610 C C . ASN A 1 324 ? 9.898 15.754 -42.382 1.00 87.19 324 ASN A C 1
ATOM 2612 O O . ASN A 1 324 ? 10.105 16.910 -42.032 1.00 87.19 324 ASN A O 1
ATOM 2616 N N . GLY A 1 325 ? 10.262 14.715 -41.631 1.00 87.00 325 GLY A N 1
ATOM 2617 C CA . GLY A 1 325 ? 10.806 14.841 -40.284 1.00 87.00 325 GLY A CA 1
ATOM 2618 C C . GLY A 1 325 ? 9.781 15.169 -39.198 1.00 87.00 325 GLY A C 1
ATOM 2619 O O . GLY A 1 325 ? 10.201 15.490 -38.093 1.00 87.00 325 GLY A O 1
ATOM 2620 N N . ASP A 1 326 ? 8.471 15.100 -39.474 1.00 91.56 326 ASP A N 1
ATOM 2621 C CA . ASP A 1 326 ? 7.423 15.395 -38.480 1.00 91.56 326 ASP A CA 1
ATOM 2622 C C . ASP A 1 326 ? 7.157 14.246 -37.498 1.00 91.56 326 ASP A C 1
ATOM 2624 O O . ASP A 1 326 ? 6.695 14.508 -36.385 1.00 91.56 326 ASP A O 1
ATOM 2628 N N . TYR A 1 327 ? 7.475 13.001 -37.873 1.00 93.50 327 TYR A N 1
ATOM 2629 C CA . TYR A 1 327 ? 7.227 11.799 -37.074 1.00 93.50 327 TYR A CA 1
ATOM 2630 C C . TYR A 1 327 ? 8.479 10.927 -36.946 1.00 93.50 327 TYR A C 1
ATOM 2632 O O . TYR A 1 327 ? 9.234 10.752 -37.900 1.00 93.50 327 TYR A O 1
ATOM 2640 N N . ILE A 1 328 ? 8.694 10.379 -35.753 1.00 93.25 328 ILE A N 1
ATOM 2641 C CA . ILE A 1 328 ? 9.824 9.519 -35.390 1.00 93.25 328 ILE A CA 1
ATOM 2642 C C . ILE A 1 328 ? 9.250 8.227 -34.795 1.00 93.25 328 ILE A C 1
ATOM 2644 O O . ILE A 1 328 ? 8.345 8.288 -33.963 1.00 93.25 328 ILE A O 1
ATOM 2648 N N . ALA A 1 329 ? 9.799 7.073 -35.169 1.00 91.75 329 ALA A N 1
ATOM 2649 C CA . ALA A 1 329 ? 9.482 5.783 -34.558 1.00 91.75 329 ALA A CA 1
ATOM 2650 C C . ALA A 1 329 ? 10.745 5.180 -33.929 1.00 91.75 329 ALA A C 1
ATOM 2652 O O . ALA A 1 329 ? 11.776 5.112 -34.593 1.00 91.75 329 ALA A O 1
ATOM 2653 N N . ALA A 1 330 ? 10.683 4.745 -32.669 1.00 88.25 330 ALA A N 1
ATOM 2654 C CA . ALA A 1 330 ? 11.819 4.189 -31.926 1.00 88.25 330 ALA A CA 1
ATOM 2655 C C . ALA A 1 330 ? 11.428 2.899 -31.185 1.00 88.25 330 ALA A C 1
ATOM 2657 O O . ALA A 1 330 ? 10.288 2.783 -30.744 1.00 88.25 330 ALA A O 1
ATOM 2658 N N . ALA A 1 331 ? 12.353 1.950 -31.007 1.00 86.38 331 ALA A N 1
ATOM 2659 C CA . ALA A 1 331 ? 12.085 0.693 -30.292 1.00 86.38 331 ALA A CA 1
ATOM 2660 C C . ALA A 1 331 ? 13.244 0.240 -29.384 1.00 86.38 331 ALA A C 1
ATOM 2662 O O . ALA A 1 331 ? 14.411 0.482 -29.711 1.00 86.38 331 ALA A O 1
ATOM 2663 N N . ASN A 1 332 ? 12.935 -0.395 -28.246 1.00 75.06 332 ASN A N 1
ATOM 2664 C CA . ASN A 1 332 ? 13.905 -0.845 -27.230 1.00 75.06 332 ASN A CA 1
ATOM 2665 C C . ASN A 1 332 ? 14.021 -2.377 -27.094 1.00 75.06 332 ASN A C 1
ATOM 2667 O O . ASN A 1 332 ? 13.361 -3.159 -27.781 1.00 75.06 332 ASN A O 1
ATOM 2671 N N . ASP A 1 333 ? 14.922 -2.786 -26.200 1.00 73.06 333 ASP A N 1
ATOM 2672 C CA . ASP A 1 333 ? 15.120 -4.155 -25.728 1.00 73.06 333 ASP A CA 1
ATOM 2673 C C . ASP A 1 333 ? 13.967 -4.679 -24.860 1.00 73.06 333 ASP A C 1
ATOM 2675 O O . ASP A 1 333 ? 13.723 -5.878 -24.874 1.00 73.06 333 ASP A O 1
ATOM 2679 N N . ASP A 1 334 ? 13.210 -3.808 -24.186 1.00 70.50 334 ASP A N 1
ATOM 2680 C CA . ASP A 1 334 ? 12.050 -4.174 -23.347 1.00 70.50 334 ASP A CA 1
ATOM 2681 C C . ASP A 1 334 ? 10.740 -4.364 -24.143 1.00 70.50 334 ASP A C 1
ATOM 2683 O O . ASP A 1 334 ? 9.644 -4.160 -23.628 1.00 70.50 334 ASP A O 1
ATOM 2687 N N . ASN A 1 335 ? 10.851 -4.744 -25.418 1.00 77.81 335 ASN A N 1
ATOM 2688 C CA . ASN A 1 335 ? 9.746 -5.033 -26.340 1.00 77.81 335 ASN A CA 1
ATOM 2689 C C . ASN A 1 335 ? 8.772 -3.873 -26.657 1.00 77.81 335 ASN A C 1
ATOM 2691 O O . ASN A 1 335 ? 7.685 -4.144 -27.169 1.00 77.81 335 ASN A O 1
ATOM 2695 N N . TYR A 1 336 ? 9.104 -2.605 -26.406 1.00 81.06 336 TYR A N 1
ATOM 2696 C CA . TYR A 1 336 ? 8.240 -1.476 -26.774 1.00 81.06 336 TYR A CA 1
ATOM 2697 C C . TYR A 1 336 ? 8.634 -0.824 -28.108 1.00 81.06 336 TYR A C 1
ATOM 2699 O O . TYR A 1 336 ? 9.811 -0.698 -28.460 1.00 81.06 336 TYR A O 1
ATOM 2707 N N . ILE A 1 337 ? 7.618 -0.329 -28.817 1.00 86.81 337 ILE A N 1
ATOM 2708 C CA . ILE A 1 337 ? 7.713 0.681 -29.876 1.00 86.81 337 ILE A CA 1
ATOM 2709 C C . ILE A 1 337 ? 7.105 1.980 -29.348 1.00 86.81 337 ILE A C 1
ATOM 2711 O O . ILE A 1 337 ? 6.055 1.957 -28.712 1.00 86.81 337 ILE A O 1
ATOM 2715 N N . TYR A 1 338 ? 7.719 3.111 -29.680 1.00 87.06 338 TYR A N 1
ATOM 2716 C CA . TYR A 1 338 ? 7.246 4.454 -29.360 1.00 87.06 338 TYR A CA 1
ATOM 2717 C C . TYR A 1 338 ? 7.157 5.291 -30.631 1.00 87.06 338 TYR A C 1
ATOM 2719 O O . TYR A 1 338 ? 8.085 5.301 -31.445 1.00 87.06 338 TYR A O 1
ATOM 2727 N N . PHE A 1 339 ? 6.056 6.022 -30.785 1.00 89.62 339 PHE A N 1
ATOM 2728 C CA . PHE A 1 339 ? 5.810 6.896 -31.925 1.00 89.62 339 PHE A CA 1
ATOM 2729 C C . PHE A 1 339 ? 5.679 8.346 -31.464 1.00 89.62 339 PHE A C 1
ATOM 2731 O O . PHE A 1 339 ? 4.881 8.671 -30.588 1.00 89.62 339 PHE A O 1
ATOM 2738 N N . LEU A 1 340 ? 6.483 9.230 -32.044 1.00 88.12 340 LEU A N 1
ATOM 2739 C CA . LEU A 1 340 ? 6.763 10.577 -31.551 1.00 88.12 340 LEU A CA 1
ATOM 2740 C C . LEU A 1 340 ? 6.539 11.597 -32.674 1.00 88.12 340 LEU A C 1
ATOM 2742 O O . LEU A 1 340 ? 6.785 11.304 -33.840 1.00 88.12 340 LEU A O 1
ATOM 2746 N N . ASN A 1 341 ? 6.139 12.822 -32.332 1.00 89.12 341 ASN A N 1
ATOM 2747 C CA . ASN A 1 341 ? 6.219 13.967 -33.254 1.00 89.12 341 ASN A CA 1
ATOM 2748 C C . ASN A 1 341 ? 7.578 14.682 -33.128 1.00 89.12 341 ASN A C 1
ATOM 2750 O O . ASN A 1 341 ? 8.312 14.476 -32.162 1.00 89.12 341 ASN A O 1
ATOM 2754 N N . ASN A 1 342 ? 7.883 15.614 -34.027 1.00 84.06 342 ASN A N 1
ATOM 2755 C CA . ASN A 1 342 ? 9.050 16.497 -33.915 1.00 84.06 342 ASN A CA 1
ATOM 2756 C C . ASN A 1 342 ? 8.887 17.685 -32.948 1.00 84.06 342 ASN A C 1
ATOM 2758 O O . ASN A 1 342 ? 9.864 18.393 -32.704 1.00 84.06 342 ASN A O 1
ATOM 2762 N N . SER A 1 343 ? 7.697 17.913 -32.381 1.00 84.31 343 SER A N 1
ATOM 2763 C CA . SER A 1 343 ? 7.416 19.114 -31.586 1.00 84.31 343 SER A CA 1
ATOM 2764 C C . SER A 1 343 ? 8.297 19.195 -30.336 1.00 84.31 343 SER A C 1
ATOM 2766 O O . SER A 1 343 ? 8.520 18.199 -29.646 1.00 84.31 343 SER A O 1
ATOM 2768 N N . ILE A 1 344 ? 8.801 20.395 -30.043 1.00 73.88 344 ILE A N 1
ATOM 2769 C CA . ILE A 1 344 ? 9.736 20.638 -28.939 1.00 73.88 344 ILE A CA 1
ATOM 2770 C C . ILE A 1 344 ? 8.945 20.735 -27.627 1.00 73.88 344 ILE A C 1
ATOM 2772 O O . ILE A 1 344 ? 8.462 21.803 -27.253 1.00 73.88 344 ILE A O 1
ATOM 2776 N N . THR A 1 345 ? 8.808 19.601 -26.941 1.00 61.91 345 THR A N 1
ATOM 2777 C CA . THR A 1 345 ? 8.252 19.491 -25.585 1.00 61.91 345 THR A CA 1
ATOM 2778 C C . THR A 1 345 ? 9.315 18.940 -24.635 1.00 61.91 345 THR A C 1
ATOM 2780 O O . THR A 1 345 ? 10.239 18.248 -25.064 1.00 61.91 345 THR A O 1
ATOM 2783 N N . ASN A 1 346 ? 9.202 19.264 -23.346 1.00 55.12 346 ASN A N 1
ATOM 2784 C CA . ASN A 1 346 ? 10.029 18.681 -22.291 1.00 55.12 346 ASN A CA 1
ATOM 2785 C C . ASN A 1 346 ? 9.174 18.534 -21.009 1.00 55.12 346 ASN A C 1
ATOM 2787 O O . ASN A 1 346 ? 8.756 19.573 -20.486 1.00 55.12 346 ASN A O 1
ATOM 2791 N N . PRO A 1 347 ? 8.884 17.314 -20.513 1.00 61.19 347 PRO A N 1
ATOM 2792 C CA . PRO A 1 347 ? 9.271 16.012 -21.070 1.00 61.19 347 PRO A CA 1
ATOM 2793 C C . PRO A 1 347 ? 8.750 15.763 -22.495 1.00 61.19 347 PRO A C 1
ATOM 2795 O O . PRO A 1 347 ? 7.940 16.519 -23.052 1.00 61.19 347 PRO A O 1
ATOM 2798 N N . LYS A 1 348 ? 9.309 14.733 -23.130 1.00 72.00 348 LYS A N 1
ATOM 2799 C CA . LYS A 1 348 ? 8.963 14.335 -24.489 1.00 72.00 348 LYS A CA 1
ATOM 2800 C C . LYS A 1 348 ? 8.035 13.129 -24.436 1.00 72.00 348 LYS A C 1
ATOM 2802 O O . LYS A 1 348 ? 8.489 12.027 -24.177 1.00 72.00 348 LYS A O 1
ATOM 2807 N N . GLU A 1 349 ? 6.757 13.351 -24.712 1.00 72.81 349 GLU A N 1
ATOM 2808 C CA . GLU A 1 349 ? 5.748 12.290 -24.666 1.00 72.81 349 GLU A CA 1
ATOM 2809 C C . GLU A 1 349 ? 5.589 11.584 -26.025 1.00 72.81 349 GLU A C 1
ATOM 2811 O O . GLU A 1 349 ? 5.669 12.250 -27.073 1.00 72.81 349 GLU A O 1
ATOM 2816 N N . PRO A 1 350 ? 5.318 10.265 -26.042 1.00 78.81 350 PRO A N 1
ATOM 2817 C CA . PRO A 1 350 ? 4.846 9.574 -27.233 1.00 78.81 350 PRO A CA 1
ATOM 2818 C C . PRO A 1 350 ? 3.423 10.023 -27.607 1.00 78.81 350 PRO A C 1
ATOM 2820 O O . PRO A 1 350 ? 2.613 10.416 -26.772 1.00 78.81 350 PRO A O 1
ATOM 2823 N N . ILE A 1 351 ? 3.102 9.943 -28.898 1.00 83.94 351 ILE A N 1
ATOM 2824 C CA . ILE A 1 351 ? 1.728 10.028 -29.418 1.00 83.94 351 ILE A CA 1
ATOM 2825 C C . ILE A 1 351 ? 0.999 8.705 -29.142 1.00 83.94 351 ILE A C 1
ATOM 2827 O O . ILE A 1 351 ? -0.194 8.703 -28.848 1.00 83.94 351 ILE A O 1
ATOM 2831 N N . TRP A 1 352 ? 1.724 7.592 -29.276 1.00 84.06 352 TRP A N 1
ATOM 2832 C CA . TRP A 1 352 ? 1.323 6.251 -28.866 1.00 84.06 352 TRP A CA 1
ATOM 2833 C C . TRP A 1 352 ? 2.562 5.380 -28.630 1.00 84.06 352 TRP A C 1
ATOM 2835 O O . TRP A 1 352 ? 3.623 5.605 -29.222 1.00 84.06 352 TRP A O 1
ATOM 2845 N N . ASP A 1 353 ? 2.398 4.373 -27.784 1.00 82.88 353 ASP A N 1
ATOM 2846 C CA . ASP A 1 353 ? 3.324 3.273 -27.546 1.00 82.88 353 ASP A CA 1
ATOM 2847 C C . ASP A 1 353 ? 2.681 1.925 -27.938 1.00 82.88 353 ASP A C 1
ATOM 2849 O O . ASP A 1 353 ? 1.477 1.831 -28.196 1.00 82.88 353 ASP A O 1
ATOM 2853 N N . PHE A 1 354 ? 3.496 0.877 -28.045 1.00 82.69 354 PHE A N 1
ATOM 2854 C CA . PHE A 1 354 ? 3.040 -0.489 -28.295 1.00 82.69 354 PHE A CA 1
ATOM 2855 C C . PHE A 1 354 ? 4.002 -1.500 -27.667 1.00 82.69 354 PHE A C 1
ATOM 2857 O O . PHE A 1 354 ? 5.174 -1.540 -28.040 1.00 82.69 354 PHE A O 1
ATOM 2864 N N . LEU A 1 355 ? 3.492 -2.350 -26.773 1.00 82.56 355 LEU A N 1
ATOM 2865 C CA . LEU A 1 355 ? 4.218 -3.479 -26.190 1.00 82.56 355 LEU A CA 1
ATOM 2866 C C . LEU A 1 355 ? 4.034 -4.750 -27.038 1.00 82.56 355 LEU A C 1
ATOM 2868 O O . LEU A 1 355 ? 2.908 -5.191 -27.269 1.00 82.56 355 LEU A O 1
ATOM 2872 N N . GLY A 1 356 ? 5.143 -5.350 -27.472 1.00 75.75 356 GLY A N 1
ATOM 2873 C CA . GLY A 1 356 ? 5.192 -6.634 -28.172 1.00 75.75 356 GLY A CA 1
ATOM 2874 C C . GLY A 1 356 ? 5.647 -7.809 -27.295 1.00 75.75 356 GLY A C 1
ATOM 2875 O O . GLY A 1 356 ? 6.115 -7.647 -26.170 1.00 75.75 356 GLY A O 1
ATOM 2876 N N . ASP A 1 357 ? 5.563 -9.021 -27.850 1.00 77.81 357 ASP A N 1
ATOM 2877 C CA . ASP A 1 357 ? 5.957 -10.261 -27.159 1.00 77.81 357 ASP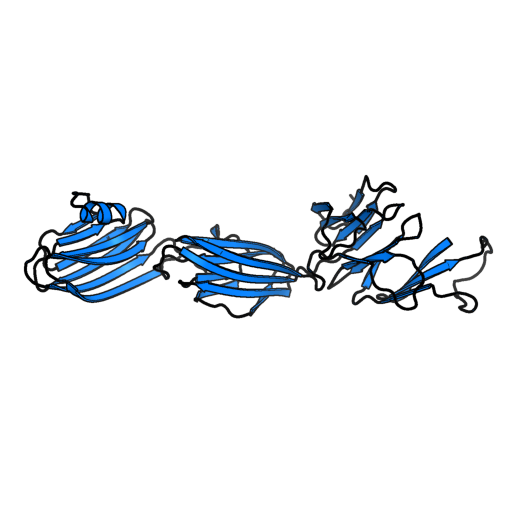 A CA 1
ATOM 2878 C C . ASP A 1 357 ? 7.484 -10.487 -27.090 1.00 77.81 357 ASP A C 1
ATOM 2880 O O . ASP A 1 357 ? 7.942 -11.395 -26.395 1.00 77.81 357 ASP A O 1
ATOM 2884 N N . ASN A 1 358 ? 8.286 -9.728 -27.851 1.00 79.25 358 ASN A N 1
ATOM 2885 C CA . ASN A 1 358 ? 9.741 -9.901 -27.937 1.00 79.25 358 ASN A CA 1
ATOM 2886 C C . ASN A 1 358 ? 10.446 -8.627 -28.446 1.00 79.25 358 ASN A C 1
ATOM 2888 O O . ASN A 1 358 ? 9.814 -7.777 -29.074 1.00 79.25 358 ASN A O 1
ATOM 2892 N N . TYR A 1 359 ? 11.758 -8.520 -28.219 1.00 74.31 359 TYR A N 1
ATOM 2893 C CA . TYR A 1 359 ? 12.526 -7.306 -28.490 1.00 74.31 359 TYR A CA 1
ATOM 2894 C C . TYR A 1 359 ? 12.650 -7.008 -29.987 1.00 74.31 359 TYR A C 1
ATOM 2896 O O . TYR A 1 359 ? 12.843 -7.906 -30.823 1.00 74.31 359 TYR A O 1
ATOM 2904 N N . PHE A 1 360 ? 12.581 -5.721 -30.322 1.00 82.44 360 PHE A N 1
ATOM 2905 C CA . PHE A 1 360 ? 12.650 -5.240 -31.696 1.00 82.44 360 PHE A CA 1
ATOM 2906 C C . PHE A 1 360 ? 14.096 -4.949 -32.100 1.00 82.44 360 PHE A C 1
ATOM 2908 O O . PHE A 1 360 ? 14.811 -4.192 -31.448 1.00 82.44 360 PHE A O 1
ATOM 2915 N N . ASN A 1 361 ? 14.531 -5.572 -33.193 1.00 83.00 361 ASN A N 1
ATOM 2916 C CA . ASN A 1 361 ? 15.894 -5.447 -33.712 1.00 83.00 361 ASN A CA 1
ATOM 2917 C C . ASN A 1 361 ? 16.055 -4.257 -34.666 1.00 83.00 361 ASN A C 1
ATOM 2919 O O . ASN A 1 361 ? 17.154 -3.712 -34.782 1.00 83.00 361 ASN A O 1
ATOM 2923 N N . ASP A 1 362 ? 14.982 -3.914 -35.381 1.00 87.25 362 ASP A N 1
ATOM 2924 C CA . ASP A 1 362 ? 14.941 -2.871 -36.403 1.00 87.25 362 ASP A CA 1
ATOM 2925 C C . ASP A 1 362 ? 13.513 -2.309 -36.531 1.00 87.25 362 ASP A C 1
ATOM 2927 O O . ASP A 1 362 ? 12.540 -3.010 -36.224 1.00 87.25 362 ASP A O 1
ATOM 2931 N N . ILE A 1 363 ? 13.392 -1.056 -36.973 1.00 91.44 363 ILE A N 1
ATOM 2932 C CA . ILE A 1 363 ? 12.123 -0.331 -37.131 1.00 91.44 363 ILE A CA 1
ATOM 2933 C C . ILE A 1 363 ? 12.180 0.576 -38.362 1.00 91.44 363 ILE A C 1
ATOM 2935 O O . ILE A 1 363 ? 13.222 1.155 -38.653 1.00 91.44 363 ILE A O 1
ATOM 2939 N N . ALA A 1 364 ? 11.058 0.717 -39.065 1.00 93.44 364 ALA A N 1
ATOM 2940 C CA . ALA A 1 364 ? 10.907 1.654 -40.171 1.00 93.44 364 ALA A CA 1
ATOM 2941 C C . ALA A 1 364 ? 9.553 2.375 -40.118 1.00 93.44 364 ALA A C 1
ATOM 2943 O O . ALA A 1 364 ? 8.535 1.787 -39.737 1.00 93.44 364 ALA A O 1
ATOM 2944 N N . ILE A 1 365 ? 9.539 3.638 -40.541 1.00 95.31 365 ILE A N 1
ATOM 2945 C CA . ILE A 1 365 ? 8.345 4.488 -40.638 1.00 95.31 365 ILE A CA 1
ATOM 2946 C C . ILE A 1 365 ? 8.053 4.831 -42.106 1.00 95.31 365 ILE A C 1
ATOM 2948 O O . ILE A 1 365 ? 8.955 4.958 -42.934 1.00 95.31 365 ILE A O 1
ATOM 2952 N N . SER A 1 366 ? 6.779 4.967 -42.474 1.00 93.44 366 SER A N 1
ATOM 2953 C CA . SER A 1 366 ? 6.413 5.430 -43.812 1.00 93.44 366 SER A CA 1
ATOM 2954 C C . SER A 1 366 ? 6.776 6.904 -44.016 1.00 93.44 366 SER A C 1
ATOM 2956 O O . SER A 1 366 ? 6.809 7.708 -43.083 1.00 93.44 366 SER A O 1
ATOM 2958 N N . SER A 1 367 ? 7.007 7.292 -45.271 1.00 90.31 367 SER A N 1
ATOM 2959 C CA . SER A 1 367 ? 7.383 8.664 -45.633 1.00 90.31 367 SER A CA 1
ATOM 2960 C C . SER A 1 367 ? 6.350 9.717 -45.210 1.00 90.31 367 SER A C 1
ATOM 2962 O O . SER A 1 367 ? 6.722 10.851 -44.920 1.00 90.31 367 SER A O 1
ATOM 2964 N N . ASP A 1 368 ? 5.074 9.339 -45.126 1.00 91.88 368 ASP A N 1
ATOM 2965 C CA . ASP A 1 368 ? 3.956 10.162 -44.652 1.00 91.88 368 ASP A CA 1
ATOM 2966 C C . ASP A 1 368 ? 3.669 10.036 -43.140 1.00 91.88 368 ASP A C 1
ATOM 2968 O O . ASP A 1 368 ? 2.752 10.685 -42.644 1.00 91.88 368 ASP A O 1
ATOM 2972 N N . GLY A 1 369 ? 4.419 9.201 -42.412 1.00 90.88 369 GLY A N 1
ATOM 2973 C CA . GLY A 1 369 ? 4.243 8.935 -40.981 1.00 90.88 369 GLY A CA 1
ATOM 2974 C C . GLY A 1 369 ? 3.036 8.064 -40.608 1.00 90.88 369 GLY A C 1
ATOM 2975 O O . GLY A 1 369 ? 2.869 7.746 -39.436 1.00 90.88 369 GLY A O 1
ATOM 2976 N N . ASN A 1 370 ? 2.189 7.654 -41.557 1.00 91.75 370 ASN A N 1
ATOM 2977 C CA . ASN A 1 370 ? 0.938 6.943 -41.254 1.00 91.75 370 ASN A CA 1
ATOM 2978 C C . ASN A 1 370 ? 1.112 5.458 -40.879 1.00 91.75 370 ASN A C 1
ATOM 2980 O O . ASN A 1 370 ? 0.157 4.844 -40.400 1.00 91.75 370 ASN A O 1
ATOM 2984 N N . TYR A 1 371 ? 2.287 4.864 -41.109 1.00 91.31 371 TYR A N 1
ATOM 2985 C CA . TYR A 1 371 ? 2.554 3.448 -40.854 1.00 91.31 371 TYR A CA 1
ATOM 2986 C C . TYR A 1 371 ? 3.935 3.249 -40.229 1.00 91.31 371 TYR A C 1
ATOM 2988 O O . TYR A 1 371 ? 4.919 3.831 -40.681 1.00 91.31 371 TYR A O 1
ATOM 2996 N N . THR A 1 372 ? 4.011 2.342 -39.259 1.00 91.62 372 THR A N 1
ATOM 2997 C CA . THR A 1 372 ? 5.256 1.886 -38.630 1.00 91.62 372 THR A CA 1
ATOM 2998 C C . THR A 1 372 ? 5.332 0.368 -38.750 1.00 91.62 372 THR A C 1
ATOM 3000 O O . THR A 1 372 ? 4.325 -0.316 -38.565 1.00 91.62 372 THR A O 1
ATOM 3003 N N . VAL A 1 373 ? 6.514 -0.168 -39.050 1.00 91.38 373 VAL A N 1
ATOM 3004 C CA . VAL A 1 373 ? 6.798 -1.610 -39.040 1.00 91.38 373 VAL A CA 1
ATOM 3005 C C . VAL A 1 373 ? 8.064 -1.876 -38.233 1.00 91.38 373 VAL A C 1
ATOM 3007 O O . VAL A 1 373 ? 9.022 -1.116 -38.322 1.00 91.38 373 VAL A O 1
ATOM 3010 N N . ALA A 1 374 ? 8.081 -2.957 -37.461 1.00 89.06 374 ALA A N 1
ATOM 3011 C CA . ALA A 1 374 ? 9.245 -3.402 -36.700 1.00 89.06 374 ALA A CA 1
ATOM 3012 C C . ALA A 1 374 ? 9.387 -4.922 -36.814 1.00 89.06 374 ALA A C 1
ATOM 3014 O O . ALA A 1 374 ? 8.402 -5.612 -37.081 1.00 89.06 374 ALA A O 1
ATOM 3015 N N . VAL A 1 375 ? 10.602 -5.432 -36.613 1.00 87.00 375 VAL A N 1
ATOM 3016 C CA . VAL A 1 375 ? 10.915 -6.870 -36.705 1.00 87.00 375 VAL A CA 1
ATOM 3017 C C . VAL A 1 375 ? 11.574 -7.374 -35.427 1.00 87.00 375 VAL A C 1
ATOM 3019 O O . VAL A 1 375 ? 12.452 -6.714 -34.862 1.00 87.00 375 VAL A O 1
ATOM 3022 N N . THR A 1 376 ? 11.163 -8.553 -34.957 1.00 83.19 376 THR A N 1
ATOM 3023 C CA . THR A 1 376 ? 11.686 -9.121 -33.704 1.00 83.19 376 THR A CA 1
ATOM 3024 C C . THR A 1 376 ? 13.004 -9.864 -33.911 1.00 83.19 376 THR A C 1
ATOM 3026 O O . THR A 1 376 ? 13.301 -10.376 -34.996 1.00 83.19 376 THR A O 1
ATOM 3029 N N . GLY A 1 377 ? 13.779 -10.027 -32.835 1.00 67.94 377 GLY A N 1
ATOM 3030 C CA . GLY A 1 377 ? 14.972 -10.885 -32.829 1.00 67.94 377 GLY A CA 1
ATOM 3031 C C . GLY A 1 377 ? 14.732 -12.356 -33.208 1.00 67.94 377 GLY A C 1
ATOM 3032 O O . GLY A 1 377 ? 15.687 -13.077 -33.494 1.00 67.94 377 GLY A O 1
ATOM 3033 N N . THR A 1 378 ? 13.473 -12.804 -33.249 1.00 66.38 378 THR A N 1
ATOM 3034 C CA . THR A 1 378 ? 13.067 -14.191 -33.538 1.00 66.38 378 THR A CA 1
ATOM 3035 C C . THR A 1 378 ? 12.582 -14.451 -34.968 1.00 66.38 378 THR A C 1
ATOM 3037 O O . THR A 1 378 ? 12.236 -15.589 -35.281 1.00 66.38 378 THR A O 1
ATOM 3040 N N . GLY A 1 379 ? 12.617 -13.454 -35.859 1.00 55.84 379 GLY A N 1
ATOM 3041 C CA . GLY A 1 379 ? 12.331 -13.652 -37.289 1.00 55.84 379 GLY A CA 1
ATOM 3042 C C . GLY A 1 379 ? 10.853 -13.540 -37.677 1.00 55.84 379 GLY A C 1
ATOM 3043 O O . GLY A 1 379 ? 10.418 -14.214 -38.612 1.00 55.84 379 GLY A O 1
ATOM 3044 N N . THR A 1 380 ? 10.112 -12.695 -36.957 1.00 54.75 380 THR A N 1
ATOM 3045 C CA . THR A 1 380 ? 8.778 -12.188 -37.321 1.00 54.75 380 THR A CA 1
ATOM 3046 C C . THR A 1 380 ? 8.871 -10.705 -37.648 1.00 54.75 380 THR A C 1
ATOM 3048 O O . THR A 1 380 ? 9.361 -9.978 -36.748 1.00 54.75 380 THR A O 1
#

Radius of gyration: 33.57 Å; Cα contacts (8 Å, |Δi|>4): 961; chains: 1; bounding box: 74×41×104 Å

Mean predicted aligned error: 14.15 Å

Sequence (380 aa):
MFSVIFLSGVSFVFIHYTTPNMYEKREPFKLNISSKNLYWCYTTSEKVRSVAISDVGEYIVASTYSPDSTTYLFDNEPSISKTPSWAFSNGNTSGSVTYRSTETLDYNEYWYEYEHIKAGNQINFSVQSSPSVISFAIWDQPFENLPVTTKNGSDTDNFQLTSDSYDYYSIFLRSGSTINYNFNTTGIVDFFIADANALYLWSQGFSPSFYVDLQNTTSGNNSFIVPTAQDYYIVWNNEGTSSVSVNYIINYTALNIPNLSVADFHVESVQLIPEQTFIVPNEGKWYFFVYFEPMNSPEESTSITFDITYDIGNSMYAVDISANGDYIAAANDDNYIYFLNNSITNPKEPIWDFLGDNYFNDIAISSDGNYTVAVTGTGT

pLDDT: mean 82.17, std 18.57, range [29.09, 98.69]

Foldseek 3Di:
DKDWDDPDQFKIFIFDDDDPDDDDDDDDDDDDPDDTDGQEMDGDPAGWFEKAAALVRQKIWIWGFPQFIKIFIFGSHRDHYGDGLAIDDPAPNQQKPKDWDKDKDFAFDKDKDKDFAAFQWKKKKKKFKPDFFWKKFKAQDELVPFDKDKDKDKDWDKDKAFAQDKDWDKAFAAAQKKKWKWKFKPAWWKKFKAFPVCVVCVVVVHDDDTQDTDHGDGIDTGMGGHHHGGMIITMIGHNDNGIMIMTIMIIIMGTRHGDSVVGPDIDGTDRIDPIDMDGHRHGHMMDMMITNHRHRTVDRMMIMTMMIMTNRSWTWNEKYAANVRQKIWTFTQQQKIFIAGSDNDVVGHGPDMDHDPGGFNYKYAYNVRPDIDTAHPVGD